Protein AF-0000000071961339 (afdb_homodimer)

Solvent-accessible surface area (backbone atoms only — not comparable to full-atom values): 24548 Å² total; per-residue (Å²): 136,85,80,77,78,75,72,75,70,71,71,75,71,82,73,79,71,77,74,81,47,88,42,77,50,36,28,32,41,43,53,77,46,70,84,48,65,59,24,84,87,50,30,23,32,34,40,38,41,27,29,62,50,38,56,34,54,45,61,45,71,26,66,60,73,48,35,54,54,48,50,49,50,45,41,62,64,40,29,48,78,56,25,43,32,49,30,36,41,31,55,77,52,65,51,66,64,32,69,55,34,46,49,43,31,54,44,39,51,30,45,75,41,74,40,73,71,87,62,86,61,72,93,64,80,75,63,62,82,56,53,51,51,47,53,43,52,52,60,58,37,57,92,36,48,55,38,68,75,45,36,49,44,39,36,32,37,58,23,62,40,64,36,84,88,76,70,44,20,16,42,27,66,54,54,75,44,80,72,39,75,44,57,63,78,61,75,61,79,77,60,70,81,85,74,36,76,46,57,65,52,46,55,59,50,42,53,52,36,36,50,48,47,56,60,44,69,75,106,134,83,80,77,77,76,73,76,72,72,71,76,72,81,74,77,72,76,73,80,46,86,41,76,51,36,29,31,40,44,50,77,45,69,83,48,64,60,24,84,87,51,30,23,33,35,41,38,41,27,29,63,49,38,56,34,56,46,61,44,71,25,65,62,74,48,34,54,55,48,49,47,49,45,41,62,64,41,29,49,76,55,24,43,31,51,29,37,40,32,55,77,53,62,50,67,65,30,68,53,31,46,48,43,30,54,44,40,51,29,45,74,41,74,40,74,72,86,62,86,61,72,92,65,80,76,62,61,82,56,52,51,49,47,53,43,53,53,61,58,36,58,94,37,49,54,37,70,76,45,36,50,43,38,38,32,36,59,23,62,40,64,36,84,90,76,71,45,21,16,41,27,67,54,56,74,44,81,74,41,74,44,56,60,76,61,76,60,78,80,60,69,82,84,74,38,76,47,56,65,51,47,53,60,49,42,51,52,36,36,50,50,47,57,61,44,71,75,107

Foldseek 3Di:
DPPPPPPPPPPDDPQPPPPQDDAWQAEKEKDKDAQFDAAPVQFRMKIWIATRHLRQIDIATFNDLALVRVLVCCCVTPCVVRNHYQEYEYEPDVSCVDPSNVVSCVVSNYHYDYGYDVPPDPPDPPPPSCVLVNQLLCVLRPPHRPSRVLRVLLSVLQQQDQDPPPRDGSVCSVPVDHDDDPPPCPVPVPDPPPPDDPVNVPVVSNVVSNVSSVVSVVD/DPPPPPVPPPPDDPQPPPPQDDAWQAEKEKDKDDQFDAAPVQFRMKIWIATRHLRQIDIATFNDLALVRVLVCCCVTPCVVRNHHQEYEYEPDVSCVDPSNVVSCVVSNYHYDYGYDPPPDPPDPPPPSCVLVNQLLCVLRPPHRPSRVLRVLLSVLQQQDQDPVPRDGSVCSVPVDHDDDPPPVPVPVPDPPPPDDPVVVPVVSNVVSNVSSVVSVVD

Sequence (438 aa):
MLISKNAFKIPPAPHQLVEQSTEPGETCHMDIFGPLKTTLKGNSYVLSMIDAFTKYIHIVPLPDIRSSTISKAFFDNYIVHRGCPHKLVVDNATYFKSSEFVEFCRVMGIQKRHISSYSAHVNGRVEKPNQSLANILASISQNTNDWDDQLPHTMLALNSAIHEATYTSPFFLEHDRDIRLSYTYEKNSDTPQNKYEYVEKLLPSLEHTFNKVLNNLKDMLISKNAFKIPPAPHQLVEQSTEPGETCHMDIFGPLKTTLKGNSYVLSMIDAFTKYIHIVPLPDIRSSTISKAFFDNYIVHRGCPHKLVVDNATYFKSSEFVEFCRVMGIQKRHISSYSAHVNGRVEKPNQSLANILASISQNTNDWDDQLPHTMLALNSAIHEATYTSPFFLEHDRDIRLSYTYEKNSDTPQNKYEYVEKLLPSLEHTFNKVLNNLKD

InterPro domains:
  IPR001584 Integrase, catalytic core [PF00665] (22-119)
  IPR001584 Integrase, catalytic core [PS50994] (20-178)
  IPR012337 Ribonuclease H-like superfamily [SSF53098] (21-172)
  IPR036397 Ribonuclease H superfamily [G3DSA:3.30.420.10] (15-212)

Nearest PDB structures (foldseek):
  8w2r-assembly1_I  TM=7.723E-01  e=5.221E-08  Human immunodeficiency virus 1
  1bl3-assembly1_C-2  TM=7.718E-01  e=9.633E-08  Human immunodeficiency virus 1
  6rwl-assembly1_A  TM=7.617E-01  e=9.633E-08  Simian immunodeficiency virus
  3l3u-assembly1_A  TM=7.451E-01  e=3.085E-07  Human immunodeficiency virus 1
  6vlm-assembly1_B  TM=7.586E-01  e=4.455E-07  Human immunodeficiency virus 1

Secondary structure (DSSP, 8-state):
------------------PPP-STTSEEEEEEE-PPPPPTTS--EEEEEEETTT--EEEEEES---HHHHHHHHIIIIIHHH---SEEEE-S-HHHHSHHHHHHHHHTT-EEEE--S--S-SSS----HHHHHHHHHHHHHTT-S-GGGGHHHHHHHHHHPPPTTTS--HHHHHHSS-----------TTS-TTS-HHHHHHHHHHHHHHHHHHHHH--/----------------------STTSEEEEEEE-PPPPPTTS--EEEEEEETTT--EEEEEES---HHHHHHHHIIIIIHHH---SEEEE-S-HHHHSHHHHHHHHHTT-EEEE--S--S-SSS----HHHHHHHHHHHHHTT-S-GGGGHHHHHHHHHHPPPTTTS--HHHHHHSS-----------TTS-TTS-HHHHHHHHHHHHHHHHHHHHH--

Organism: Trichonephila clavipes (NCBI:txid2585209)

Radius of gyration: 24.56 Å; Cα contacts (8 Å, |Δi|>4): 661; chains: 2; bounding box: 58×126×55 Å

Structure (mmCIF, N/CA/C/O backbone):
data_AF-0000000071961339-model_v1
#
loop_
_entity.id
_entity.type
_entity.pdbx_description
1 polymer 'Gypsy retrotransposon integrase-like protein 1'
#
loop_
_atom_site.group_PDB
_atom_site.id
_atom_site.type_symbol
_atom_site.label_atom_id
_atom_site.label_alt_id
_atom_site.label_comp_id
_atom_site.label_asym_id
_atom_site.label_entity_id
_atom_site.label_seq_id
_atom_site.pdbx_PDB_ins_code
_atom_site.Cartn_x
_atom_site.Cartn_y
_atom_site.Cartn_z
_atom_site.occupancy
_atom_site.B_iso_or_equiv
_atom_site.auth_seq_id
_atom_site.auth_comp_id
_atom_site.auth_asym_id
_atom_site.auth_atom_id
_atom_site.pdbx_PDB_model_num
ATOM 1 N N . MET A 1 1 ? -9.086 -63.375 -27.547 1 27.94 1 MET A N 1
ATOM 2 C CA . MET A 1 1 ? -8.039 -63.25 -26.547 1 27.94 1 MET A CA 1
ATOM 3 C C . MET A 1 1 ? -7.777 -61.781 -26.219 1 27.94 1 MET A C 1
ATOM 5 O O . MET A 1 1 ? -7.223 -61.031 -27.031 1 27.94 1 MET A O 1
ATOM 9 N N . LEU A 1 2 ? -8.695 -61 -25.562 1 31.53 2 LEU A N 1
ATOM 10 C CA . LEU A 1 2 ? -8.875 -59.562 -25.406 1 31.53 2 LEU A CA 1
ATOM 11 C C . LEU A 1 2 ? -7.766 -58.969 -24.531 1 31.53 2 LEU A C 1
ATOM 13 O O . LEU A 1 2 ? -7.559 -59.406 -23.406 1 31.53 2 LEU A O 1
ATOM 17 N N . ILE A 1 3 ? -6.543 -58.562 -25.016 1 30.22 3 ILE A N 1
ATOM 18 C CA . ILE A 1 3 ? -5.332 -58.031 -24.391 1 30.22 3 ILE A CA 1
ATOM 19 C C . ILE A 1 3 ? -5.684 -56.844 -23.469 1 30.22 3 ILE A C 1
ATOM 21 O O . ILE A 1 3 ? -6.293 -55.875 -23.922 1 30.22 3 ILE A O 1
ATOM 25 N N . SER A 1 4 ? -5.832 -57 -22.109 1 29.75 4 SER A N 1
ATOM 26 C CA . SER A 1 4 ? -6.078 -56.094 -21 1 29.75 4 SER A CA 1
ATOM 27 C C . SER A 1 4 ? -5.043 -54.969 -20.969 1 29.75 4 SER A C 1
ATOM 29 O O . SER A 1 4 ? -3.844 -55.219 -20.844 1 29.75 4 SER A O 1
ATOM 31 N N . LYS A 1 5 ? -5.129 -54 -21.812 1 31.36 5 LYS A N 1
ATOM 32 C CA . LYS A 1 5 ? -4.203 -52.875 -21.859 1 31.36 5 LYS A CA 1
ATOM 33 C C . LYS A 1 5 ? -3.979 -52.281 -20.469 1 31.36 5 LYS A C 1
ATOM 35 O O . LYS A 1 5 ? -4.926 -51.875 -19.812 1 31.36 5 LYS A O 1
ATOM 40 N N . ASN A 1 6 ? -3.084 -52.875 -19.625 1 31.11 6 ASN A N 1
ATOM 41 C CA . ASN A 1 6 ? -2.559 -52.375 -18.359 1 31.11 6 ASN A CA 1
ATOM 42 C C . ASN A 1 6 ? -2.141 -50.906 -18.438 1 31.11 6 ASN A C 1
ATOM 44 O O . ASN A 1 6 ? -1.141 -50.594 -19.078 1 31.11 6 ASN A O 1
ATOM 48 N N . ALA A 1 7 ? -3.068 -50.094 -18.594 1 33.16 7 ALA A N 1
ATOM 49 C CA . ALA A 1 7 ? -2.793 -48.656 -18.594 1 33.16 7 ALA A CA 1
ATOM 50 C C . ALA A 1 7 ? -1.894 -48.281 -17.438 1 33.16 7 ALA A C 1
ATOM 52 O O . ALA A 1 7 ? -2.211 -48.562 -16.266 1 33.16 7 ALA A O 1
ATOM 53 N N . PHE A 1 8 ? -0.61 -48.344 -17.562 1 31.48 8 PHE A N 1
ATOM 54 C CA . PHE A 1 8 ? 0.387 -47.875 -16.609 1 31.48 8 PHE A CA 1
ATOM 55 C C . PHE A 1 8 ? -0 -46.5 -16.078 1 31.48 8 PHE A C 1
ATOM 57 O O . PHE A 1 8 ? -0.255 -45.562 -16.844 1 31.48 8 PHE A O 1
ATOM 64 N N . LYS A 1 9 ? -0.705 -46.438 -14.992 1 34 9 LYS A N 1
ATOM 65 C CA . LYS A 1 9 ? -0.985 -45.25 -14.227 1 34 9 LYS A CA 1
ATOM 66 C C . LYS A 1 9 ? 0.295 -44.469 -13.938 1 34 9 LYS A C 1
ATOM 68 O O . LYS A 1 9 ? 1.229 -45 -13.328 1 34 9 LYS A O 1
ATOM 73 N N . ILE A 1 10 ? 0.806 -43.812 -14.875 1 34.56 10 ILE A N 1
ATOM 74 C CA . ILE A 1 10 ? 1.904 -42.938 -14.5 1 34.56 10 ILE A CA 1
ATOM 75 C C . ILE A 1 10 ? 1.624 -42.312 -13.125 1 34.56 10 ILE A C 1
ATOM 77 O O . ILE A 1 10 ? 0.528 -41.812 -12.883 1 34.56 10 ILE A O 1
ATOM 81 N N . PRO A 1 11 ? 2.352 -42.781 -12.094 1 38.34 11 PRO A N 1
ATOM 82 C CA . PRO A 1 11 ? 2.16 -42.219 -10.758 1 38.34 11 PRO A CA 1
ATOM 83 C C . PRO A 1 11 ? 2.021 -40.688 -10.758 1 38.34 11 PRO A C 1
ATOM 85 O O . PRO A 1 11 ? 2.564 -40.031 -11.641 1 38.34 11 PRO A O 1
ATOM 88 N N . PRO A 1 12 ? 0.991 -40.188 -10.18 1 37.59 12 PRO A N 1
ATOM 89 C CA . PRO A 1 12 ? 0.837 -38.75 -10.125 1 37.59 12 PRO A CA 1
ATOM 90 C C . PRO A 1 12 ? 2.137 -38.031 -9.766 1 37.59 12 PRO A C 1
ATOM 92 O O . PRO A 1 12 ? 2.986 -38.594 -9.07 1 37.59 12 PRO A O 1
ATOM 95 N N . ALA A 1 13 ? 2.764 -37.312 -10.547 1 39.81 13 ALA A N 1
ATOM 96 C CA . ALA A 1 13 ? 3.953 -36.531 -10.195 1 39.81 13 ALA A CA 1
ATOM 97 C C . ALA A 1 13 ? 3.914 -36.094 -8.734 1 39.81 13 ALA A C 1
ATOM 99 O O . ALA A 1 13 ? 2.838 -35.875 -8.18 1 39.81 13 ALA A O 1
ATOM 100 N N . PRO A 1 14 ? 4.906 -36.344 -7.875 1 39.25 14 PRO A N 1
ATOM 101 C CA . PRO A 1 14 ? 4.938 -35.969 -6.469 1 39.25 14 PRO A CA 1
ATOM 102 C C . PRO A 1 14 ? 4.34 -34.562 -6.238 1 39.25 14 PRO A C 1
ATOM 104 O O . PRO A 1 14 ? 4.621 -33.625 -7 1 39.25 14 PRO A O 1
ATOM 107 N N . HIS A 1 15 ? 3.072 -34.438 -5.832 1 43.31 15 HIS A N 1
ATOM 108 C CA . HIS A 1 15 ? 2.414 -33.219 -5.371 1 43.31 15 HIS A CA 1
ATOM 109 C C . HIS A 1 15 ? 3.387 -32.312 -4.613 1 43.31 15 HIS A C 1
ATOM 111 O O . HIS A 1 15 ? 3.889 -32.688 -3.553 1 43.31 15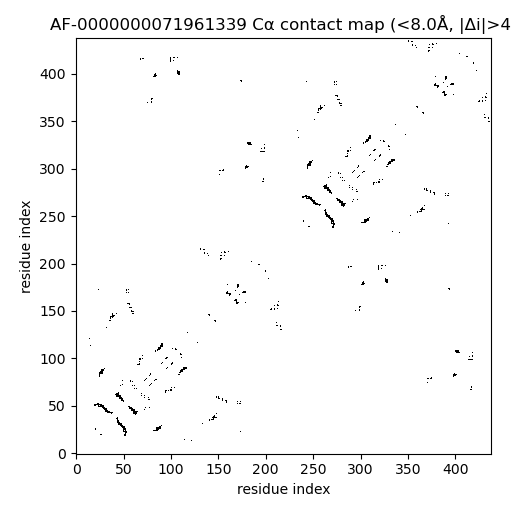 HIS A O 1
ATOM 117 N N . GLN A 1 16 ? 4.293 -31.719 -5.125 1 45.56 16 GLN A N 1
ATOM 118 C CA . GLN A 1 16 ? 5.164 -30.906 -4.289 1 45.56 16 GLN A CA 1
ATOM 119 C C . GLN A 1 16 ? 4.359 -30.094 -3.281 1 45.56 16 GLN A C 1
ATOM 121 O O . GLN A 1 16 ? 3.549 -29.234 -3.664 1 45.56 16 GLN A O 1
ATOM 126 N N . LEU A 1 17 ? 3.842 -30.641 -2.125 1 48.19 17 LEU A N 1
ATOM 127 C CA . LEU A 1 17 ? 3.225 -30.062 -0.935 1 48.19 17 LEU A CA 1
ATOM 128 C C . LEU A 1 17 ? 3.869 -28.719 -0.583 1 48.19 17 LEU A C 1
ATOM 130 O O . LEU A 1 17 ? 5.094 -28.625 -0.454 1 48.19 17 LEU A O 1
ATOM 134 N N . VAL A 1 18 ? 3.248 -27.625 -1.128 1 57.84 18 VAL A N 1
ATOM 135 C CA . VAL A 1 18 ? 3.781 -26.375 -0.6 1 57.84 18 VAL A CA 1
ATOM 136 C C . VAL A 1 18 ? 3.85 -26.438 0.924 1 57.84 18 VAL A C 1
ATOM 138 O O . VAL A 1 18 ? 2.854 -26.75 1.583 1 57.84 18 VAL A O 1
ATOM 141 N N . GLU A 1 19 ? 4.977 -26.531 1.492 1 68.38 19 GLU A N 1
ATOM 142 C CA . GLU A 1 19 ? 5.215 -26.5 2.932 1 68.38 19 GLU A CA 1
ATOM 143 C C . GLU A 1 19 ? 4.434 -25.359 3.59 1 68.38 19 GLU A C 1
ATOM 145 O O . GLU A 1 19 ? 4.258 -24.297 2.994 1 68.38 19 GLU A O 1
ATOM 150 N N . GLN A 1 20 ? 3.703 -25.688 4.633 1 81.5 20 GLN A N 1
ATOM 151 C CA . GLN A 1 20 ? 2.975 -24.688 5.414 1 81.5 20 GLN A CA 1
ATOM 152 C C . GLN A 1 20 ? 3.904 -23.578 5.898 1 81.5 20 GLN A C 1
ATOM 154 O O . GLN A 1 20 ? 5.016 -23.844 6.355 1 81.5 20 GLN A O 1
ATOM 159 N N . SER A 1 21 ? 3.551 -22.359 5.586 1 89.88 21 SER A N 1
ATOM 160 C CA . SER A 1 21 ? 4.305 -21.203 6.066 1 89.88 21 SER A CA 1
ATOM 161 C C . SER A 1 21 ? 4.262 -21.109 7.586 1 89.88 21 SER A C 1
ATOM 163 O O . SER A 1 21 ? 3.219 -21.344 8.203 1 89.88 21 SER A O 1
ATOM 165 N N . THR A 1 22 ? 5.336 -20.781 8.211 1 92.19 22 THR A N 1
ATOM 166 C CA . THR A 1 22 ? 5.418 -20.812 9.664 1 92.19 22 THR A CA 1
ATOM 167 C C . THR A 1 22 ? 5.508 -19.406 10.242 1 92.19 22 THR A C 1
ATOM 169 O O . THR A 1 22 ? 5.395 -19.219 11.453 1 92.19 22 THR A O 1
ATOM 172 N N . GLU A 1 23 ? 5.691 -18.438 9.477 1 94.19 23 GLU A N 1
ATOM 173 C CA . GLU A 1 23 ? 5.781 -17.062 9.953 1 94.19 23 GLU A CA 1
ATOM 174 C C . GLU A 1 23 ? 5.359 -16.062 8.875 1 94.19 23 GLU A C 1
ATOM 176 O O . GLU A 1 23 ? 5.414 -16.375 7.684 1 94.19 23 GLU A O 1
ATOM 181 N N . PRO A 1 24 ? 4.992 -14.914 9.297 1 94.69 24 PRO A N 1
ATOM 182 C CA . PRO A 1 24 ? 4.652 -13.875 8.32 1 94.69 24 PRO A CA 1
ATOM 183 C C . PRO A 1 24 ? 5.82 -13.516 7.41 1 94.69 24 PRO A C 1
ATOM 185 O O . PRO A 1 24 ? 6.965 -13.438 7.871 1 94.69 24 PRO A O 1
ATOM 188 N N . GLY A 1 25 ? 5.547 -13.32 6.113 1 94 25 GLY A N 1
ATOM 189 C CA . GLY A 1 25 ? 6.57 -12.883 5.18 1 94 25 GLY A CA 1
ATOM 190 C C . GLY A 1 25 ? 7.367 -14.031 4.59 1 94 25 GLY A C 1
ATOM 191 O O . GLY A 1 25 ? 8.211 -13.828 3.711 1 94 25 GLY A O 1
ATOM 192 N N . GLU A 1 26 ? 7.102 -15.219 4.98 1 95.44 26 GLU A N 1
ATOM 193 C CA . GLU A 1 26 ? 7.867 -16.375 4.512 1 95.44 26 GLU A CA 1
ATOM 194 C C . GLU A 1 26 ? 7.434 -16.797 3.111 1 95.44 26 GLU A C 1
ATOM 196 O O . GLU A 1 26 ? 8.266 -16.922 2.211 1 95.44 26 GLU A O 1
ATOM 201 N N . THR A 1 27 ? 6.152 -16.984 2.988 1 95.19 27 THR A N 1
ATOM 202 C CA . THR A 1 27 ? 5.625 -17.484 1.718 1 95.19 27 THR A CA 1
ATOM 203 C C . THR A 1 27 ? 4.52 -16.562 1.203 1 95.19 27 THR A C 1
ATOM 205 O O . THR A 1 27 ? 3.611 -16.203 1.952 1 95.19 27 THR A O 1
ATOM 208 N N . CYS A 1 28 ? 4.656 -16.109 -0.036 1 95.94 28 CYS A N 1
ATOM 209 C CA . CYS A 1 28 ? 3.631 -15.328 -0.718 1 95.94 28 CYS A CA 1
ATOM 210 C C . CYS A 1 28 ? 3.006 -16.125 -1.857 1 95.94 28 CYS A C 1
ATOM 212 O O . CYS A 1 28 ? 3.719 -16.734 -2.66 1 95.94 28 CYS A O 1
ATOM 214 N N . HIS A 1 29 ? 1.666 -16.234 -1.887 1 93.38 29 HIS A N 1
ATOM 215 C CA . HIS A 1 29 ? 0.94 -16.781 -3.029 1 93.38 29 HIS A CA 1
ATOM 216 C C . HIS A 1 29 ? 0.509 -15.664 -3.982 1 93.38 29 HIS A C 1
ATOM 218 O O . HIS A 1 29 ? -0.098 -14.68 -3.561 1 93.38 29 HIS A O 1
ATOM 224 N N . MET A 1 30 ? 0.886 -15.781 -5.195 1 95 30 MET A N 1
ATOM 225 C CA . MET A 1 30 ? 0.562 -14.758 -6.188 1 95 30 MET A CA 1
ATOM 226 C C . MET A 1 30 ? -0.283 -15.344 -7.312 1 95 30 MET A C 1
ATOM 228 O O . MET A 1 30 ? -0.022 -16.453 -7.777 1 95 30 MET A O 1
ATOM 232 N N . ASP A 1 31 ? -1.338 -14.633 -7.734 1 91.38 31 ASP A N 1
ATOM 233 C CA . ASP A 1 31 ? -2.229 -15.039 -8.82 1 91.38 31 ASP A CA 1
ATOM 234 C C . ASP A 1 31 ? -2.717 -13.828 -9.609 1 91.38 31 ASP A C 1
ATOM 236 O O . ASP A 1 31 ? -2.693 -12.703 -9.109 1 91.38 31 ASP A O 1
ATOM 240 N N . ILE A 1 32 ? -3.098 -14.078 -10.828 1 94.19 32 ILE A N 1
ATOM 241 C CA . ILE A 1 32 ? -3.629 -13.016 -11.68 1 94.19 32 ILE A CA 1
ATOM 242 C C . ILE A 1 32 ? -5.047 -13.375 -12.117 1 94.19 32 ILE A C 1
ATOM 244 O O . ILE A 1 32 ? -5.309 -14.5 -12.539 1 94.19 32 ILE A O 1
ATOM 248 N N . PHE A 1 33 ? -5.93 -12.383 -11.992 1 92.44 33 PHE A N 1
ATOM 249 C CA . PHE A 1 33 ? -7.312 -12.516 -12.43 1 92.44 33 PHE A CA 1
ATOM 250 C C . PHE A 1 33 ? -7.586 -11.625 -13.641 1 92.44 33 PHE A C 1
ATOM 252 O O . PHE A 1 33 ? -7.156 -10.469 -13.672 1 92.44 33 PHE A O 1
ATOM 259 N N . GLY A 1 34 ? -8.391 -12.203 -14.539 1 91.44 34 GLY A N 1
ATOM 260 C CA . GLY A 1 34 ? -8.758 -11.445 -15.727 1 91.44 34 GLY A CA 1
ATOM 261 C C . GLY A 1 34 ? -8.594 -12.234 -17.016 1 91.44 34 GLY A C 1
ATOM 262 O O . GLY A 1 34 ? -8.336 -13.445 -16.969 1 91.44 34 GLY A O 1
ATOM 263 N N . PRO A 1 35 ? -8.812 -11.656 -18.172 1 93.06 35 PRO A N 1
ATOM 264 C CA . PRO A 1 35 ? -9.117 -10.234 -18.328 1 93.06 35 PRO A CA 1
ATOM 265 C C . PRO A 1 35 ? -10.539 -9.891 -17.891 1 93.06 35 PRO A C 1
ATOM 267 O O . PRO A 1 35 ? -11.469 -10.672 -18.094 1 93.06 35 PRO A O 1
ATOM 270 N N . LEU A 1 36 ? -10.633 -8.734 -17.203 1 93.38 36 LEU A N 1
ATOM 271 C CA . LEU A 1 36 ? -11.898 -8.102 -16.875 1 93.38 36 LEU A CA 1
ATOM 272 C C . LEU A 1 36 ? -12.195 -6.949 -17.844 1 93.38 36 LEU A C 1
ATOM 274 O O . LEU A 1 36 ? -11.383 -6.633 -18.703 1 93.38 36 LEU A O 1
ATOM 278 N N . LYS A 1 37 ? -13.453 -6.453 -17.719 1 93.25 37 LYS A N 1
ATOM 279 C CA . LYS A 1 37 ? -13.75 -5.27 -18.516 1 93.25 37 LYS A CA 1
ATOM 280 C C . LYS A 1 37 ? -12.75 -4.152 -18.234 1 93.25 37 LYS A C 1
ATOM 282 O O . LYS A 1 37 ? -12.492 -3.818 -17.078 1 93.25 37 LYS A O 1
ATOM 287 N N . THR A 1 38 ? -12.195 -3.611 -19.312 1 95.88 38 THR A N 1
ATOM 288 C CA . THR A 1 38 ? -11.18 -2.578 -19.141 1 95.88 38 THR A CA 1
ATOM 289 C C . THR A 1 38 ? -11.773 -1.34 -18.484 1 95.88 38 THR A C 1
ATOM 291 O O . THR A 1 38 ? -12.836 -0.864 -18.875 1 95.88 38 THR A O 1
ATOM 294 N N . THR A 1 39 ? -11.094 -0.871 -17.5 1 96.81 39 THR A N 1
ATOM 295 C CA . THR A 1 39 ? -11.578 0.282 -16.75 1 96.81 39 THR A CA 1
ATOM 296 C C . THR A 1 39 ? -11.219 1.582 -17.453 1 96.81 39 THR A C 1
ATOM 298 O O . THR A 1 39 ? -10.477 1.571 -18.438 1 96.81 39 THR A O 1
ATOM 301 N N . LEU A 1 40 ? -11.727 2.68 -16.922 1 94.12 40 LEU A N 1
ATOM 302 C CA . LEU A 1 40 ? -11.422 4.008 -17.453 1 94.12 40 LEU A CA 1
ATOM 303 C C . LEU A 1 40 ? -9.945 4.34 -17.266 1 94.12 40 LEU A C 1
ATOM 305 O O . LEU A 1 40 ? -9.383 5.129 -18.031 1 94.12 40 LEU A O 1
ATOM 309 N N . LYS A 1 41 ? -9.281 3.705 -16.344 1 94.5 41 LYS A N 1
ATOM 310 C CA . LYS A 1 41 ? -7.867 3.949 -16.062 1 94.5 41 LYS A CA 1
ATOM 311 C C . LYS A 1 41 ? -6.977 2.992 -16.859 1 94.5 41 LYS A C 1
ATOM 313 O O . LYS A 1 41 ? -5.758 2.994 -16.688 1 94.5 41 LYS A O 1
ATOM 318 N N . GLY A 1 42 ? -7.586 2.1 -17.609 1 96.38 42 GLY A N 1
ATOM 319 C CA . GLY A 1 42 ? -6.844 1.243 -18.516 1 96.38 42 GLY A CA 1
ATOM 320 C C . GLY A 1 42 ? -6.465 -0.093 -17.906 1 96.38 42 GLY A C 1
ATOM 321 O O . GLY A 1 42 ? -5.617 -0.81 -18.453 1 96.38 42 GLY A O 1
ATOM 322 N N . ASN A 1 43 ? -7.074 -0.475 -16.797 1 97.56 43 ASN A N 1
ATOM 323 C CA . ASN A 1 43 ? -6.758 -1.74 -16.141 1 97.56 43 ASN A CA 1
ATOM 324 C C . ASN A 1 43 ? -7.688 -2.859 -16.594 1 97.56 43 ASN A C 1
ATOM 326 O O . ASN A 1 43 ? -8.883 -2.637 -16.797 1 97.56 43 ASN A O 1
ATOM 330 N N . SER A 1 44 ? -7.105 -4.059 -16.781 1 96.88 44 SER A N 1
ATOM 331 C CA . SER A 1 44 ? -7.914 -5.176 -17.266 1 96.88 44 SER A CA 1
ATOM 332 C C . SER A 1 44 ? -7.672 -6.43 -16.438 1 96.88 44 SER A C 1
ATOM 334 O O . SER A 1 44 ? -8.328 -7.453 -16.641 1 96.88 44 SER A O 1
ATOM 336 N N . TYR A 1 45 ? -6.727 -6.422 -15.477 1 96.56 45 TYR A N 1
ATOM 337 C CA . TYR A 1 45 ? -6.363 -7.578 -14.672 1 96.56 45 TYR A CA 1
ATOM 338 C C . TYR A 1 45 ? -6.23 -7.199 -13.203 1 96.56 45 TYR A C 1
ATOM 340 O O . TYR A 1 45 ? -6.16 -6.016 -12.867 1 96.56 45 TYR A O 1
ATOM 348 N N . VAL A 1 46 ? -6.289 -8.148 -12.328 1 96.75 46 VAL A N 1
ATOM 349 C CA . VAL A 1 46 ? -6.027 -7.973 -10.906 1 96.75 46 VAL A CA 1
ATOM 350 C C . VAL A 1 46 ? -4.922 -8.93 -10.461 1 96.75 46 VAL A C 1
ATOM 352 O O . VAL A 1 46 ? -4.973 -10.125 -10.75 1 96.75 46 VAL A O 1
ATOM 355 N N . LEU A 1 47 ? -3.891 -8.43 -9.898 1 97 47 LEU A N 1
ATOM 356 C CA . LEU A 1 47 ? -2.848 -9.211 -9.258 1 97 47 LEU A CA 1
ATOM 357 C C . LEU A 1 47 ? -3.152 -9.406 -7.773 1 97 47 LEU A C 1
ATOM 359 O O . LEU A 1 47 ? -3.361 -8.438 -7.047 1 97 47 LEU A O 1
ATOM 363 N N . SER A 1 48 ? -3.27 -10.609 -7.375 1 96.62 48 SER A N 1
ATOM 364 C CA . SER A 1 48 ? -3.457 -10.922 -5.961 1 96.62 48 SER A CA 1
ATOM 365 C C . SER A 1 48 ? -2.174 -11.469 -5.34 1 96.62 48 SER A C 1
ATOM 367 O O . SER A 1 48 ? -1.475 -12.273 -5.961 1 96.62 48 SER A O 1
ATOM 369 N N . MET A 1 49 ? -1.784 -11.008 -4.219 1 96.62 49 MET A N 1
ATOM 370 C CA . MET A 1 49 ? -0.619 -11.406 -3.434 1 96.62 49 MET A CA 1
ATOM 371 C C . MET A 1 49 ? -1.008 -11.688 -1.986 1 96.62 49 MET A C 1
ATOM 373 O O . MET A 1 49 ? -1.38 -10.773 -1.249 1 96.62 49 MET A O 1
ATOM 377 N N . ILE A 1 50 ? -0.897 -12.93 -1.57 1 94.94 50 ILE A N 1
ATOM 378 C CA . ILE A 1 50 ? -1.415 -13.336 -0.269 1 94.94 50 ILE A CA 1
ATOM 379 C C . ILE A 1 50 ? -0.292 -13.945 0.565 1 94.94 50 ILE A C 1
ATOM 381 O O . ILE A 1 50 ? 0.417 -14.844 0.102 1 94.94 50 ILE A O 1
ATOM 385 N N . ASP A 1 51 ? -0.123 -13.406 1.722 1 94.81 51 ASP A N 1
ATOM 386 C CA . ASP A 1 51 ? 0.772 -14.062 2.668 1 94.81 51 ASP A CA 1
ATOM 387 C C . ASP A 1 51 ? 0.189 -15.391 3.145 1 94.81 51 ASP A C 1
ATOM 389 O O . ASP A 1 51 ? -0.938 -15.438 3.645 1 94.81 51 ASP A O 1
ATOM 393 N N . ALA A 1 52 ? 0.93 -16.422 3.072 1 91.81 52 ALA A N 1
ATOM 394 C CA . ALA A 1 52 ? 0.426 -17.766 3.342 1 91.81 52 ALA A CA 1
ATOM 395 C C . ALA A 1 52 ? 0.155 -17.969 4.832 1 91.81 52 ALA A C 1
ATOM 397 O O . ALA A 1 52 ? -0.7 -18.766 5.211 1 91.81 52 ALA A O 1
ATOM 398 N N . PHE A 1 53 ? 0.833 -17.234 5.668 1 92.31 53 PHE A N 1
ATOM 399 C CA . PHE A 1 53 ? 0.708 -17.422 7.109 1 92.31 53 PHE A CA 1
ATOM 400 C C . PHE A 1 53 ? -0.427 -16.562 7.668 1 92.31 53 PHE A C 1
ATOM 402 O O . PHE A 1 53 ? -1.348 -17.094 8.297 1 92.31 53 PHE A O 1
ATOM 409 N N . THR A 1 54 ? -0.403 -15.297 7.391 1 93.25 54 THR A N 1
ATOM 410 C CA . THR A 1 54 ? -1.377 -14.375 7.973 1 93.25 54 THR A CA 1
ATOM 411 C C . THR A 1 54 ? -2.641 -14.32 7.117 1 93.25 54 THR A C 1
ATOM 413 O O . THR A 1 54 ? -3.688 -13.859 7.578 1 93.25 54 THR A O 1
ATOM 416 N N . LYS A 1 55 ? -2.547 -14.68 5.875 1 91.88 55 LYS A N 1
ATOM 417 C CA . LYS A 1 55 ? -3.615 -14.594 4.883 1 91.88 55 LYS A CA 1
ATOM 418 C C . LYS A 1 55 ? -3.885 -13.148 4.492 1 91.88 55 LYS A C 1
ATOM 420 O O . LYS A 1 55 ? -4.855 -12.859 3.787 1 91.88 55 LYS A O 1
ATOM 425 N N . TYR A 1 56 ? -3.023 -12.281 4.965 1 95.19 56 TYR A N 1
ATOM 426 C CA . TYR A 1 56 ? -3.123 -10.883 4.562 1 95.19 56 TYR A CA 1
ATOM 427 C C . TYR A 1 56 ? -2.971 -10.734 3.053 1 95.19 56 TYR A C 1
ATOM 429 O O . TYR A 1 56 ? -2.041 -11.289 2.461 1 95.19 56 TYR A O 1
ATOM 437 N N . ILE A 1 57 ? -3.836 -9.977 2.443 1 95.69 57 ILE A N 1
ATOM 438 C CA . ILE A 1 57 ? -3.896 -9.984 0.985 1 95.69 57 ILE A CA 1
ATOM 439 C C . ILE A 1 57 ? -3.656 -8.578 0.45 1 95.69 57 ILE A C 1
ATOM 441 O O . ILE A 1 57 ? -4.125 -7.598 1.034 1 95.69 57 ILE A O 1
ATOM 445 N N . HIS A 1 58 ? -2.906 -8.438 -0.612 1 97.44 58 HIS A N 1
ATOM 446 C CA . HIS A 1 58 ? -2.82 -7.277 -1.487 1 97.44 58 HIS A CA 1
ATOM 447 C C . HIS A 1 58 ? -3.42 -7.574 -2.857 1 97.44 58 HIS A C 1
ATOM 449 O O . HIS A 1 58 ? -3.09 -8.586 -3.48 1 97.44 58 HIS A O 1
ATOM 455 N N . ILE A 1 59 ? -4.32 -6.781 -3.309 1 96.88 59 ILE A N 1
ATOM 456 C CA . ILE A 1 59 ? -4.867 -6.891 -4.656 1 96.88 59 ILE A CA 1
ATOM 457 C C . ILE A 1 59 ? -4.715 -5.559 -5.387 1 96.88 59 ILE A C 1
ATOM 459 O O . ILE A 1 59 ? -5.066 -4.504 -4.848 1 96.88 59 ILE A O 1
ATOM 463 N N . VAL A 1 60 ? -4.148 -5.613 -6.543 1 97.88 60 VAL A N 1
ATOM 464 C CA . VAL A 1 60 ? -3.877 -4.387 -7.289 1 97.88 60 VAL A CA 1
ATOM 465 C C . VAL A 1 60 ? -4.27 -4.578 -8.758 1 97.88 60 VAL A C 1
ATOM 467 O O . VAL A 1 60 ? -4.152 -5.68 -9.297 1 97.88 60 VAL A O 1
ATOM 470 N N . PRO A 1 61 ? -4.762 -3.535 -9.367 1 97.88 61 PRO A N 1
ATOM 471 C CA . PRO A 1 61 ? -5.113 -3.625 -10.781 1 97.88 61 PRO A CA 1
ATOM 472 C C . PRO A 1 61 ? -3.893 -3.584 -11.695 1 97.88 61 PRO A C 1
ATOM 474 O O . PRO A 1 61 ? -2.867 -2.996 -11.344 1 97.88 61 PRO A O 1
ATOM 477 N N . LEU A 1 62 ? -3.953 -4.219 -12.82 1 98.12 62 LEU A N 1
ATOM 478 C CA . LEU A 1 62 ? -2.912 -4.223 -13.844 1 98.12 62 LEU A CA 1
ATOM 479 C C . LEU A 1 62 ? -3.492 -3.871 -15.203 1 98.12 62 LEU A C 1
ATOM 481 O O . LEU A 1 62 ? -4.582 -4.324 -15.555 1 98.12 62 LEU A O 1
ATOM 485 N N . PRO A 1 63 ? -2.723 -3.104 -16 1 97.94 63 PRO A N 1
ATOM 486 C CA . PRO A 1 63 ? -3.17 -2.834 -17.375 1 97.94 63 PRO A CA 1
ATOM 487 C C . PRO A 1 63 ? -2.934 -4.012 -18.312 1 97.94 63 PRO A C 1
ATOM 489 O O . PRO A 1 63 ? -3.625 -4.148 -19.328 1 97.94 63 PRO A O 1
ATOM 492 N N . ASP A 1 64 ? -1.902 -4.844 -18.016 1 97.25 64 ASP A N 1
ATOM 493 C CA . ASP A 1 64 ? -1.519 -5.996 -18.828 1 97.25 64 ASP A CA 1
ATOM 494 C C . ASP A 1 64 ? -0.782 -7.035 -17.984 1 97.25 64 ASP A C 1
ATOM 496 O O . ASP A 1 64 ? -0.633 -6.867 -16.781 1 97.25 64 ASP A O 1
ATOM 500 N N . ILE A 1 65 ? -0.4 -8.047 -18.609 1 95.69 65 ILE A N 1
ATOM 501 C CA . ILE A 1 65 ? 0.225 -9.125 -17.844 1 95.69 65 ILE A CA 1
ATOM 502 C C . ILE A 1 65 ? 1.665 -9.32 -18.312 1 95.69 65 ILE A C 1
ATOM 504 O O . ILE A 1 65 ? 2.168 -10.445 -18.344 1 95.69 65 ILE A O 1
ATOM 508 N N . ARG A 1 66 ? 2.264 -8.273 -18.797 1 94.81 66 ARG A N 1
ATOM 509 C CA . ARG A 1 66 ? 3.691 -8.344 -19.078 1 94.81 66 ARG A CA 1
ATOM 510 C C . ARG A 1 66 ? 4.5 -8.594 -17.812 1 94.81 66 ARG A C 1
ATOM 512 O O . ARG A 1 66 ? 4.16 -8.078 -16.75 1 94.81 66 ARG A O 1
ATOM 519 N N . SER A 1 67 ? 5.57 -9.25 -17.922 1 93.75 67 SER A N 1
ATOM 520 C CA . SER A 1 67 ? 6.41 -9.602 -16.781 1 93.75 67 SER A CA 1
ATOM 521 C C . SER A 1 67 ? 6.93 -8.352 -16.078 1 93.75 67 SER A C 1
ATOM 523 O O . SER A 1 67 ? 7.027 -8.336 -14.844 1 93.75 67 SER A O 1
ATOM 525 N N . SER A 1 68 ? 7.305 -7.367 -16.875 1 94.31 68 SER A N 1
ATOM 526 C CA . SER A 1 68 ? 7.785 -6.125 -16.281 1 94.31 68 SER A CA 1
ATOM 527 C C . SER A 1 68 ? 6.695 -5.453 -15.445 1 94.31 68 SER A C 1
ATOM 529 O O . SER A 1 68 ? 6.969 -4.945 -14.359 1 94.31 68 SER A O 1
ATOM 531 N N . THR A 1 69 ? 5.438 -5.48 -15.953 1 96.44 69 THR A N 1
ATOM 532 C CA . THR A 1 69 ? 4.297 -4.91 -15.242 1 96.44 69 THR A CA 1
ATOM 533 C C . THR A 1 69 ? 4.043 -5.66 -13.938 1 96.44 69 THR A C 1
ATOM 535 O O . THR A 1 69 ? 3.848 -5.043 -12.883 1 96.44 69 THR A O 1
ATOM 538 N N . ILE A 1 70 ? 4.121 -6.914 -14.016 1 97.25 70 ILE A N 1
ATOM 539 C CA . ILE A 1 70 ? 3.863 -7.77 -12.859 1 97.25 70 ILE A CA 1
ATOM 540 C C . ILE A 1 70 ? 4.961 -7.57 -11.812 1 97.25 70 ILE A C 1
ATOM 542 O O . ILE A 1 70 ? 4.672 -7.402 -10.625 1 97.25 70 ILE A O 1
ATOM 546 N N . SER A 1 71 ? 6.203 -7.574 -12.25 1 96.5 71 SER A N 1
ATOM 547 C CA . SER A 1 71 ? 7.328 -7.379 -11.344 1 96.5 71 SER A CA 1
ATOM 548 C C . SER A 1 71 ? 7.234 -6.035 -10.625 1 96.5 71 SER A C 1
ATOM 550 O O . SER A 1 71 ? 7.434 -5.957 -9.414 1 96.5 71 SER A O 1
ATOM 552 N N . LYS A 1 72 ? 6.914 -5.066 -11.406 1 96.56 72 LYS A N 1
ATOM 553 C CA . LYS A 1 72 ? 6.793 -3.732 -10.82 1 96.56 72 LYS A CA 1
ATOM 554 C C . LYS A 1 72 ? 5.656 -3.678 -9.805 1 96.56 72 LYS A C 1
ATOM 556 O O . LYS A 1 72 ? 5.812 -3.111 -8.719 1 96.56 72 LYS A O 1
ATOM 561 N N . ALA A 1 73 ? 4.551 -4.23 -10.156 1 97.75 73 ALA A N 1
ATOM 562 C CA . ALA A 1 73 ? 3.41 -4.258 -9.242 1 97.75 73 ALA A CA 1
ATOM 563 C C . ALA A 1 73 ? 3.75 -5.016 -7.961 1 97.75 73 ALA A C 1
ATOM 565 O O . ALA A 1 73 ? 3.365 -4.602 -6.867 1 97.75 73 ALA A O 1
ATOM 566 N N . PHE A 1 74 ? 4.438 -6.145 -8.164 1 98 74 PHE A N 1
ATOM 567 C CA . PHE A 1 74 ? 4.867 -6.941 -7.02 1 98 74 PHE A CA 1
ATOM 568 C C . PHE A 1 74 ? 5.785 -6.133 -6.113 1 98 74 PHE A C 1
ATOM 570 O O . PHE A 1 74 ? 5.582 -6.09 -4.898 1 98 74 PHE A O 1
ATOM 577 N N . PHE A 1 75 ? 6.695 -5.461 -6.656 1 96.56 75 PHE A N 1
ATOM 578 C CA . PHE A 1 75 ? 7.633 -4.656 -5.883 1 96.56 75 PHE A CA 1
ATOM 579 C C . PHE A 1 75 ? 6.922 -3.496 -5.195 1 96.56 75 PHE A C 1
ATOM 581 O O . PHE A 1 75 ? 6.98 -3.357 -3.975 1 96.56 75 PHE A O 1
ATOM 588 N N . ASP A 1 76 ? 6.164 -2.744 -5.934 1 96.88 76 ASP A N 1
ATOM 589 C CA . ASP A 1 76 ? 5.598 -1.478 -5.48 1 96.88 76 ASP A CA 1
ATOM 590 C C . ASP A 1 76 ? 4.496 -1.707 -4.449 1 96.88 76 ASP A C 1
ATOM 592 O O . ASP A 1 76 ? 4.234 -0.844 -3.609 1 96.88 76 ASP A O 1
ATOM 596 N N . ASN A 1 77 ? 3.881 -2.869 -4.504 1 96.94 77 ASN A N 1
ATOM 597 C CA . ASN A 1 77 ? 2.666 -3.012 -3.707 1 96.94 77 ASN A CA 1
ATOM 598 C C . ASN A 1 77 ? 2.822 -4.086 -2.635 1 96.94 77 ASN A C 1
ATOM 600 O O . ASN A 1 77 ? 2.025 -4.156 -1.696 1 96.94 77 ASN A O 1
ATOM 604 N N . TYR A 1 78 ? 3.754 -4.938 -2.781 1 97.44 78 TYR A N 1
ATOM 605 C CA . TYR A 1 78 ? 3.953 -5.988 -1.789 1 97.44 78 TYR A CA 1
ATOM 606 C C . TYR A 1 78 ? 5.297 -5.832 -1.089 1 97.44 78 TYR A C 1
ATOM 608 O O . TYR A 1 78 ? 5.352 -5.625 0.126 1 97.44 78 TYR A O 1
ATOM 616 N N . ILE A 1 79 ? 6.359 -5.836 -1.842 1 96 79 ILE A N 1
ATOM 617 C CA . ILE A 1 79 ? 7.703 -5.875 -1.277 1 96 79 ILE A CA 1
ATOM 618 C C . ILE A 1 79 ? 7.973 -4.594 -0.493 1 96 79 ILE A C 1
ATOM 620 O O . ILE A 1 79 ? 8.562 -4.633 0.591 1 96 79 ILE A O 1
ATOM 624 N N . VAL A 1 80 ? 7.516 -3.486 -0.978 1 95.62 80 VAL A N 1
ATOM 625 C CA . VAL A 1 80 ? 7.734 -2.203 -0.318 1 95.62 80 VAL A CA 1
ATOM 626 C C . VAL A 1 80 ? 7.078 -2.215 1.062 1 95.62 80 VAL A C 1
ATOM 628 O O . VAL A 1 80 ? 7.574 -1.584 1.997 1 95.62 80 VAL A O 1
ATOM 631 N N . HIS A 1 81 ? 6.031 -2.965 1.191 1 94.5 81 HIS A N 1
ATOM 632 C CA . HIS A 1 81 ? 5.246 -2.939 2.422 1 94.5 81 HIS A CA 1
ATOM 633 C C . HIS A 1 81 ? 5.629 -4.09 3.344 1 94.5 81 HIS A C 1
ATOM 635 O O . HIS A 1 81 ? 5.523 -3.975 4.566 1 94.5 81 HIS A O 1
ATOM 641 N N . ARG A 1 82 ? 6.152 -5.184 2.729 1 94.38 82 ARG A N 1
ATOM 642 C CA . ARG A 1 82 ? 6.277 -6.391 3.537 1 94.38 82 ARG A CA 1
ATOM 643 C C . ARG A 1 82 ? 7.672 -6.992 3.414 1 94.38 82 ARG A C 1
ATOM 645 O O . ARG A 1 82 ? 8 -7.961 4.105 1 94.38 82 ARG A O 1
ATOM 652 N N . GLY A 1 83 ? 8.453 -6.461 2.51 1 93.75 83 GLY A N 1
ATOM 653 C CA . GLY A 1 83 ? 9.742 -7.082 2.227 1 93.75 83 GLY A CA 1
ATOM 654 C C . GLY A 1 83 ? 9.641 -8.234 1.251 1 93.75 83 GLY A C 1
ATOM 655 O O . GLY A 1 83 ? 8.547 -8.633 0.857 1 93.75 83 GLY A O 1
ATOM 656 N N . CYS A 1 84 ? 10.812 -8.719 0.917 1 95.12 84 CYS A N 1
ATOM 657 C CA . CYS A 1 84 ? 10.844 -9.875 0.03 1 95.12 84 CYS A CA 1
ATOM 658 C C . CYS A 1 84 ? 10.438 -11.141 0.769 1 95.12 84 CYS A C 1
ATOM 660 O O . CYS A 1 84 ? 10.969 -11.445 1.835 1 95.12 84 CYS A O 1
ATOM 662 N N . PRO A 1 85 ? 9.477 -11.852 0.207 1 96.06 85 PRO A N 1
ATOM 663 C CA . PRO A 1 85 ? 9.234 -13.172 0.783 1 96.06 85 PRO A CA 1
ATOM 664 C C . PRO A 1 85 ? 10.367 -14.156 0.51 1 96.06 85 PRO A C 1
ATOM 666 O O . PRO A 1 85 ? 11.148 -13.961 -0.428 1 96.06 85 PRO A O 1
ATOM 669 N N . HIS A 1 86 ? 10.406 -15.164 1.349 1 94.94 86 HIS A N 1
ATOM 670 C CA . HIS A 1 86 ? 11.367 -16.234 1.072 1 94.94 86 HIS A CA 1
ATOM 671 C C . HIS A 1 86 ? 10.953 -17.031 -0.156 1 94.94 86 HIS A C 1
ATOM 673 O O . HIS A 1 86 ? 11.789 -17.312 -1.022 1 94.94 86 HIS A O 1
ATOM 679 N N . LYS A 1 87 ? 9.664 -17.328 -0.161 1 95.06 87 LYS A N 1
ATOM 680 C CA . LYS A 1 87 ? 9.125 -18.172 -1.227 1 95.06 87 LYS A CA 1
ATOM 681 C C . LYS A 1 87 ? 7.945 -17.484 -1.917 1 95.06 87 LYS A C 1
ATOM 683 O O . LYS A 1 87 ? 7.117 -16.859 -1.26 1 95.06 87 LYS A O 1
ATOM 688 N N . LEU A 1 88 ? 7.938 -17.578 -3.18 1 95.56 88 LEU A N 1
ATOM 689 C CA . LEU A 1 88 ? 6.805 -17.125 -3.986 1 95.56 88 LEU A CA 1
ATOM 690 C C . LEU A 1 88 ? 6.168 -18.297 -4.719 1 95.56 88 LEU A C 1
ATOM 692 O O . LEU A 1 88 ? 6.832 -19 -5.488 1 95.56 88 LEU A O 1
ATOM 696 N N . VAL A 1 89 ? 4.906 -18.547 -4.434 1 92.75 89 VAL A N 1
ATOM 697 C CA . VAL A 1 89 ? 4.176 -19.656 -5.051 1 92.75 89 VAL A CA 1
ATOM 698 C C . VAL A 1 89 ? 3.264 -19.109 -6.152 1 92.75 89 VAL A C 1
ATOM 700 O O . VAL A 1 89 ? 2.416 -18.25 -5.898 1 92.75 89 VAL A O 1
ATOM 703 N N . VAL A 1 90 ? 3.451 -19.562 -7.336 1 91.19 90 VAL A N 1
ATOM 704 C CA . VAL A 1 90 ? 2.674 -19.125 -8.484 1 91.19 90 VAL A CA 1
ATOM 705 C C . VAL A 1 90 ? 2.246 -20.328 -9.32 1 91.19 90 VAL A C 1
ATOM 707 O O . VAL A 1 90 ? 2.791 -21.422 -9.164 1 91.19 90 VAL A O 1
ATOM 710 N N . ASP A 1 91 ? 1.203 -20.172 -10.117 1 83.69 91 ASP A N 1
ATOM 711 C CA . ASP A 1 91 ? 0.812 -21.25 -11.016 1 83.69 91 ASP A CA 1
ATOM 712 C C . ASP A 1 91 ? 1.757 -21.344 -12.211 1 83.69 91 ASP A C 1
ATOM 714 O O . ASP A 1 91 ? 2.824 -20.719 -12.211 1 83.69 91 ASP A O 1
ATOM 718 N N . ASN A 1 92 ? 1.359 -22.156 -13.211 1 81.06 92 ASN A N 1
ATOM 719 C CA . ASN A 1 92 ? 2.258 -22.422 -14.32 1 81.06 92 ASN A CA 1
ATOM 720 C C . ASN A 1 92 ? 1.993 -21.5 -15.5 1 81.06 92 ASN A C 1
ATOM 722 O O . ASN A 1 92 ? 2.301 -21.828 -16.641 1 81.06 92 ASN A O 1
ATOM 726 N N . ALA A 1 93 ? 1.474 -20.344 -15.195 1 85.81 93 ALA A N 1
ATOM 727 C CA . ALA A 1 93 ? 1.241 -19.375 -16.266 1 85.81 93 ALA A CA 1
ATOM 728 C C . ALA A 1 93 ? 2.559 -18.906 -16.875 1 85.81 93 ALA A C 1
ATOM 730 O O . ALA A 1 93 ? 3.555 -18.75 -16.172 1 85.81 93 ALA A O 1
ATOM 731 N N . THR A 1 94 ? 2.607 -18.547 -18.094 1 88.12 94 THR A N 1
ATOM 732 C CA . THR A 1 94 ? 3.811 -18.25 -18.859 1 88.12 94 THR A CA 1
ATOM 733 C C . THR A 1 94 ? 4.477 -16.969 -18.344 1 88.12 94 THR A C 1
ATOM 735 O O . THR A 1 94 ? 5.703 -16.859 -18.359 1 88.12 94 THR A O 1
ATOM 738 N N . TYR A 1 95 ? 3.707 -16 -17.984 1 89.62 95 TYR A N 1
ATOM 739 C CA . TYR A 1 95 ? 4.289 -14.742 -17.516 1 89.62 95 TYR A CA 1
ATOM 740 C C . TYR A 1 95 ? 5.07 -14.953 -16.219 1 89.62 95 TYR A C 1
ATOM 742 O O . TYR A 1 95 ? 5.973 -14.172 -15.898 1 89.62 95 TYR A O 1
ATOM 750 N N . PHE A 1 96 ? 4.844 -15.969 -15.477 1 91.5 96 PHE A N 1
ATOM 751 C CA . PHE A 1 96 ? 5.605 -16.281 -14.273 1 91.5 96 PHE A CA 1
ATOM 752 C C . PHE A 1 96 ? 6.863 -17.078 -14.625 1 91.5 96 PHE A C 1
ATOM 754 O O . PHE A 1 96 ? 7.77 -17.188 -13.797 1 91.5 96 PHE A O 1
ATOM 761 N N . LYS A 1 97 ? 6.887 -17.594 -15.805 1 90.38 97 LYS A N 1
ATOM 762 C CA . LYS A 1 97 ? 8.031 -18.391 -16.25 1 90.38 97 LYS A CA 1
ATOM 763 C C . LYS A 1 97 ? 8.969 -17.547 -17.125 1 90.38 97 LYS A C 1
ATOM 765 O O . LYS A 1 97 ? 10.055 -18.016 -17.484 1 90.38 97 LYS A O 1
ATOM 770 N N . SER A 1 98 ? 8.531 -16.422 -17.422 1 91.81 98 SER A N 1
ATOM 771 C CA . SER A 1 98 ? 9.344 -15.547 -18.266 1 91.81 98 SER A CA 1
ATOM 772 C C . SER A 1 98 ? 10.727 -15.312 -17.656 1 91.81 98 SER A C 1
ATOM 774 O O . SER A 1 98 ? 10.875 -15.281 -16.438 1 91.81 98 SER A O 1
ATOM 776 N N . SER A 1 99 ? 11.703 -15.133 -18.516 1 90.5 99 SER A N 1
ATOM 777 C CA . SER A 1 99 ? 13.07 -14.867 -18.078 1 90.5 99 SER A CA 1
ATOM 778 C C . SER A 1 99 ? 13.141 -13.586 -17.25 1 90.5 99 SER A C 1
ATOM 780 O O . SER A 1 99 ? 13.906 -13.508 -16.281 1 90.5 99 SER A O 1
ATOM 782 N N . GLU A 1 100 ? 12.375 -12.664 -17.625 1 90.31 100 GLU A N 1
ATOM 783 C CA . GLU A 1 100 ? 12.352 -11.391 -16.906 1 90.31 100 GLU A CA 1
ATOM 784 C C . GLU A 1 100 ? 11.867 -11.562 -15.469 1 90.31 100 GLU A C 1
ATOM 786 O O . GLU A 1 100 ? 12.492 -11.062 -14.531 1 90.31 100 GLU A O 1
ATOM 791 N N . PHE A 1 101 ? 10.836 -12.281 -15.281 1 94.25 101 PHE A N 1
ATOM 792 C CA . PHE A 1 101 ? 10.281 -12.469 -13.938 1 94.25 101 PHE A CA 1
ATOM 793 C C . PHE A 1 101 ? 11.188 -13.359 -13.102 1 94.25 101 PHE A C 1
ATOM 795 O O . PHE A 1 101 ? 11.383 -13.109 -11.906 1 94.25 101 PHE A O 1
ATOM 802 N N . VAL A 1 102 ? 11.719 -14.344 -13.672 1 92.19 102 VAL A N 1
ATOM 803 C CA . VAL A 1 102 ? 12.656 -15.227 -12.992 1 92.19 102 VAL A CA 1
ATOM 804 C C . VAL A 1 102 ? 13.875 -14.43 -12.523 1 92.19 102 VAL A C 1
ATOM 806 O O . VAL A 1 102 ? 14.328 -14.586 -11.383 1 92.19 102 VAL A O 1
ATOM 809 N N . GLU A 1 103 ? 14.352 -13.594 -13.383 1 90.25 103 GLU A N 1
ATOM 810 C CA . GLU A 1 103 ? 15.492 -12.758 -13.016 1 90.25 103 GLU A CA 1
ATOM 811 C C . GLU A 1 103 ? 15.125 -11.805 -11.875 1 90.25 103 GLU A C 1
ATOM 813 O O . GLU A 1 103 ? 15.93 -11.57 -10.969 1 90.25 103 GLU A O 1
ATOM 818 N N . PHE A 1 104 ? 13.969 -11.234 -11.992 1 92.94 104 PHE A N 1
ATOM 819 C CA . PHE A 1 104 ? 13.484 -10.359 -10.922 1 92.94 104 PHE A CA 1
ATOM 820 C C . PHE A 1 104 ? 13.508 -11.086 -9.586 1 92.94 104 PHE A C 1
ATOM 822 O O . PHE A 1 104 ? 14.047 -10.57 -8.602 1 92.94 104 PHE A O 1
ATOM 829 N N . CYS A 1 105 ? 12.961 -12.297 -9.531 1 93.81 105 CYS A N 1
ATOM 830 C CA . CYS A 1 105 ? 12.945 -13.078 -8.297 1 93.81 105 CYS A CA 1
ATOM 831 C C . CYS A 1 105 ? 14.359 -13.375 -7.82 1 93.81 105 CYS A C 1
ATOM 833 O O . CYS A 1 105 ? 14.656 -13.281 -6.629 1 93.81 105 CYS A O 1
ATOM 835 N N . ARG A 1 106 ? 15.148 -13.742 -8.727 1 90.75 106 ARG A N 1
ATOM 836 C CA . ARG A 1 106 ? 16.531 -14.055 -8.383 1 90.75 106 ARG A CA 1
ATOM 837 C C . ARG A 1 106 ? 17.219 -12.852 -7.742 1 90.75 106 ARG A C 1
ATOM 839 O O . ARG A 1 106 ? 17.828 -12.977 -6.672 1 90.75 106 ARG A O 1
ATOM 846 N N . VAL A 1 107 ? 17.094 -11.734 -8.352 1 87.75 107 VAL A N 1
ATOM 847 C CA . VAL A 1 107 ? 17.75 -10.523 -7.887 1 87.75 107 VAL A CA 1
ATOM 848 C C . VAL A 1 107 ? 17.203 -10.125 -6.52 1 87.75 107 VAL A C 1
ATOM 850 O O . VAL A 1 107 ? 17.938 -9.625 -5.664 1 87.75 107 VAL A O 1
ATOM 853 N N . MET A 1 108 ? 15.961 -10.383 -6.301 1 92.5 108 MET A N 1
ATOM 854 C CA . MET A 1 108 ? 15.305 -10.008 -5.047 1 92.5 108 MET A CA 1
ATOM 855 C C . MET A 1 108 ? 15.5 -11.094 -3.99 1 92.5 108 MET A C 1
ATOM 857 O O . MET A 1 108 ? 15.023 -10.961 -2.861 1 92.5 108 MET A O 1
ATOM 861 N N . GLY A 1 109 ? 16.141 -12.18 -4.383 1 91.75 109 GLY A N 1
ATOM 862 C CA . GLY A 1 109 ? 16.391 -13.266 -3.445 1 91.75 109 GLY A CA 1
ATOM 863 C C . GLY A 1 109 ? 15.141 -14.055 -3.113 1 91.75 109 GLY A C 1
ATOM 864 O O . GLY A 1 109 ? 14.977 -14.523 -1.984 1 91.75 109 GLY A O 1
ATOM 865 N N . ILE A 1 110 ? 14.266 -14.148 -4.008 1 95.25 110 ILE A N 1
ATOM 866 C CA . ILE A 1 110 ? 12.992 -14.836 -3.809 1 95.25 110 ILE A CA 1
ATOM 867 C C . ILE A 1 110 ? 13.039 -16.203 -4.484 1 95.25 110 ILE A C 1
ATOM 869 O O . ILE A 1 110 ? 13.391 -16.312 -5.66 1 95.25 110 ILE A O 1
ATOM 873 N N . GLN A 1 111 ? 12.727 -17.234 -3.777 1 94.25 111 GLN A N 1
ATOM 874 C CA . GLN A 1 111 ? 12.609 -18.562 -4.352 1 94.25 111 GLN A CA 1
ATOM 875 C C . GLN A 1 111 ? 11.219 -18.781 -4.953 1 94.25 111 GLN A C 1
ATOM 877 O O . GLN A 1 111 ? 10.227 -18.859 -4.23 1 94.25 111 GLN A O 1
ATOM 882 N N . LYS A 1 112 ? 11.242 -18.875 -6.215 1 93.75 112 LYS A N 1
ATOM 883 C CA . LYS A 1 112 ? 9.977 -19.078 -6.922 1 93.75 112 LYS A CA 1
ATOM 884 C C . LYS A 1 112 ? 9.641 -20.562 -7.043 1 93.75 112 LYS A C 1
ATOM 886 O O . LYS A 1 112 ? 10.5 -21.375 -7.379 1 93.75 112 LYS A O 1
ATOM 891 N N . ARG A 1 113 ? 8.398 -20.891 -6.711 1 90 113 ARG A N 1
ATOM 892 C CA . ARG A 1 113 ? 7.891 -22.25 -6.824 1 90 113 ARG A CA 1
ATOM 893 C C . ARG A 1 113 ? 6.625 -22.297 -7.668 1 90 113 ARG A C 1
ATOM 895 O O . ARG A 1 113 ? 5.707 -21.5 -7.461 1 90 113 ARG A O 1
ATOM 902 N N . HIS A 1 114 ? 6.641 -23.203 -8.609 1 86.38 114 HIS A N 1
ATOM 903 C CA . HIS A 1 114 ? 5.461 -23.391 -9.438 1 86.38 114 HIS A CA 1
ATOM 904 C C . HIS A 1 114 ? 4.59 -24.531 -8.906 1 86.38 114 HIS A C 1
ATOM 906 O O . HIS A 1 114 ? 5.109 -25.562 -8.461 1 86.38 114 HIS A O 1
ATOM 912 N N . ILE A 1 115 ? 3.408 -24.281 -8.922 1 77.06 115 ILE A N 1
ATOM 913 C CA . ILE A 1 115 ? 2.496 -25.359 -8.547 1 77.06 115 ILE A CA 1
ATOM 914 C C . ILE A 1 115 ? 1.523 -25.641 -9.695 1 77.06 115 ILE A C 1
ATOM 916 O O . ILE A 1 115 ? 1.158 -24.719 -10.438 1 77.06 115 ILE A O 1
ATOM 920 N N . SER A 1 116 ? 1.427 -26.938 -10.211 1 64 116 SER A N 1
ATOM 921 C CA . SER A 1 116 ? 0.495 -27.312 -11.266 1 64 116 SER A CA 1
ATOM 922 C C . SER A 1 116 ? -0.937 -26.938 -10.898 1 64 116 SER A C 1
ATOM 924 O O . SER A 1 116 ? -1.257 -26.766 -9.727 1 64 116 SER A O 1
ATOM 926 N N . SER A 1 117 ? -1.723 -26.781 -12.031 1 52.81 117 SER A N 1
ATOM 927 C CA . SER A 1 117 ? -3.133 -26.438 -11.883 1 52.81 117 SER A CA 1
ATOM 928 C C . SER A 1 117 ? -3.732 -27.109 -10.648 1 52.81 117 SER A C 1
ATOM 930 O O . SER A 1 117 ? -3.223 -28.125 -10.172 1 52.81 117 SER A O 1
ATOM 932 N N . TYR A 1 118 ? -4.598 -26.219 -9.969 1 44.91 118 TYR A N 1
ATOM 933 C CA . TYR A 1 118 ? -5.312 -26.75 -8.812 1 44.91 118 TYR A CA 1
ATOM 934 C C . TYR A 1 118 ? -5.715 -28.203 -9.031 1 44.91 118 TYR A C 1
ATOM 936 O O . TYR A 1 118 ? -6.676 -28.484 -9.75 1 44.91 118 TYR A O 1
ATOM 944 N N . SER A 1 119 ? -5.016 -29.062 -9.531 1 39.69 119 SER A N 1
ATOM 945 C CA . SER A 1 119 ? -5.492 -30.453 -9.516 1 39.69 119 SER A CA 1
ATOM 946 C C . SER A 1 119 ? -6.367 -30.719 -8.289 1 39.69 119 SER A C 1
ATOM 948 O O . SER A 1 119 ? -6.141 -30.141 -7.223 1 39.69 119 SER A O 1
ATOM 950 N N . ALA A 1 120 ? -7.727 -31.078 -8.484 1 38.16 120 ALA A N 1
ATOM 951 C CA . ALA A 1 120 ? -8.703 -31.578 -7.523 1 38.16 120 ALA A CA 1
ATOM 952 C C . ALA A 1 120 ? -8.016 -32.312 -6.367 1 38.16 120 ALA A C 1
ATOM 954 O O . ALA A 1 120 ? -8.562 -32.375 -5.266 1 38.16 120 ALA A O 1
ATOM 955 N N . HIS A 1 121 ? -7.098 -33.188 -6.621 1 36.72 121 HIS A N 1
ATOM 956 C CA . HIS A 1 121 ? -6.797 -34.375 -5.801 1 36.72 121 HIS A CA 1
ATOM 957 C C . HIS A 1 121 ? -6.078 -33.969 -4.516 1 36.72 121 HIS A C 1
ATOM 959 O O . HIS A 1 121 ? -5.789 -34.812 -3.672 1 36.72 121 HIS A O 1
ATOM 965 N N . VAL A 1 122 ? -5 -33.25 -4.523 1 36.91 122 VAL A N 1
ATOM 966 C CA . VAL A 1 122 ? -4.387 -33.562 -3.232 1 36.91 122 VAL A CA 1
ATOM 967 C C . VAL A 1 122 ? -5.465 -33.625 -2.152 1 36.91 122 VAL A C 1
ATOM 969 O O . VAL A 1 122 ? -6.359 -32.75 -2.109 1 36.91 122 VAL A O 1
ATOM 972 N N . ASN A 1 123 ? -5.734 -34.406 -1.308 1 35.25 123 ASN A N 1
ATOM 973 C CA . ASN A 1 123 ? -6.488 -35.188 -0.337 1 35.25 123 ASN A CA 1
ATOM 974 C C . ASN A 1 123 ? -6.965 -34.344 0.832 1 35.25 123 ASN A C 1
ATOM 976 O O . ASN A 1 123 ? -7.348 -34.875 1.878 1 35.25 123 ASN A O 1
ATOM 980 N N . GLY A 1 124 ? -7.02 -33.031 0.752 1 34.06 124 GLY A N 1
ATOM 981 C CA . GLY A 1 124 ? -7.746 -32.219 1.703 1 34.06 124 GLY A CA 1
ATOM 982 C C . GLY A 1 124 ? -8.258 -30.922 1.099 1 34.06 124 GLY A C 1
ATOM 983 O O . GLY A 1 124 ? -7.91 -30.578 -0.031 1 34.06 124 GLY A O 1
ATOM 984 N N . ARG A 1 125 ? -9.375 -30.203 1.72 1 35.94 125 ARG A N 1
ATOM 985 C CA . ARG A 1 125 ? -10.242 -29.031 1.609 1 35.94 125 ARG A CA 1
ATOM 986 C C . ARG A 1 125 ? -9.445 -27.797 1.225 1 35.94 125 ARG A C 1
ATOM 988 O O . ARG A 1 125 ? -9.914 -26.672 1.41 1 35.94 125 ARG A O 1
ATOM 995 N N . VAL A 1 126 ? -8.172 -27.859 0.972 1 36.84 126 VAL A N 1
ATOM 996 C CA . VAL A 1 126 ? -7.773 -26.453 0.885 1 36.84 126 VAL A CA 1
ATOM 997 C C . VAL A 1 126 ? -8.5 -25.781 -0.276 1 36.84 126 VAL A C 1
ATOM 999 O O . VAL A 1 126 ? -8.32 -26.156 -1.436 1 36.84 126 VAL A O 1
ATOM 1002 N N . GLU A 1 127 ? -9.789 -25.578 -0.21 1 43.56 127 GLU A N 1
ATOM 1003 C CA . GLU A 1 127 ? -10.461 -24.578 -1.032 1 43.56 127 GLU A CA 1
ATOM 1004 C C . GLU A 1 127 ? -9.469 -23.562 -1.588 1 43.56 127 GLU A C 1
ATOM 1006 O O . GLU A 1 127 ? -8.594 -23.078 -0.864 1 43.56 127 GLU A O 1
ATOM 1011 N N . LYS A 1 128 ? -9.086 -23.609 -2.781 1 46.47 128 LYS A N 1
ATOM 1012 C CA . LYS A 1 128 ? -8.219 -22.625 -3.408 1 46.47 128 LYS A CA 1
ATOM 1013 C C . LYS A 1 128 ? -8.43 -21.25 -2.793 1 46.47 128 LYS A C 1
ATOM 1015 O O . LYS A 1 128 ? -9.555 -20.75 -2.732 1 46.47 128 LYS A O 1
ATOM 1020 N N . PRO A 1 129 ? -7.664 -20.828 -1.781 1 52.78 129 PRO A N 1
ATOM 1021 C CA . PRO A 1 129 ? -7.789 -19.453 -1.275 1 52.78 129 PRO A CA 1
ATOM 1022 C C . PRO A 1 129 ? -8.305 -18.484 -2.332 1 52.78 129 PRO A C 1
ATOM 1024 O O . PRO A 1 129 ? -9.016 -17.531 -2.004 1 52.78 129 PRO A O 1
ATOM 1027 N N . ASN A 1 130 ? -8.273 -18.938 -3.689 1 63.97 130 ASN A N 1
ATOM 1028 C CA . ASN A 1 130 ? -8.438 -17.922 -4.723 1 63.97 130 ASN A CA 1
ATOM 1029 C C . ASN A 1 130 ? -9.812 -18.016 -5.379 1 63.97 130 ASN A C 1
ATOM 1031 O O . ASN A 1 130 ? -10.195 -17.125 -6.156 1 63.97 130 ASN A O 1
ATOM 1035 N N . GLN A 1 131 ? -10.656 -19.031 -4.969 1 75.69 131 GLN A N 1
ATOM 1036 C CA . GLN A 1 131 ? -11.969 -19.047 -5.605 1 75.69 131 GLN A CA 1
ATOM 1037 C C . GLN A 1 131 ? -12.883 -17.969 -5.031 1 75.69 131 GLN A C 1
ATOM 1039 O O . GLN A 1 131 ? -13.633 -17.328 -5.77 1 75.69 131 GLN A O 1
ATOM 1044 N N . SER A 1 132 ? -12.891 -17.922 -3.717 1 80.88 132 SER A N 1
ATOM 1045 C CA . SER A 1 132 ? -13.68 -16.859 -3.084 1 80.88 132 SER A CA 1
ATOM 1046 C C . SER A 1 132 ? -13.289 -15.484 -3.615 1 80.88 132 SER A C 1
ATOM 1048 O O . SER A 1 132 ? -14.148 -14.664 -3.906 1 80.88 132 SER A O 1
ATOM 1050 N N . LEU A 1 133 ? -12.008 -15.367 -3.77 1 87.38 133 LEU A N 1
ATOM 1051 C CA . LEU A 1 133 ? -11.539 -14.086 -4.305 1 87.38 133 LEU A CA 1
ATOM 1052 C C . LEU A 1 133 ? -12.016 -13.898 -5.742 1 87.38 133 LEU A C 1
ATOM 1054 O O . LEU A 1 133 ? -12.438 -12.805 -6.121 1 87.38 133 LEU A O 1
ATOM 1058 N N . ALA A 1 134 ? -11.977 -14.977 -6.465 1 86.75 134 ALA A N 1
ATOM 1059 C CA . ALA A 1 134 ? -12.445 -14.922 -7.848 1 86.75 134 ALA A CA 1
ATOM 1060 C C . ALA A 1 134 ? -13.914 -14.516 -7.914 1 86.75 134 ALA A C 1
ATOM 1062 O O . ALA A 1 134 ? -14.297 -13.672 -8.734 1 86.75 134 ALA A O 1
ATOM 1063 N N . ASN A 1 135 ? -14.703 -15.078 -7.086 1 87.19 135 ASN A N 1
ATOM 1064 C CA . ASN A 1 135 ? -16.125 -14.758 -7.047 1 87.19 135 ASN A CA 1
ATOM 1065 C C . ASN A 1 135 ? -16.359 -13.305 -6.652 1 87.19 135 ASN A C 1
ATOM 1067 O O . ASN A 1 135 ? -17.219 -12.633 -7.234 1 87.19 135 ASN A O 1
ATOM 1071 N N . ILE A 1 136 ? -15.641 -12.891 -5.711 1 89.25 136 ILE A N 1
ATOM 1072 C CA . ILE A 1 136 ? -15.758 -11.516 -5.242 1 89.25 136 ILE A CA 1
ATOM 1073 C C . ILE A 1 136 ? -15.383 -10.555 -6.367 1 89.25 136 ILE A C 1
ATOM 1075 O O . ILE A 1 136 ? -16.109 -9.602 -6.648 1 89.25 136 ILE A O 1
ATOM 1079 N N . LEU A 1 137 ? -14.281 -10.812 -7.02 1 89.94 137 LEU A N 1
ATOM 1080 C CA . LEU A 1 137 ? -13.805 -9.945 -8.086 1 89.94 137 LEU A CA 1
ATOM 1081 C C . LEU A 1 137 ? -14.766 -9.953 -9.266 1 89.94 137 LEU A C 1
ATOM 1083 O O . LEU A 1 137 ? -14.992 -8.914 -9.898 1 89.94 137 LEU A O 1
ATOM 1087 N N . ALA A 1 138 ? -15.305 -11.109 -9.547 1 88.31 138 ALA A N 1
ATOM 1088 C CA . ALA A 1 138 ? -16.312 -11.195 -10.594 1 88.31 138 ALA A CA 1
ATOM 1089 C C . ALA A 1 138 ? -17.531 -10.344 -10.25 1 88.31 138 ALA A C 1
ATOM 1091 O O . ALA A 1 138 ? -18.078 -9.664 -11.117 1 88.31 138 ALA A O 1
ATOM 1092 N N . SER A 1 139 ? -17.875 -10.359 -9.07 1 87.75 139 SER A N 1
ATOM 1093 C CA . SER A 1 139 ? -19.062 -9.641 -8.625 1 87.75 139 SER A CA 1
ATOM 1094 C C . SER A 1 139 ? -18.844 -8.133 -8.68 1 87.75 139 SER A C 1
ATOM 1096 O O . SER A 1 139 ? -19.75 -7.375 -9.047 1 87.75 139 SER A O 1
ATOM 1098 N N . ILE A 1 140 ? -17.688 -7.668 -8.305 1 86.06 140 ILE A N 1
ATOM 1099 C CA . ILE A 1 140 ? -17.453 -6.227 -8.242 1 86.06 140 ILE A CA 1
ATOM 1100 C C . ILE A 1 140 ? -17.156 -5.695 -9.641 1 86.06 140 ILE A C 1
ATOM 1102 O O . ILE A 1 140 ? -17.297 -4.492 -9.891 1 86.06 140 ILE A O 1
ATOM 1106 N N . SER A 1 141 ? -16.766 -6.516 -10.508 1 86.25 141 SER A N 1
ATOM 1107 C CA . SER A 1 141 ? -16.391 -6.07 -11.844 1 86.25 141 SER A CA 1
ATOM 1108 C C . SER A 1 141 ? -17.531 -6.215 -12.828 1 86.25 141 SER A C 1
ATOM 1110 O O . SER A 1 141 ? -17.422 -5.828 -13.992 1 86.25 141 SER A O 1
ATOM 1112 N N . GLN A 1 142 ? -18.594 -6.742 -12.336 1 83.25 142 GLN A N 1
ATOM 1113 C CA . GLN A 1 142 ? -19.734 -6.957 -13.227 1 83.25 142 GLN A CA 1
ATOM 1114 C C . GLN A 1 142 ? -20.297 -5.629 -13.711 1 83.25 142 GLN A C 1
ATOM 1116 O O . GLN A 1 142 ? -20.719 -4.797 -12.906 1 83.25 142 GLN A O 1
ATOM 1121 N N . ASN A 1 143 ? -20.219 -5.348 -14.93 1 70.81 143 ASN A N 1
ATOM 1122 C CA . ASN A 1 143 ? -20.859 -4.305 -15.719 1 70.81 143 ASN A CA 1
ATOM 1123 C C . ASN A 1 143 ? -20.391 -2.914 -15.312 1 70.81 143 ASN A C 1
ATOM 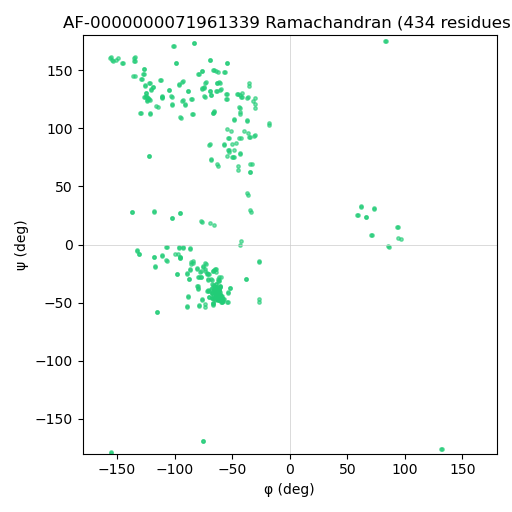1125 O O . ASN A 1 143 ? -21.172 -1.959 -15.32 1 70.81 143 ASN A O 1
ATOM 1129 N N . THR A 1 144 ? -19.203 -2.84 -14.719 1 83.06 144 THR A N 1
ATOM 1130 C CA . THR A 1 144 ? -18.703 -1.517 -14.375 1 83.06 144 THR A CA 1
ATOM 1131 C C . THR A 1 144 ? -17.297 -1.315 -14.945 1 83.06 144 THR A C 1
ATOM 1133 O O . THR A 1 144 ? -16.578 -2.285 -15.188 1 83.06 144 THR A O 1
ATOM 1136 N N . ASN A 1 145 ? -17.062 -0.074 -15.297 1 88.94 145 ASN A N 1
ATOM 1137 C CA . ASN A 1 145 ? -15.742 0.277 -15.805 1 88.94 145 ASN A CA 1
ATOM 1138 C C . ASN A 1 145 ? -14.906 0.99 -14.75 1 88.94 145 ASN A C 1
ATOM 1140 O O . ASN A 1 145 ? -13.984 1.738 -15.078 1 88.94 145 ASN A O 1
ATOM 1144 N N . ASP A 1 146 ? -15.258 0.768 -13.531 1 92 146 ASP A N 1
ATOM 1145 C CA . ASP A 1 146 ? -14.5 1.404 -12.461 1 92 146 ASP A CA 1
ATOM 1146 C C . ASP A 1 146 ? -14.227 0.426 -11.32 1 92 146 ASP A C 1
ATOM 1148 O O . ASP A 1 146 ? -14.078 0.835 -10.164 1 92 146 ASP A O 1
ATOM 1152 N N . TRP A 1 147 ? -14.156 -0.904 -11.68 1 94.25 147 TRP A N 1
ATOM 1153 C CA . TRP A 1 147 ? -13.984 -1.931 -10.656 1 94.25 147 TRP A CA 1
ATOM 1154 C C . TRP A 1 147 ? -12.672 -1.727 -9.906 1 94.25 147 TRP A C 1
ATOM 1156 O O . TRP A 1 147 ? -12.539 -2.146 -8.758 1 94.25 147 TRP A O 1
ATOM 1166 N N . ASP A 1 148 ? -11.656 -1.122 -10.539 1 96 148 ASP A N 1
ATOM 1167 C CA . ASP A 1 148 ? -10.359 -0.925 -9.898 1 96 148 ASP A CA 1
ATOM 1168 C C . ASP A 1 148 ? -10.461 0.063 -8.734 1 96 148 ASP A C 1
ATOM 1170 O O . ASP A 1 148 ? -9.695 -0.016 -7.773 1 96 148 ASP A O 1
ATOM 1174 N N . ASP A 1 149 ? -11.484 0.922 -8.742 1 93.25 149 ASP A N 1
ATOM 1175 C CA . ASP A 1 149 ? -11.711 1.852 -7.641 1 93.25 149 ASP A CA 1
ATOM 1176 C C . ASP A 1 149 ? -12.25 1.123 -6.41 1 93.25 149 ASP A C 1
ATOM 1178 O O . ASP A 1 149 ? -12.227 1.662 -5.301 1 93.25 149 ASP A O 1
ATOM 1182 N N . GLN A 1 150 ? -12.711 -0.041 -6.562 1 93.44 150 GLN A N 1
ATOM 1183 C CA . GLN A 1 150 ? -13.305 -0.8 -5.465 1 93.44 150 GLN A CA 1
ATOM 1184 C C . GLN A 1 150 ? -12.281 -1.728 -4.82 1 93.44 150 GLN A C 1
ATOM 1186 O O . GLN A 1 150 ? -12.531 -2.293 -3.756 1 93.44 150 GLN A O 1
ATOM 1191 N N . LEU A 1 151 ? -11.164 -1.895 -5.41 1 96.31 151 LEU A N 1
ATOM 1192 C CA . LEU A 1 151 ? -10.195 -2.883 -4.953 1 96.31 151 LEU A CA 1
ATOM 1193 C C . LEU A 1 151 ? -9.688 -2.539 -3.555 1 96.31 151 LEU A C 1
ATOM 1195 O O . LEU A 1 151 ? -9.602 -3.414 -2.689 1 96.31 151 LEU A O 1
ATOM 1199 N N . PRO A 1 152 ? -9.391 -1.226 -3.318 1 96.38 152 PRO A N 1
ATOM 1200 C CA . PRO A 1 152 ? -8.961 -0.91 -1.953 1 96.38 152 PRO A CA 1
ATOM 1201 C C . PRO A 1 152 ? -10.023 -1.252 -0.911 1 96.38 152 PRO A C 1
ATOM 1203 O O . PRO A 1 152 ? -9.695 -1.731 0.177 1 96.38 152 PRO A O 1
ATOM 1206 N N . HIS A 1 153 ? -11.273 -1.06 -1.271 1 94.44 153 HIS A N 1
ATOM 1207 C CA . HIS A 1 153 ? -12.359 -1.406 -0.368 1 94.44 153 HIS A CA 1
ATOM 1208 C C . HIS A 1 153 ? -12.453 -2.916 -0.167 1 94.44 153 HIS A C 1
ATOM 1210 O O . HIS A 1 153 ? -12.664 -3.385 0.954 1 94.44 153 HIS A O 1
ATOM 1216 N N . THR A 1 154 ? -12.297 -3.588 -1.235 1 94 154 THR A N 1
ATOM 1217 C CA . THR A 1 154 ? -12.336 -5.047 -1.203 1 94 154 THR A CA 1
ATOM 1218 C C . THR A 1 154 ? -11.195 -5.598 -0.343 1 94 154 THR A C 1
ATOM 1220 O O . THR A 1 154 ? -11.414 -6.48 0.49 1 94 154 THR A O 1
ATOM 1223 N N . MET A 1 155 ? -10.031 -5.082 -0.562 1 95.56 155 MET A N 1
ATOM 1224 C CA . MET A 1 155 ? -8.867 -5.492 0.214 1 95.56 155 MET A CA 1
ATOM 1225 C C . MET A 1 155 ? -9.086 -5.246 1.703 1 95.56 155 MET A C 1
ATOM 1227 O O . MET A 1 155 ? -8.781 -6.105 2.531 1 95.56 155 MET A O 1
ATOM 1231 N N . LEU A 1 156 ? -9.594 -4.059 2.02 1 94.56 156 LEU A N 1
ATOM 1232 C CA . LEU A 1 156 ? -9.898 -3.713 3.402 1 94.56 156 LEU A CA 1
ATOM 1233 C C . LEU A 1 156 ? -10.875 -4.711 4.012 1 94.56 156 LEU A C 1
ATOM 1235 O O . LEU A 1 156 ? -10.672 -5.191 5.129 1 94.56 156 LEU A O 1
ATOM 1239 N N . ALA A 1 157 ? -11.891 -5 3.287 1 93 157 ALA A N 1
ATOM 1240 C CA . ALA A 1 157 ? -12.898 -5.941 3.758 1 93 157 ALA A CA 1
ATOM 1241 C C . ALA A 1 157 ? -12.305 -7.324 3.986 1 93 157 ALA A C 1
ATOM 1243 O O . ALA A 1 157 ? -12.555 -7.957 5.016 1 93 157 ALA A O 1
ATOM 1244 N N . LEU A 1 158 ? -11.555 -7.805 3.1 1 92.94 158 LEU A N 1
ATOM 1245 C CA . LEU A 1 158 ? -10.938 -9.125 3.186 1 92.94 158 LEU A CA 1
ATOM 1246 C C . LEU A 1 158 ? -9.984 -9.203 4.371 1 92.94 158 LEU A C 1
ATOM 1248 O O . LEU A 1 158 ? -10.008 -10.172 5.129 1 92.94 158 LEU A O 1
ATOM 1252 N N . ASN A 1 159 ? -9.148 -8.195 4.547 1 94.31 159 ASN A N 1
ATOM 1253 C CA . ASN A 1 159 ? -8.125 -8.211 5.582 1 94.31 159 ASN A CA 1
ATOM 1254 C C . ASN A 1 159 ? -8.719 -7.957 6.965 1 94.31 159 ASN A C 1
ATOM 1256 O O . ASN A 1 159 ? -8.086 -8.234 7.98 1 94.31 159 ASN A O 1
ATOM 1260 N N . SER A 1 160 ? -9.922 -7.398 6.969 1 93.06 160 SER A N 1
ATOM 1261 C CA . SER A 1 160 ? -10.57 -7.125 8.25 1 93.06 160 SER A CA 1
ATOM 1262 C C . SER A 1 160 ? -11.523 -8.25 8.641 1 93.06 160 SER A C 1
ATOM 1264 O O . SER A 1 160 ? -12.016 -8.289 9.773 1 93.06 160 SER A O 1
ATOM 1266 N N . ALA A 1 161 ? -11.781 -9.109 7.734 1 89.5 161 ALA A N 1
ATOM 1267 C CA . ALA A 1 161 ? -12.758 -10.172 7.984 1 89.5 161 ALA A CA 1
ATOM 1268 C C . ALA A 1 161 ? -12.227 -11.172 9.008 1 89.5 161 ALA A C 1
ATOM 1270 O O . ALA A 1 161 ? -11.094 -11.641 8.898 1 89.5 161 ALA A O 1
ATOM 1271 N N . ILE A 1 162 ? -13.055 -11.461 9.945 1 87.38 162 ILE A N 1
ATOM 1272 C CA . ILE A 1 162 ? -12.695 -12.406 10.992 1 87.38 162 ILE A CA 1
ATOM 1273 C C . ILE A 1 162 ? -13 -13.828 10.523 1 87.38 162 ILE A C 1
ATOM 1275 O O . ILE A 1 162 ? -14.109 -14.117 10.062 1 87.38 162 ILE A O 1
ATOM 1279 N N . HIS A 1 163 ? -11.953 -14.594 10.609 1 81.44 163 HIS A N 1
ATOM 1280 C CA . HIS A 1 163 ? -12.156 -16 10.297 1 81.44 163 HIS A CA 1
ATOM 1281 C C . HIS A 1 163 ? -12.891 -16.719 11.422 1 81.44 163 HIS A C 1
ATOM 1283 O O . HIS A 1 163 ? -12.539 -16.562 12.594 1 81.44 163 HIS A O 1
ATOM 1289 N N . GLU A 1 164 ? -13.836 -17.516 11.07 1 76.5 164 GLU A N 1
ATOM 1290 C CA . GLU A 1 164 ? -14.711 -18.172 12.031 1 76.5 164 GLU A CA 1
ATOM 1291 C C . GLU A 1 164 ? -13.945 -19.203 12.867 1 76.5 164 GLU A C 1
ATOM 1293 O O . GLU A 1 164 ? -14.203 -19.344 14.07 1 76.5 164 GLU A O 1
ATOM 1298 N N . ALA A 1 165 ? -12.984 -19.844 12.273 1 73.44 165 ALA A N 1
ATOM 1299 C CA . ALA A 1 165 ? -12.273 -20.922 12.93 1 73.44 165 ALA A CA 1
ATOM 1300 C C . ALA A 1 165 ? -11.219 -20.391 13.89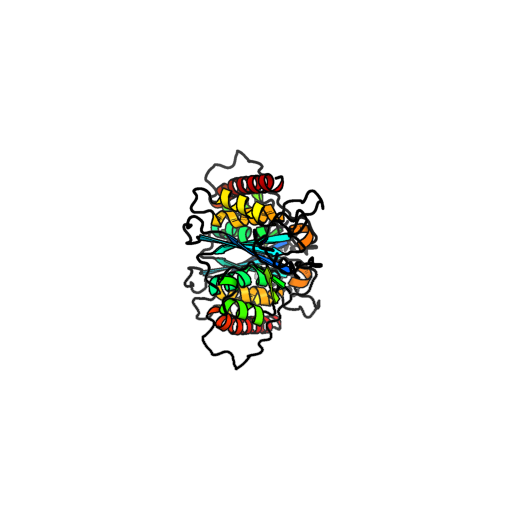8 1 73.44 165 ALA A C 1
ATOM 1302 O O . ALA A 1 165 ? -11.055 -20.922 15 1 73.44 165 ALA A O 1
ATOM 1303 N N . THR A 1 166 ? -10.523 -19.328 13.594 1 79.44 166 THR A N 1
ATOM 1304 C CA . THR A 1 166 ? -9.391 -18.844 14.375 1 79.44 166 THR A CA 1
ATOM 1305 C C . THR A 1 166 ? -9.766 -17.578 15.141 1 79.44 166 THR A C 1
ATOM 1307 O O . THR A 1 166 ? -9.039 -17.141 16.047 1 79.44 166 THR A O 1
ATOM 1310 N N . TYR A 1 167 ? -10.906 -16.938 14.805 1 86.62 167 TYR A N 1
ATOM 1311 C CA . TYR A 1 167 ? -11.414 -15.711 15.414 1 86.62 167 TYR A CA 1
ATOM 1312 C C . TYR A 1 167 ? -10.406 -14.57 15.273 1 86.62 167 TYR A C 1
ATOM 1314 O O . TYR A 1 167 ? -10.234 -13.773 16.188 1 86.62 167 TYR A O 1
ATOM 1322 N N . THR A 1 168 ? -9.625 -14.719 14.273 1 91.31 168 THR A N 1
ATOM 1323 C CA . THR A 1 168 ? -8.664 -13.664 13.961 1 91.31 168 THR A CA 1
ATOM 1324 C C . THR A 1 168 ? -8.805 -13.219 12.508 1 91.31 168 THR A C 1
ATOM 1326 O O . THR A 1 168 ? -9.32 -13.969 11.672 1 91.31 168 THR A O 1
ATOM 1329 N N . SER A 1 169 ? -8.5 -12.031 12.266 1 93.62 169 SER A N 1
ATOM 1330 C CA . SER A 1 169 ? -8.461 -11.516 10.906 1 93.62 169 SER A CA 1
ATOM 1331 C C . SER A 1 169 ? -7.031 -11.5 10.359 1 93.62 169 SER A C 1
ATOM 1333 O O . SER A 1 169 ? -6.07 -11.492 11.133 1 93.62 169 SER A O 1
ATOM 1335 N N . PRO A 1 170 ? -6.902 -11.531 9.078 1 94.56 170 PRO A N 1
ATOM 1336 C CA . PRO A 1 170 ? -5.562 -11.352 8.516 1 94.56 170 PRO A CA 1
ATOM 1337 C C . PRO A 1 170 ? -4.863 -10.102 9.039 1 94.56 170 PRO A C 1
ATOM 1339 O O . PRO A 1 170 ? -3.666 -10.133 9.336 1 94.56 170 PRO A O 1
ATOM 1342 N N . PHE A 1 171 ? -5.586 -9.031 9.242 1 95.5 171 PHE A N 1
ATOM 1343 C CA . PHE A 1 171 ? -5.012 -7.797 9.766 1 95.5 171 PHE A CA 1
ATOM 1344 C C . PHE A 1 171 ? -4.434 -8.016 11.156 1 95.5 171 PHE A C 1
ATOM 1346 O O . PHE A 1 171 ? -3.322 -7.574 11.453 1 95.5 171 PHE A O 1
ATOM 1353 N N . PHE A 1 172 ? -5.164 -8.641 11.961 1 94.44 172 PHE A N 1
ATOM 1354 C CA . PHE A 1 172 ? -4.707 -8.891 13.32 1 94.44 172 PHE A CA 1
ATOM 1355 C C . PHE A 1 172 ? -3.434 -9.734 13.312 1 94.44 172 PHE A C 1
ATOM 1357 O O . PHE A 1 172 ? -2.484 -9.43 14.039 1 94.44 172 PHE A O 1
ATOM 1364 N N . LEU A 1 173 ? -3.461 -10.758 12.562 1 93.12 173 LEU A N 1
ATOM 1365 C CA . LEU A 1 173 ? -2.295 -11.633 12.5 1 93.12 173 LEU A CA 1
ATOM 1366 C C . LEU A 1 173 ? -1.08 -10.875 11.969 1 93.12 173 LEU A C 1
ATOM 1368 O O . LEU A 1 173 ? 0.055 -11.172 12.352 1 93.12 173 LEU A O 1
ATOM 1372 N N . GLU A 1 174 ? -1.348 -9.883 11.078 1 93.44 174 GLU A N 1
ATOM 1373 C CA . GLU A 1 174 ? -0.273 -9.117 10.461 1 93.44 174 GLU A CA 1
ATOM 1374 C C . GLU A 1 174 ? 0.243 -8.031 11.398 1 93.44 174 GLU A C 1
ATOM 1376 O O . GLU A 1 174 ? 1.442 -7.746 11.422 1 93.44 174 GLU A O 1
ATOM 1381 N N . HIS A 1 175 ? -0.603 -7.41 12.203 1 92.19 175 HIS A N 1
ATOM 1382 C CA . HIS A 1 175 ? -0.23 -6.195 12.922 1 92.19 175 HIS A CA 1
ATOM 1383 C C . HIS A 1 175 ? -0.289 -6.406 14.43 1 92.19 175 HIS A C 1
ATOM 1385 O O . HIS A 1 175 ? 0.133 -5.539 15.203 1 92.19 175 HIS A O 1
ATOM 1391 N N . ASP A 1 176 ? -0.84 -7.484 14.844 1 91.94 176 ASP A N 1
ATOM 1392 C CA . ASP A 1 176 ? -1.006 -7.828 16.25 1 91.94 176 ASP A CA 1
ATOM 1393 C C . ASP A 1 176 ? -1.893 -6.809 16.969 1 91.94 176 ASP A C 1
ATOM 1395 O O . ASP A 1 176 ? -1.599 -6.406 18.094 1 91.94 176 ASP A O 1
ATOM 1399 N N . ARG A 1 177 ? -2.816 -6.277 16.266 1 90.81 177 ARG A N 1
ATOM 1400 C CA . ARG A 1 177 ? -3.855 -5.395 16.781 1 90.81 177 ARG A CA 1
ATOM 1401 C C . ARG A 1 177 ? -5.09 -5.422 15.891 1 90.81 177 ARG A C 1
ATOM 1403 O O . ARG A 1 177 ? -5.008 -5.793 14.719 1 90.81 177 ARG A O 1
ATOM 1410 N N . ASP A 1 178 ? -6.207 -4.973 16.438 1 90.56 178 ASP A N 1
ATOM 1411 C CA . ASP A 1 178 ? -7.434 -4.91 15.656 1 90.56 178 ASP A CA 1
ATOM 1412 C C . ASP A 1 178 ? -7.445 -3.678 14.75 1 90.56 178 ASP A C 1
ATOM 1414 O O . ASP A 1 178 ? -6.867 -2.645 15.094 1 90.56 178 ASP A O 1
ATOM 1418 N N . ILE A 1 179 ? -8.062 -3.873 13.625 1 91.06 179 ILE A N 1
ATOM 1419 C CA . ILE A 1 179 ? -8.227 -2.748 12.711 1 91.06 179 ILE A CA 1
ATOM 1420 C C . ILE A 1 179 ? -9.336 -1.832 13.211 1 91.06 179 ILE A C 1
ATOM 1422 O O . ILE A 1 179 ? -10.375 -2.305 13.68 1 91.06 179 ILE A O 1
ATOM 1426 N N . ARG A 1 180 ? -9.086 -0.551 13.203 1 90.06 180 ARG A N 1
ATOM 1427 C CA . ARG A 1 180 ? -10.117 0.416 13.57 1 90.06 180 ARG A CA 1
ATOM 1428 C C . ARG A 1 180 ? -10.844 0.939 12.336 1 90.06 180 ARG A C 1
ATOM 1430 O O . ARG A 1 180 ? -10.227 1.582 11.477 1 90.06 180 ARG A O 1
ATOM 1437 N N . LEU A 1 181 ? -12.047 0.538 12.203 1 83.31 181 LEU A N 1
ATOM 1438 C CA . LEU A 1 181 ? -12.898 1.027 11.133 1 83.31 181 LEU A CA 1
ATOM 1439 C C . LEU A 1 181 ? -14.164 1.667 11.695 1 83.31 181 LEU A C 1
ATOM 1441 O O . LEU A 1 181 ? -15 0.982 12.289 1 83.31 181 LEU A O 1
ATOM 1445 N N . SER A 1 182 ? -14.148 2.844 12.227 1 67.06 182 SER A N 1
ATOM 1446 C CA . SER A 1 182 ? -15.273 3.494 12.883 1 67.06 182 SER A CA 1
ATOM 1447 C C . SER A 1 182 ? -16.281 4.02 11.859 1 67.06 182 SER A C 1
ATOM 1449 O O . SER A 1 182 ? -16.516 5.227 11.781 1 67.06 182 SER A O 1
ATOM 1451 N N . TYR A 1 183 ? -16.297 3.592 10.703 1 60.25 183 TYR A N 1
ATOM 1452 C CA . TYR A 1 183 ? -17.281 4.312 9.906 1 60.25 183 TYR A CA 1
ATOM 1453 C C . TYR A 1 183 ? -18.703 3.992 10.367 1 60.25 183 TYR A C 1
ATOM 1455 O O . TYR A 1 183 ? -19.062 2.822 10.523 1 60.25 183 TYR A O 1
ATOM 1463 N N . THR A 1 184 ? -19.109 4.523 11.547 1 49.72 184 THR A N 1
ATOM 1464 C CA . THR A 1 184 ? -20.516 4.445 11.891 1 49.72 184 THR A CA 1
ATOM 1465 C C . THR A 1 184 ? -21.375 5.031 10.773 1 49.72 184 THR A C 1
ATOM 1467 O O . THR A 1 184 ? -21.234 6.207 10.422 1 49.72 184 THR A O 1
ATOM 1470 N N . TYR A 1 185 ? -21.578 4.254 9.828 1 46.38 185 TYR A N 1
ATOM 1471 C CA . TYR A 1 185 ? -22.609 4.707 8.906 1 46.38 185 TYR A CA 1
ATOM 1472 C C . TYR A 1 185 ? -23.703 5.453 9.648 1 46.38 185 TYR A C 1
ATOM 1474 O O . TYR A 1 185 ? -24.688 4.848 10.094 1 46.38 185 TYR A O 1
ATOM 1482 N N . GLU A 1 186 ? -23.438 6.07 10.68 1 46.25 186 GLU A N 1
ATOM 1483 C CA . GLU A 1 186 ? -24.641 6.816 11.031 1 46.25 186 GLU A CA 1
ATOM 1484 C C . GLU A 1 186 ? -25.078 7.742 9.898 1 46.25 186 GLU A C 1
ATOM 1486 O O . GLU A 1 186 ? -24.328 8.633 9.5 1 46.25 186 GLU A O 1
ATOM 1491 N N . LYS A 1 187 ? -25.812 7.176 9.047 1 45.16 187 LYS A N 1
ATOM 1492 C CA . LYS A 1 187 ? -26.531 8.039 8.109 1 45.16 187 LYS A CA 1
ATOM 1493 C C . LYS A 1 187 ? -26.953 9.344 8.781 1 45.16 187 LYS A C 1
ATOM 1495 O O . LYS A 1 187 ? -27.828 9.344 9.664 1 45.16 187 LYS A O 1
ATOM 1500 N N . ASN A 1 188 ? -26.094 10.078 9.188 1 43.78 188 ASN A N 1
A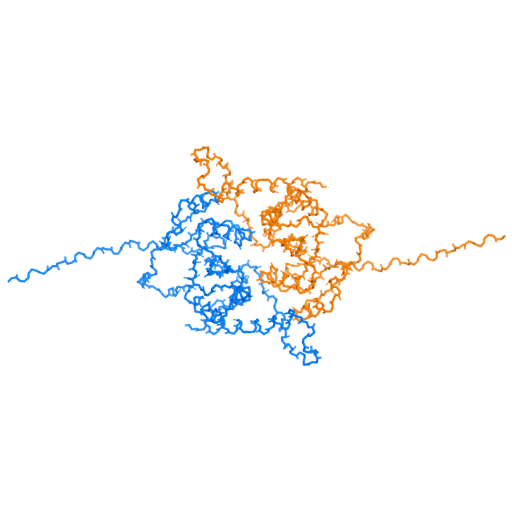TOM 1501 C CA . ASN A 1 188 ? -26.688 11.344 9.586 1 43.78 188 ASN A CA 1
ATOM 1502 C C . ASN A 1 188 ? -27.531 11.945 8.461 1 43.78 188 ASN A C 1
ATOM 1504 O O . ASN A 1 188 ? -27.031 12.219 7.379 1 43.78 188 ASN A O 1
ATOM 1508 N N . SER A 1 189 ? -28.719 11.68 8.43 1 45.31 189 SER A N 1
ATOM 1509 C CA . SER A 1 189 ? -29.766 12.18 7.555 1 45.31 189 SER A CA 1
ATOM 1510 C C . SER A 1 189 ? -29.578 13.656 7.246 1 45.31 189 SER A C 1
ATOM 1512 O O . SER A 1 189 ? -30.109 14.172 6.262 1 45.31 189 SER A O 1
ATOM 1514 N N . ASP A 1 190 ? -28.984 14.406 8.18 1 47.25 190 ASP A N 1
ATOM 1515 C CA . ASP A 1 190 ? -29.109 15.844 7.992 1 47.25 190 ASP A CA 1
ATOM 1516 C C . ASP A 1 190 ? -28.047 16.375 7.047 1 47.25 190 ASP A C 1
ATOM 1518 O O . ASP A 1 190 ? -27.906 17.594 6.883 1 47.25 190 ASP A O 1
ATOM 1522 N N . THR A 1 191 ? -26.969 15.609 6.762 1 51.38 191 THR A N 1
ATOM 1523 C CA . THR A 1 191 ? -25.984 16.234 5.883 1 51.38 191 THR A CA 1
ATOM 1524 C C . THR A 1 191 ? -26.578 16.438 4.484 1 51.38 191 THR A C 1
ATOM 1526 O O . THR A 1 191 ? -27.094 15.492 3.885 1 51.38 191 THR A O 1
ATOM 1529 N N . PRO A 1 192 ? -26.797 17.625 4.012 1 50.16 192 PRO A N 1
ATOM 1530 C CA . PRO A 1 192 ? -27.312 17.797 2.654 1 50.16 192 PRO A CA 1
ATOM 1531 C C . PRO A 1 192 ? -26.625 16.891 1.633 1 50.16 192 PRO A C 1
ATOM 1533 O O . PRO A 1 192 ? -25.406 16.672 1.715 1 50.16 192 PRO A O 1
ATOM 1536 N N . GLN A 1 193 ? -27.203 16.062 1 1 51.56 193 GLN A N 1
ATOM 1537 C CA . GLN A 1 193 ? -26.859 15.266 -0.173 1 51.56 193 GLN A CA 1
ATOM 1538 C C . GLN A 1 193 ? -26.016 16.078 -1.161 1 51.56 193 GLN A C 1
ATOM 1540 O O . GLN A 1 193 ? -26.266 17.266 -1.345 1 51.56 193 GLN A O 1
ATOM 1545 N N . ASN A 1 194 ? -24.906 15.664 -1.61 1 56.94 194 ASN A N 1
ATOM 1546 C CA . ASN A 1 194 ? -24.141 16.156 -2.744 1 56.94 194 ASN A CA 1
ATOM 1547 C C . ASN A 1 194 ? -23.094 17.188 -2.307 1 56.94 194 ASN A C 1
ATOM 1549 O O . ASN A 1 194 ? -22.578 17.938 -3.129 1 56.94 194 ASN A O 1
ATOM 1553 N N . LYS A 1 195 ? -22.969 17.375 -0.901 1 63.09 195 LYS A N 1
ATOM 1554 C CA . LYS A 1 195 ? -22.016 18.406 -0.516 1 63.09 195 LYS A CA 1
ATOM 1555 C C . LYS A 1 195 ? -20.578 17.906 -0.591 1 63.09 195 LYS A C 1
ATOM 1557 O O . LYS A 1 195 ? -19.688 18.641 -0.997 1 63.09 195 LYS A O 1
ATOM 1562 N N . TYR A 1 196 ? -20.516 16.562 -0.388 1 76.12 196 TYR A N 1
ATOM 1563 C CA . TYR A 1 196 ? -19.141 16.078 -0.345 1 76.12 196 TYR A CA 1
ATOM 1564 C C . TYR A 1 196 ? -18.906 15.016 -1.42 1 76.12 196 TYR A C 1
ATOM 1566 O O . TYR A 1 196 ? -19.5 13.945 -1.386 1 76.12 196 TYR A O 1
ATOM 1574 N N . GLU A 1 197 ? -18.125 15.32 -2.355 1 80.38 197 GLU A N 1
ATOM 1575 C CA . GLU A 1 197 ? -17.891 14.492 -3.539 1 80.38 197 GLU A CA 1
ATOM 1576 C C . GLU A 1 197 ? -17.375 13.109 -3.158 1 80.38 197 GLU A C 1
ATOM 1578 O O . GLU A 1 197 ? -17.984 12.094 -3.527 1 80.38 197 GLU A O 1
ATOM 1583 N N . TYR A 1 198 ? -16.422 13 -2.352 1 88.25 198 TYR A N 1
ATOM 1584 C CA . TYR A 1 198 ? -15.742 11.727 -2.131 1 88.25 198 TYR A CA 1
ATOM 1585 C C . TYR A 1 198 ? -16.438 10.93 -1.035 1 88.25 198 TYR A C 1
ATOM 1587 O O . TYR A 1 198 ? -16.719 9.742 -1.212 1 88.25 198 TYR A O 1
ATOM 1595 N N . VAL A 1 199 ? -16.797 11.508 0.052 1 85.19 199 VAL A N 1
ATOM 1596 C CA . VAL A 1 199 ? -17.344 10.82 1.217 1 85.19 199 VAL A CA 1
ATOM 1597 C C . VAL A 1 199 ? -18.672 10.164 0.859 1 85.19 199 VAL A C 1
ATOM 1599 O O . VAL A 1 199 ? -18.969 9.047 1.286 1 85.19 199 VAL A O 1
ATOM 1602 N N . GLU A 1 200 ? -19.391 10.828 0.076 1 84.06 200 GLU A N 1
ATOM 1603 C CA . GLU A 1 200 ? -20.719 10.344 -0.305 1 84.06 200 GLU A CA 1
ATOM 1604 C C . GLU A 1 200 ? -20.625 9.094 -1.171 1 84.06 200 GLU A C 1
ATOM 1606 O O . GLU A 1 200 ? -21.516 8.242 -1.135 1 84.06 200 GLU A O 1
ATOM 1611 N N . LYS A 1 201 ? -19.594 9.023 -1.878 1 86.94 201 LYS A N 1
ATOM 1612 C CA . LYS A 1 201 ? -19.406 7.863 -2.738 1 86.94 201 LYS A CA 1
ATOM 1613 C C . LYS A 1 201 ? -18.703 6.734 -1.986 1 86.94 201 LYS A C 1
ATOM 1615 O O . LYS A 1 201 ? -18.938 5.555 -2.266 1 86.94 201 LYS A O 1
ATOM 1620 N N . LEU A 1 202 ? -17.891 7.145 -1.051 1 89.38 202 LEU A N 1
ATOM 1621 C CA . LEU A 1 202 ? -17.047 6.191 -0.331 1 89.38 202 LEU A CA 1
ATOM 1622 C C . LEU A 1 202 ? -17.906 5.254 0.52 1 89.38 202 LEU A C 1
ATOM 1624 O O . LEU A 1 202 ? -17.734 4.031 0.454 1 89.38 202 LEU A O 1
ATOM 1628 N N . LEU A 1 203 ? -18.844 5.727 1.247 1 86.81 203 LEU A N 1
ATOM 1629 C CA . LEU A 1 203 ? -19.578 4.949 2.242 1 86.81 203 LEU A CA 1
ATOM 1630 C C . LEU A 1 203 ? -20.422 3.869 1.576 1 86.81 203 LEU A C 1
ATOM 1632 O O . LEU A 1 203 ? -20.344 2.697 1.95 1 86.81 203 LEU A O 1
ATOM 1636 N N . PRO A 1 204 ? -21.219 4.254 0.55 1 85.56 204 PRO A N 1
ATOM 1637 C CA . PRO A 1 204 ? -21.984 3.199 -0.129 1 85.56 204 PRO A CA 1
ATOM 1638 C C . PRO A 1 204 ? -21.078 2.152 -0.777 1 85.56 204 PRO A C 1
ATOM 1640 O O . PRO A 1 204 ? -21.406 0.966 -0.792 1 85.56 204 PRO A O 1
ATOM 1643 N N . SER A 1 205 ? -20 2.59 -1.306 1 87.19 205 SER A N 1
ATOM 1644 C CA . SER A 1 205 ? -19.062 1.66 -1.926 1 87.19 205 SER A CA 1
ATOM 1645 C C . SER A 1 205 ? -18.484 0.693 -0.899 1 87.19 205 SER A C 1
ATOM 1647 O O . SER A 1 205 ? -18.359 -0.505 -1.165 1 87.19 205 SER A O 1
ATOM 1649 N N . LEU A 1 206 ? -18.156 1.203 0.221 1 89.19 206 LEU A N 1
ATOM 1650 C CA . LEU A 1 206 ? -17.641 0.374 1.303 1 89.19 206 LEU A CA 1
ATOM 1651 C C . LEU A 1 206 ? -18.672 -0.657 1.742 1 89.19 206 LEU A C 1
ATOM 1653 O O . LEU A 1 206 ? -18.359 -1.842 1.877 1 89.19 206 LEU A O 1
ATOM 1657 N N . GLU A 1 207 ? -19.828 -0.175 1.906 1 87.25 207 GLU A N 1
ATOM 1658 C CA . GLU A 1 207 ? -20.891 -1.076 2.322 1 87.25 207 GLU A CA 1
ATOM 1659 C C . GLU A 1 207 ? -21.109 -2.186 1.299 1 87.25 207 GLU A C 1
ATOM 1661 O O . GLU A 1 207 ? -21.25 -3.355 1.663 1 87.25 207 GLU A O 1
ATOM 1666 N N . HIS A 1 208 ? -21.156 -1.773 0.123 1 87.25 208 HIS A N 1
ATOM 1667 C CA . HIS A 1 208 ? -21.359 -2.721 -0.965 1 87.25 208 HIS A CA 1
ATOM 1668 C C . HIS A 1 208 ? -20.266 -3.775 -0.998 1 87.25 208 HIS A C 1
ATOM 1670 O O . HIS A 1 208 ? -20.547 -4.977 -1.047 1 87.25 208 HIS A O 1
ATOM 1676 N N . THR A 1 209 ? -19.078 -3.33 -0.944 1 88.5 209 THR A N 1
ATOM 1677 C CA . THR A 1 209 ? -17.938 -4.234 -1.033 1 88.5 209 THR A CA 1
ATOM 1678 C C . THR A 1 209 ? -17.859 -5.137 0.195 1 88.5 209 THR A C 1
ATOM 1680 O O . THR A 1 209 ? -17.609 -6.336 0.076 1 88.5 209 THR A O 1
ATOM 1683 N N . PHE A 1 210 ? -18.094 -4.582 1.336 1 88.38 210 PHE A N 1
ATOM 1684 C CA . PHE A 1 210 ? -18.047 -5.375 2.559 1 88.38 210 PHE A CA 1
ATOM 1685 C C . PHE A 1 210 ? -19.109 -6.469 2.529 1 88.38 210 PHE A C 1
ATOM 1687 O O . PHE A 1 210 ? -18.844 -7.609 2.906 1 88.38 210 PHE A O 1
ATOM 1694 N N . ASN A 1 211 ? -20.266 -6.109 2.08 1 87.25 211 ASN A N 1
ATOM 1695 C CA . ASN A 1 211 ? -21.344 -7.094 1.97 1 87.25 211 ASN A CA 1
ATOM 1696 C C . ASN A 1 211 ? -20.984 -8.211 0.998 1 87.25 211 ASN A C 1
ATOM 1698 O O . ASN A 1 211 ? -21.219 -9.383 1.277 1 87.25 211 ASN A O 1
ATOM 1702 N N . LYS A 1 212 ? -20.438 -7.879 -0.082 1 86.06 212 LYS A N 1
ATOM 1703 C CA . LYS A 1 212 ? -20.047 -8.867 -1.077 1 86.06 212 LYS A CA 1
ATOM 1704 C C . LYS A 1 212 ? -18.984 -9.812 -0.521 1 86.06 212 LYS A C 1
ATOM 1706 O O . LYS A 1 212 ? -19.047 -11.023 -0.733 1 86.06 212 LYS A O 1
ATOM 1711 N N . VAL A 1 213 ? -18.016 -9.234 0.153 1 86.62 213 VAL A N 1
ATOM 1712 C CA . VAL A 1 213 ? -16.922 -10.023 0.716 1 86.62 213 VAL A CA 1
ATOM 1713 C C . VAL A 1 213 ? -17.469 -10.953 1.799 1 86.62 213 VAL A C 1
ATOM 1715 O O . VAL A 1 213 ? -17.188 -12.156 1.788 1 86.62 213 VAL A O 1
ATOM 1718 N N . LEU A 1 214 ? -18.25 -10.43 2.662 1 83.69 214 LEU A N 1
ATOM 1719 C CA . LEU A 1 214 ? -18.781 -11.203 3.781 1 83.69 214 LEU A CA 1
ATOM 1720 C C . LEU A 1 214 ? -19.688 -12.328 3.287 1 83.69 214 LEU A C 1
ATOM 1722 O O . LEU A 1 214 ? -19.656 -13.438 3.83 1 83.69 214 LEU A O 1
ATOM 1726 N N . ASN A 1 215 ? -20.422 -12.117 2.279 1 83.44 215 ASN A N 1
ATOM 1727 C CA . ASN A 1 215 ? -21.328 -13.117 1.729 1 83.44 215 ASN A CA 1
ATOM 1728 C C . ASN A 1 215 ? -20.562 -14.242 1.032 1 83.44 215 ASN A C 1
ATOM 1730 O O . ASN A 1 215 ? -21.031 -15.391 1.014 1 83.44 215 ASN A O 1
ATOM 1734 N N . ASN A 1 216 ? -19.453 -13.961 0.489 1 79.75 216 ASN A N 1
ATOM 1735 C CA . ASN A 1 216 ? -18.688 -14.953 -0.263 1 79.75 216 ASN A CA 1
ATOM 1736 C C . ASN A 1 216 ? -17.734 -15.734 0.641 1 79.75 216 ASN A C 1
ATOM 1738 O O . ASN A 1 216 ? -17.266 -16.812 0.269 1 79.75 216 ASN A O 1
ATOM 1742 N N . LEU A 1 217 ? -17.359 -15.172 1.726 1 76.88 217 LEU A N 1
ATOM 1743 C CA . LEU A 1 217 ? -16.5 -15.891 2.648 1 76.88 217 LEU A CA 1
ATOM 1744 C C . LEU A 1 217 ? -17.297 -16.906 3.459 1 76.88 217 LEU A C 1
ATOM 1746 O O . LEU A 1 217 ? -16.719 -17.844 4.016 1 76.88 217 LEU A O 1
ATOM 1750 N N . LYS A 1 218 ? -18.594 -16.812 3.672 1 66.06 218 LYS A N 1
ATOM 1751 C CA . LYS A 1 218 ? -19.453 -17.766 4.371 1 66.06 218 LYS A CA 1
ATOM 1752 C C . LYS A 1 218 ? -19.688 -19 3.529 1 66.06 218 LYS A C 1
ATOM 1754 O O . LYS A 1 218 ? -19.922 -20.094 4.07 1 66.06 218 LYS A O 1
ATOM 1759 N N . ASP A 1 219 ? -19.531 -18.906 2.223 1 54.69 219 ASP A N 1
ATOM 1760 C CA . ASP A 1 219 ? -19.812 -20.062 1.371 1 54.69 219 ASP A CA 1
ATOM 1761 C C . ASP A 1 219 ? -18.562 -20.938 1.212 1 54.69 219 ASP A C 1
ATOM 1763 O O . ASP A 1 219 ? -18.672 -22.172 1.163 1 54.69 219 ASP A O 1
ATOM 1767 N N . MET B 1 1 ? 7.895 63.312 28.016 1 27.81 1 MET B N 1
ATOM 1768 C CA . MET B 1 1 ? 7.293 62.25 28.828 1 27.81 1 MET B CA 1
ATOM 1769 C C . MET B 1 1 ? 7.035 61 28 1 27.81 1 MET B C 1
ATOM 1771 O O . MET B 1 1 ? 6.176 61 27.109 1 27.81 1 MET B O 1
ATOM 1775 N N . LEU B 1 2 ? 8.062 60.219 27.609 1 31.22 2 LEU B N 1
ATOM 1776 C CA . LEU B 1 2 ? 8.188 59.188 26.594 1 31.22 2 LEU B CA 1
ATOM 1777 C C . LEU B 1 2 ? 7.395 57.938 27 1 31.22 2 LEU B C 1
ATOM 1779 O O . LEU B 1 2 ? 7.621 57.375 28.078 1 31.22 2 LEU B O 1
ATOM 1783 N N . ILE B 1 3 ? 6.074 57.781 26.734 1 30.28 3 ILE B N 1
ATOM 1784 C CA . ILE B 1 3 ? 5.133 56.75 27.094 1 30.28 3 ILE B CA 1
ATOM 1785 C C . ILE B 1 3 ? 5.68 55.375 26.656 1 30.28 3 ILE B C 1
ATOM 1787 O O . ILE B 1 3 ? 6.016 55.188 25.484 1 30.28 3 ILE B O 1
ATOM 1791 N N . SER B 1 4 ? 6.301 54.5 27.516 1 27.59 4 SER B N 1
ATOM 1792 C CA . SER B 1 4 ? 6.824 53.156 27.422 1 27.59 4 SER B CA 1
ATOM 1793 C C . SER B 1 4 ? 5.773 52.188 26.859 1 27.59 4 SER B C 1
ATOM 1795 O O . SER B 1 4 ? 4.688 52.062 27.422 1 27.59 4 SER B O 1
ATOM 1797 N N . LYS B 1 5 ? 5.559 52.094 25.578 1 30.45 5 LYS B N 1
ATOM 1798 C CA . LYS B 1 5 ? 4.625 51.188 24.938 1 30.45 5 LYS B CA 1
ATOM 1799 C C . LYS B 1 5 ? 4.781 49.781 25.469 1 30.45 5 LYS B C 1
ATOM 1801 O O . LYS B 1 5 ? 5.836 49.156 25.312 1 30.45 5 LYS B O 1
ATOM 1806 N N . ASN B 1 6 ? 4.305 49.469 26.688 1 29.69 6 ASN B N 1
ATOM 1807 C CA . ASN B 1 6 ? 4.184 48.156 27.297 1 29.69 6 ASN B CA 1
ATOM 1808 C C . ASN B 1 6 ? 3.592 47.125 26.312 1 29.69 6 ASN B C 1
ATOM 1810 O O . ASN B 1 6 ? 2.395 47.156 26.031 1 29.69 6 ASN B O 1
ATOM 1814 N N . ALA B 1 7 ? 4.285 46.875 25.312 1 33.62 7 ALA B N 1
ATOM 1815 C CA . ALA B 1 7 ? 3.842 45.906 24.328 1 33.62 7 ALA B CA 1
ATOM 1816 C C . ALA B 1 7 ? 3.418 44.594 25.016 1 33.62 7 ALA B C 1
ATOM 1818 O O . ALA B 1 7 ? 4.195 44 25.766 1 33.62 7 ALA B O 1
ATOM 1819 N N . PHE B 1 8 ? 2.211 44.469 25.453 1 31.91 8 PHE B N 1
ATOM 1820 C CA . PHE B 1 8 ? 1.567 43.281 25.984 1 31.91 8 PHE B CA 1
ATOM 1821 C C . PHE B 1 8 ? 1.93 42.062 25.141 1 31.91 8 PHE B C 1
ATOM 1823 O O . PHE B 1 8 ? 1.76 42.062 23.922 1 31.91 8 PHE B O 1
ATOM 1830 N N . LYS B 1 9 ? 2.963 41.344 25.469 1 34.53 9 LYS B N 1
ATOM 1831 C CA . LYS B 1 9 ? 3.334 40.062 24.938 1 34.53 9 LYS B CA 1
ATOM 1832 C C . LYS B 1 9 ? 2.15 39.094 24.953 1 34.53 9 LYS B C 1
ATOM 1834 O O . LYS B 1 9 ? 1.584 38.812 26.016 1 34.53 9 LYS B O 1
ATOM 1839 N N . ILE B 1 10 ? 1.242 39.219 24.109 1 34.72 10 ILE B N 1
ATOM 1840 C CA . ILE B 1 10 ? 0.232 38.188 24.031 1 34.72 10 ILE B CA 1
ATOM 1841 C C . ILE B 1 10 ? 0.878 36.812 24.281 1 34.72 10 ILE B C 1
ATOM 1843 O O . ILE B 1 10 ? 1.899 36.5 23.672 1 34.72 10 ILE B O 1
ATOM 1847 N N . PRO B 1 11 ? 0.638 36.219 25.453 1 38.84 11 PRO B N 1
ATOM 1848 C CA . PRO B 1 11 ? 1.186 34.875 25.766 1 38.84 11 PRO B CA 1
ATOM 1849 C C . PRO B 1 11 ? 1.095 33.906 24.594 1 38.84 11 PRO B C 1
ATOM 1851 O O . PRO B 1 11 ? 0.197 34.031 23.75 1 38.84 11 PRO B O 1
ATOM 1854 N N . PRO B 1 12 ? 2.199 33.312 24.234 1 37.78 12 PRO B N 1
ATOM 1855 C CA . PRO B 1 12 ? 2.154 32.344 23.141 1 37.78 12 PRO B CA 1
ATOM 1856 C C . PRO B 1 12 ? 0.966 31.406 23.234 1 37.78 12 PRO B C 1
ATOM 1858 O O . PRO B 1 12 ? 0.493 31.109 24.328 1 37.78 12 PRO B O 1
ATOM 1861 N N . ALA B 1 13 ? 0.032 31.375 22.438 1 40.41 13 ALA B N 1
ATOM 1862 C CA . ALA B 1 13 ? -1.075 30.422 22.438 1 40.41 13 ALA B CA 1
ATOM 1863 C C . ALA B 1 13 ? -0.623 29.062 22.969 1 40.41 13 ALA B C 1
ATOM 1865 O O . ALA B 1 13 ? 0.525 28.672 22.766 1 40.41 13 ALA B O 1
ATOM 1866 N N . PRO B 1 14 ? -1.218 28.453 24.016 1 39.69 14 PRO B N 1
ATOM 1867 C CA . PRO B 1 14 ? -0.84 27.141 24.547 1 39.69 14 PRO B CA 1
ATOM 1868 C C . PRO B 1 14 ? -0.423 26.156 23.469 1 39.69 14 PRO B C 1
ATOM 1870 O O . PRO B 1 14 ? -1.091 26.047 22.422 1 39.69 14 PRO B O 1
ATOM 1873 N N . HIS B 1 15 ? 0.882 25.984 23.156 1 43.5 15 HIS B N 1
ATOM 1874 C CA . HIS B 1 15 ? 1.452 24.938 22.312 1 43.5 15 HIS B CA 1
ATOM 1875 C C . HIS B 1 15 ? 0.675 23.641 22.438 1 43.5 15 HIS B C 1
ATOM 1877 O O . HIS B 1 15 ? 0.652 23.031 23.5 1 43.5 15 HIS B O 1
ATOM 1883 N N . GLN B 1 16 ? -0.442 23.469 22.031 1 45.84 16 GLN B N 1
ATOM 1884 C CA . GLN B 1 16 ? -1.094 22.172 22.219 1 45.84 16 GLN B CA 1
ATOM 1885 C C . GLN B 1 16 ? -0.133 21.031 21.922 1 45.84 16 GLN B C 1
ATOM 1887 O O . GLN B 1 16 ? 0.352 20.891 20.797 1 45.84 16 GLN B O 1
ATOM 1892 N N . LEU B 1 17 ? 0.828 20.609 22.812 1 48.41 17 LEU B N 1
ATOM 1893 C CA . LEU B 1 17 ? 1.708 19.453 22.875 1 48.41 17 LEU B CA 1
ATOM 1894 C C . LEU B 1 17 ? 1.018 18.219 22.297 1 48.41 17 LEU B C 1
ATOM 1896 O O . LEU B 1 17 ? -0.09 17.875 22.719 1 48.41 17 LEU B O 1
ATOM 1900 N N . VAL B 1 18 ? 1.254 18 20.953 1 57.91 18 VAL B N 1
ATOM 1901 C CA . VAL B 1 18 ? 0.738 16.719 20.5 1 57.91 18 VAL B CA 1
ATOM 1902 C C . VAL B 1 18 ? 1.185 15.617 21.453 1 57.91 18 VAL B C 1
ATOM 1904 O O . VAL B 1 18 ? 2.377 15.477 21.734 1 57.91 18 VAL B O 1
ATOM 1907 N N . GLU B 1 19 ? 0.341 15.078 22.25 1 68.5 19 GLU B N 1
ATOM 1908 C CA . GLU B 1 19 ? 0.585 13.938 23.125 1 68.5 19 GLU B CA 1
ATOM 1909 C C . GLU B 1 19 ? 1.346 12.828 22.391 1 68.5 19 GLU B C 1
ATOM 1911 O O . GLU B 1 19 ? 1.142 12.617 21.188 1 68.5 19 GLU B O 1
ATOM 1916 N N . GLN B 1 20 ? 2.414 12.367 23 1 81.69 20 GLN B N 1
ATOM 1917 C CA . GLN B 1 20 ? 3.191 11.25 22.453 1 81.69 20 GLN B CA 1
ATOM 1918 C C . GLN B 1 20 ? 2.309 10.031 22.219 1 81.69 20 GLN B C 1
ATOM 1920 O O . GLN B 1 20 ? 1.474 9.688 23.047 1 81.69 20 GLN B O 1
ATOM 1925 N N . SER B 1 21 ? 2.338 9.539 21.016 1 89.81 21 SER B N 1
ATOM 1926 C CA . SER B 1 21 ? 1.612 8.32 20.672 1 89.81 21 SER B CA 1
ATOM 1927 C C . SER B 1 21 ? 2.139 7.125 21.453 1 89.81 21 SER B C 1
ATOM 1929 O O . SER B 1 21 ? 3.35 6.977 21.641 1 89.81 21 SER B O 1
ATOM 1931 N N . THR B 1 22 ? 1.288 6.281 21.922 1 92.19 22 THR B N 1
ATOM 1932 C CA . THR B 1 22 ? 1.699 5.207 22.812 1 92.19 22 THR B CA 1
ATOM 1933 C C . THR B 1 22 ? 1.577 3.85 22.125 1 92.19 22 THR B C 1
ATOM 1935 O O . THR B 1 22 ? 2.045 2.836 22.641 1 92.19 22 THR B O 1
ATOM 1938 N N . GLU B 1 23 ? 1.003 3.777 21 1 94.12 23 GLU B N 1
ATOM 1939 C CA . GLU B 1 23 ? 0.861 2.516 20.281 1 94.12 23 GLU B CA 1
ATOM 1940 C C . GLU B 1 23 ? 0.741 2.748 18.781 1 94.12 23 GLU B C 1
ATOM 1942 O O . GLU B 1 23 ? 0.352 3.834 18.344 1 94.12 23 GLU B O 1
ATOM 1947 N N . PRO B 1 24 ? 1.036 1.74 18.047 1 94.69 24 PRO B N 1
ATOM 1948 C CA . PRO B 1 24 ? 0.871 1.854 16.594 1 94.69 24 PRO B CA 1
ATOM 1949 C C . PRO B 1 24 ? -0.576 2.119 16.188 1 94.69 24 PRO B C 1
ATOM 1951 O O . PRO B 1 24 ? -1.501 1.547 16.766 1 94.69 24 PRO B O 1
ATOM 1954 N N . GLY B 1 25 ? -0.778 2.998 15.195 1 94 25 GLY B N 1
ATOM 1955 C CA . GLY B 1 25 ? -2.107 3.264 14.672 1 94 25 GLY B CA 1
ATOM 1956 C C . GLY B 1 25 ? -2.861 4.32 15.453 1 94 25 GLY B C 1
ATOM 1957 O O . GLY B 1 25 ? -3.967 4.711 15.078 1 94 25 GLY B O 1
ATOM 1958 N N . GLU B 1 26 ? -2.291 4.84 16.484 1 95.44 26 GLU B N 1
ATOM 1959 C CA . GLU B 1 26 ? -2.979 5.809 17.328 1 95.44 26 GLU B CA 1
ATOM 1960 C C . GLU B 1 26 ? -2.969 7.199 16.688 1 95.44 26 GLU B C 1
ATOM 1962 O O . GLU B 1 26 ? -4.02 7.828 16.547 1 95.44 26 GLU B O 1
ATOM 1967 N N . THR B 1 27 ? -1.785 7.625 16.344 1 95.19 27 THR B N 1
ATOM 1968 C CA . THR B 1 27 ? -1.638 8.969 15.805 1 95.19 27 THR B CA 1
ATOM 1969 C C . THR B 1 27 ? -0.918 8.945 14.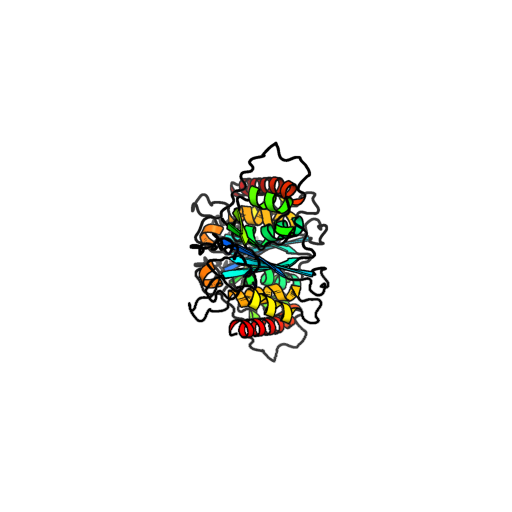461 1 95.19 27 THR B C 1
ATOM 1971 O O . THR B 1 27 ? 0.118 8.289 14.32 1 95.19 27 THR B O 1
ATOM 1974 N N . CYS B 1 28 ? -1.529 9.555 13.453 1 96 28 CYS B N 1
ATOM 1975 C CA . CYS B 1 28 ? -0.921 9.719 12.141 1 96 28 CYS B CA 1
ATOM 1976 C C . CYS B 1 28 ? -0.59 11.188 11.875 1 96 28 CYS B C 1
ATOM 1978 O O . CYS B 1 28 ? -1.421 12.062 12.102 1 96 28 CYS B O 1
ATOM 1980 N N . HIS B 1 29 ? 0.67 11.492 11.492 1 93.38 29 HIS B N 1
ATOM 1981 C CA . HIS B 1 29 ? 1.058 12.812 11.008 1 93.38 29 HIS B CA 1
ATOM 1982 C C . HIS B 1 29 ? 0.974 12.875 9.484 1 93.38 29 HIS B C 1
ATOM 1984 O O . HIS B 1 29 ? 1.525 12.023 8.789 1 93.38 29 HIS B O 1
ATOM 1990 N N . MET B 1 30 ? 0.237 13.789 9 1 94.94 30 MET B N 1
ATOM 1991 C CA . MET B 1 30 ? 0.053 13.93 7.555 1 94.94 30 MET B CA 1
ATOM 1992 C C . MET B 1 30 ? 0.558 15.281 7.07 1 94.94 30 MET B C 1
ATOM 1994 O O . MET B 1 30 ? 0.333 16.297 7.723 1 94.94 30 MET B O 1
ATOM 1998 N N . ASP B 1 31 ? 1.297 15.305 5.945 1 91.25 31 ASP B N 1
ATOM 1999 C CA . ASP B 1 31 ? 1.833 16.516 5.332 1 91.25 31 ASP B CA 1
ATOM 2000 C C . ASP B 1 31 ? 1.835 16.406 3.809 1 91.25 31 ASP B C 1
ATOM 2002 O O . ASP B 1 31 ? 1.802 15.305 3.26 1 91.25 31 ASP B O 1
ATOM 2006 N N . ILE B 1 32 ? 1.83 17.531 3.17 1 94.12 32 ILE B N 1
ATOM 2007 C CA . ILE B 1 32 ? 1.881 17.578 1.712 1 94.12 32 ILE B CA 1
ATOM 2008 C C . ILE B 1 32 ? 3.117 18.344 1.259 1 94.12 32 ILE B C 1
ATOM 2010 O O . ILE B 1 32 ? 3.402 19.422 1.776 1 94.12 32 ILE B O 1
ATOM 2014 N N . PHE B 1 33 ? 3.812 17.766 0.293 1 92.38 33 PHE B N 1
ATOM 2015 C CA . PHE B 1 33 ? 4.98 18.391 -0.315 1 92.38 33 PHE B CA 1
ATOM 2016 C C . PHE B 1 33 ? 4.699 18.766 -1.766 1 92.38 33 PHE B C 1
ATOM 2018 O O . PHE B 1 33 ? 4.109 17.984 -2.51 1 92.38 33 PHE B O 1
ATOM 2025 N N . GLY B 1 34 ? 5.246 19.938 -2.113 1 91.44 34 GLY B N 1
ATOM 2026 C CA . GLY B 1 34 ? 5.09 20.406 -3.482 1 91.44 34 GLY B CA 1
ATOM 2027 C C . GLY B 1 34 ? 4.621 21.844 -3.574 1 91.44 34 GLY B C 1
ATOM 2028 O O . GLY B 1 34 ? 4.574 22.547 -2.566 1 91.44 34 GLY B O 1
ATOM 2029 N N . PRO B 1 35 ? 4.352 22.375 -4.742 1 93.12 35 PRO B N 1
ATOM 2030 C CA . PRO B 1 35 ? 4.367 21.625 -6 1 93.12 35 PRO B CA 1
ATOM 2031 C C . PRO B 1 35 ? 5.781 21.281 -6.469 1 93.12 35 PRO B C 1
ATOM 2033 O O . PRO B 1 35 ? 6.699 22.094 -6.312 1 93.12 35 PRO B O 1
ATOM 2036 N N . LEU B 1 36 ? 5.906 20.047 -6.977 1 93.38 36 LEU B N 1
ATOM 2037 C CA . LEU B 1 36 ? 7.102 19.594 -7.684 1 93.38 36 LEU B CA 1
ATOM 2038 C C . LEU B 1 36 ? 6.883 19.609 -9.195 1 93.38 36 LEU B C 1
ATOM 2040 O O . LEU B 1 36 ? 5.789 19.938 -9.656 1 93.38 36 LEU B O 1
ATOM 2044 N N . LYS B 1 37 ? 8.023 19.391 -9.914 1 93.25 37 LYS B N 1
ATOM 2045 C CA . LYS B 1 37 ? 7.848 19.266 -11.359 1 93.25 37 LYS B CA 1
ATOM 2046 C C . LYS B 1 37 ? 6.832 18.188 -11.70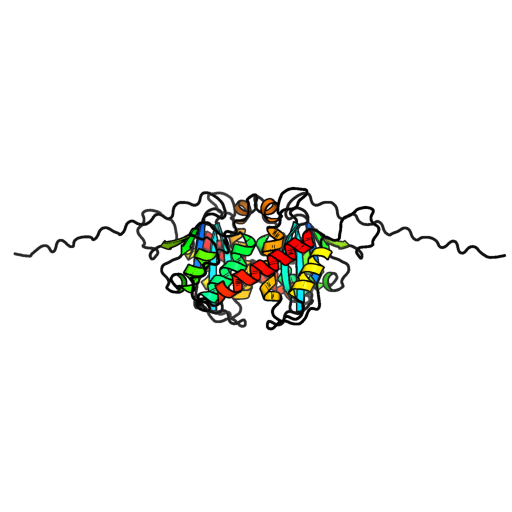3 1 93.25 37 LYS B C 1
ATOM 2048 O O . LYS B 1 37 ? 6.918 17.062 -11.203 1 93.25 37 LYS B O 1
ATOM 2053 N N . THR B 1 38 ? 5.879 18.562 -12.539 1 95.88 38 THR B N 1
ATOM 2054 C CA . THR B 1 38 ? 4.828 17.609 -12.891 1 95.88 38 THR B CA 1
ATOM 2055 C C . THR B 1 38 ? 5.402 16.406 -13.625 1 95.88 38 THR B C 1
ATOM 2057 O O . THR B 1 38 ? 6.191 16.562 -14.562 1 95.88 38 THR B O 1
ATOM 2060 N N . THR B 1 39 ? 5.02 15.266 -13.195 1 96.81 39 THR B N 1
ATOM 2061 C CA . THR B 1 39 ? 5.535 14.039 -13.781 1 96.81 39 THR B CA 1
ATOM 2062 C C . THR B 1 39 ? 4.762 13.68 -15.047 1 96.81 39 THR B C 1
ATOM 2064 O O . THR B 1 39 ? 3.748 14.305 -15.359 1 96.81 39 THR B O 1
ATOM 2067 N N . LEU B 1 40 ? 5.246 12.648 -15.734 1 94.19 40 LEU B N 1
ATOM 2068 C CA . LEU B 1 40 ? 4.582 12.133 -16.922 1 94.19 40 LEU B CA 1
ATOM 2069 C C . LEU B 1 40 ? 3.211 11.562 -16.578 1 94.19 40 LEU B C 1
ATOM 2071 O O . LEU B 1 40 ? 2.312 11.539 -17.422 1 94.19 40 LEU B O 1
ATOM 2075 N N . LYS B 1 41 ? 2.994 11.172 -15.359 1 94.5 41 LYS B N 1
ATOM 2076 C CA . LYS B 1 41 ? 1.731 10.586 -14.914 1 94.5 41 LYS B CA 1
ATOM 2077 C C . LYS B 1 41 ? 0.795 11.656 -14.367 1 94.5 41 LYS B C 1
ATOM 2079 O O . LYS B 1 41 ? -0.289 11.344 -13.867 1 94.5 41 LYS B O 1
ATOM 2084 N N . GLY B 1 42 ? 1.251 12.898 -14.32 1 96.38 42 GLY B N 1
ATOM 2085 C CA . GLY B 1 42 ? 0.396 14.016 -13.961 1 96.38 42 GLY B CA 1
ATOM 2086 C C . GLY B 1 42 ? 0.452 14.359 -12.484 1 96.38 42 GLY B C 1
ATOM 2087 O O . GLY B 1 42 ? -0.405 15.086 -11.977 1 96.38 42 GLY B O 1
ATOM 2088 N N . ASN B 1 43 ? 1.454 13.859 -11.758 1 97.56 43 ASN B N 1
ATOM 2089 C CA . ASN B 1 43 ? 1.572 14.133 -10.328 1 97.56 43 ASN B CA 1
ATOM 2090 C C . ASN B 1 43 ? 2.461 15.344 -10.062 1 97.56 43 ASN B C 1
ATOM 2092 O O . ASN B 1 43 ? 3.477 15.531 -10.734 1 97.56 43 ASN B O 1
ATOM 2096 N N . SER B 1 44 ? 2.045 16.172 -9.07 1 96.94 44 SER B N 1
ATOM 2097 C CA . SER B 1 44 ? 2.816 17.375 -8.773 1 96.94 44 SER B CA 1
ATOM 2098 C C . SER B 1 44 ? 3.059 17.516 -7.277 1 96.94 44 SER B C 1
ATOM 2100 O O . SER B 1 44 ? 3.756 18.438 -6.848 1 96.94 44 SER B O 1
ATOM 2102 N N . TYR B 1 45 ? 2.488 16.656 -6.422 1 96.5 45 TYR B N 1
ATOM 2103 C CA . TYR B 1 45 ? 2.598 16.734 -4.969 1 96.5 45 TYR B CA 1
ATOM 2104 C C . TYR B 1 45 ? 2.895 15.367 -4.363 1 96.5 45 TYR B C 1
ATOM 2106 O O . TYR B 1 45 ? 2.756 14.344 -5.035 1 96.5 45 TYR B O 1
ATOM 2114 N N . VAL B 1 46 ? 3.377 15.344 -3.178 1 96.69 46 VAL B N 1
ATOM 2115 C CA . VAL B 1 46 ? 3.572 14.125 -2.402 1 96.69 46 VAL B CA 1
ATOM 2116 C C . VAL B 1 46 ? 2.84 14.234 -1.068 1 96.69 46 VAL B C 1
ATOM 2118 O O . VAL B 1 46 ? 2.977 15.234 -0.359 1 96.69 46 VAL B O 1
ATOM 2121 N N . LEU B 1 47 ? 1.986 13.328 -0.788 1 96.94 47 LEU B N 1
ATOM 2122 C CA . LEU B 1 47 ? 1.348 13.195 0.517 1 96.94 47 LEU B CA 1
ATOM 2123 C C . LEU B 1 47 ? 2.146 12.258 1.417 1 96.94 47 LEU B C 1
ATOM 2125 O O . LEU B 1 47 ? 2.424 11.117 1.042 1 96.94 47 LEU B O 1
ATOM 2129 N N . SER B 1 48 ? 2.578 12.742 2.508 1 96.56 48 SER B N 1
ATOM 2130 C CA . SER B 1 48 ? 3.266 11.914 3.494 1 96.56 48 SER B CA 1
ATOM 2131 C C . SER B 1 48 ? 2.359 11.602 4.68 1 96.56 48 SER B C 1
ATOM 2133 O O . SER B 1 48 ? 1.633 12.469 5.16 1 96.56 48 SER B O 1
ATOM 2135 N N . MET B 1 49 ? 2.295 10.398 5.105 1 96.56 49 MET B N 1
ATOM 2136 C CA . MET B 1 49 ? 1.53 9.883 6.238 1 96.56 49 MET B CA 1
ATOM 2137 C C . MET B 1 49 ? 2.412 9.047 7.156 1 96.56 49 MET B C 1
ATOM 2139 O O . MET B 1 49 ? 2.861 7.965 6.77 1 96.56 49 MET B O 1
ATOM 2143 N N . ILE B 1 50 ? 2.637 9.516 8.359 1 94.94 50 ILE B N 1
ATOM 2144 C CA . ILE B 1 50 ? 3.609 8.883 9.242 1 94.94 50 ILE B CA 1
ATOM 2145 C C . ILE B 1 50 ? 2.932 8.484 10.547 1 94.94 50 ILE B C 1
ATOM 2147 O O . ILE B 1 50 ? 2.264 9.297 11.188 1 94.94 50 ILE B O 1
ATOM 2151 N N . ASP B 1 51 ? 3.072 7.234 10.867 1 94.75 51 ASP B N 1
ATOM 2152 C CA . ASP B 1 51 ? 2.652 6.812 12.195 1 94.75 51 ASP B CA 1
ATOM 2153 C C . ASP B 1 51 ? 3.562 7.398 13.273 1 94.75 51 ASP B C 1
ATOM 2155 O O . ASP B 1 51 ? 4.781 7.227 13.219 1 94.75 51 ASP B O 1
ATOM 2159 N N . ALA B 1 52 ? 3.01 8.008 14.258 1 91.75 52 ALA B N 1
ATOM 2160 C CA . ALA B 1 52 ? 3.781 8.742 15.25 1 91.75 52 ALA B CA 1
ATOM 2161 C C . ALA B 1 52 ? 4.551 7.797 16.172 1 91.75 52 ALA B C 1
ATOM 2163 O O . ALA B 1 52 ? 5.598 8.164 16.703 1 91.75 52 ALA B O 1
ATOM 2164 N N . PHE B 1 53 ? 4.082 6.598 16.312 1 92.38 53 PHE B N 1
ATOM 2165 C CA . PHE B 1 53 ? 4.699 5.652 17.25 1 92.38 53 PHE B CA 1
ATOM 2166 C C . PHE B 1 53 ? 5.805 4.863 16.547 1 92.38 53 PHE B C 1
ATOM 2168 O O . PHE B 1 53 ? 6.953 4.863 17 1 92.38 53 PHE B O 1
ATOM 2175 N N . THR B 1 54 ? 5.492 4.242 15.445 1 93.12 54 THR B N 1
ATOM 2176 C CA . THR B 1 54 ? 6.445 3.371 14.773 1 93.12 54 THR B CA 1
ATOM 2177 C C . THR B 1 54 ? 7.332 4.172 13.82 1 93.12 54 THR B C 1
ATOM 2179 O O . THR B 1 54 ? 8.383 3.691 13.398 1 93.12 54 THR B O 1
ATOM 2182 N N . LYS B 1 55 ? 6.895 5.328 13.414 1 91.75 55 LYS B N 1
ATOM 2183 C CA . LYS B 1 55 ? 7.547 6.184 12.43 1 91.75 55 LYS B CA 1
ATOM 2184 C C . LYS B 1 55 ? 7.445 5.59 11.031 1 91.75 55 LYS B C 1
ATOM 2186 O O . LYS B 1 55 ? 8.07 6.086 10.094 1 91.75 55 LYS B O 1
ATOM 2191 N N . TYR B 1 56 ? 6.668 4.539 10.938 1 95.19 56 TYR B N 1
ATOM 2192 C CA . TYR B 1 56 ? 6.414 3.957 9.625 1 95.19 56 TYR B CA 1
ATOM 2193 C C . TYR B 1 56 ? 5.754 4.973 8.695 1 95.19 56 TYR B C 1
ATOM 2195 O O . TYR B 1 56 ? 4.777 5.625 9.078 1 95.19 56 TYR B O 1
ATOM 2203 N N . ILE B 1 57 ? 6.242 5.074 7.496 1 95.62 57 ILE B N 1
ATOM 2204 C CA . ILE B 1 57 ? 5.824 6.184 6.648 1 95.62 57 ILE B CA 1
ATOM 2205 C C . ILE B 1 57 ? 5.203 5.641 5.359 1 95.62 57 ILE B C 1
ATOM 2207 O O . ILE B 1 57 ? 5.68 4.648 4.805 1 95.62 57 ILE B O 1
ATOM 2211 N N . HIS B 1 58 ? 4.125 6.23 4.895 1 97.38 58 HIS B N 1
ATOM 2212 C CA . HIS B 1 58 ? 3.572 6.121 3.551 1 97.38 58 HIS B CA 1
ATOM 2213 C C . HIS B 1 58 ? 3.727 7.434 2.787 1 97.38 58 HIS B C 1
ATOM 2215 O O . HIS B 1 58 ? 3.369 8.5 3.295 1 97.38 58 HIS B O 1
ATOM 2221 N N . ILE B 1 59 ? 4.309 7.398 1.638 1 96.88 59 ILE B N 1
ATOM 2222 C CA . ILE B 1 59 ? 4.395 8.562 0.764 1 96.88 59 ILE B CA 1
ATOM 2223 C C . ILE B 1 59 ? 3.803 8.227 -0.604 1 96.88 59 ILE B C 1
ATOM 2225 O O . ILE B 1 59 ? 4.152 7.207 -1.202 1 96.88 59 ILE B O 1
ATOM 2229 N N . VAL B 1 60 ? 2.887 9.031 -1.038 1 97.88 60 VAL B N 1
ATOM 2230 C CA . VAL B 1 60 ? 2.201 8.766 -2.297 1 97.88 60 VAL B CA 1
ATOM 2231 C C . VAL B 1 60 ? 2.113 10.039 -3.125 1 97.88 60 VAL B C 1
ATOM 2233 O O . VAL B 1 60 ? 2.004 11.141 -2.574 1 97.88 60 VAL B O 1
ATOM 2236 N N . PRO B 1 61 ? 2.203 9.906 -4.43 1 97.88 61 PRO B N 1
ATOM 2237 C CA . PRO B 1 61 ? 2.08 11.078 -5.297 1 97.88 61 PRO B CA 1
ATOM 2238 C C . PRO B 1 61 ? 0.636 11.547 -5.453 1 97.88 61 PRO B C 1
ATOM 2240 O O . PRO B 1 61 ? -0.293 10.742 -5.355 1 97.88 61 PRO B O 1
ATOM 2243 N N . LEU B 1 62 ? 0.43 12.812 -5.641 1 98.12 62 LEU B N 1
ATOM 2244 C CA . LEU B 1 62 ? -0.875 13.414 -5.887 1 98.12 62 LEU B CA 1
ATOM 2245 C C . LEU B 1 62 ? -0.839 14.305 -7.125 1 98.12 62 LEU B C 1
ATOM 2247 O O . LEU B 1 62 ? 0.135 15.023 -7.348 1 98.12 62 LEU B O 1
ATOM 2251 N N . PRO B 1 63 ? -1.94 14.281 -7.902 1 97.94 63 PRO B N 1
ATOM 2252 C CA . PRO B 1 63 ? -2.014 15.203 -9.039 1 97.94 63 PRO B CA 1
ATOM 2253 C C . PRO B 1 63 ? -2.361 16.641 -8.617 1 97.94 63 PRO B C 1
ATOM 2255 O O . PRO B 1 63 ? -2.029 17.594 -9.328 1 97.94 63 PRO B O 1
ATOM 2258 N N . ASP B 1 64 ? -3.096 16.797 -7.484 1 97.25 64 ASP B N 1
ATOM 2259 C CA . ASP B 1 64 ? -3.539 18.078 -6.961 1 97.25 64 ASP B CA 1
ATOM 2260 C C . ASP B 1 64 ? -3.787 18 -5.457 1 97.25 64 ASP B C 1
ATOM 2262 O O . ASP B 1 64 ? -3.553 16.969 -4.836 1 97.25 64 ASP B O 1
ATOM 2266 N N . ILE B 1 65 ? -4.195 19.062 -4.926 1 95.69 65 ILE B N 1
ATOM 2267 C CA . ILE B 1 65 ? -4.355 19.094 -3.479 1 95.69 65 ILE B CA 1
ATOM 2268 C C . ILE B 1 65 ? -5.82 19.344 -3.127 1 95.69 65 ILE B C 1
ATOM 2270 O O . ILE B 1 65 ? -6.125 20.016 -2.141 1 95.69 65 ILE B O 1
ATOM 2274 N N . ARG B 1 66 ? -6.691 18.922 -3.977 1 94.81 66 ARG B N 1
ATOM 2275 C CA . ARG B 1 66 ? -8.109 18.969 -3.617 1 94.81 66 ARG B CA 1
ATOM 2276 C C . ARG B 1 66 ? -8.398 18.047 -2.436 1 94.81 66 ARG B C 1
ATOM 2278 O O . ARG B 1 66 ? -7.812 16.969 -2.318 1 94.81 66 ARG B O 1
ATOM 2285 N N . SER B 1 67 ? -9.328 18.391 -1.655 1 93.75 67 SER B N 1
ATOM 2286 C CA . SER B 1 67 ? -9.688 17.625 -0.46 1 93.75 67 SER B CA 1
ATOM 2287 C C . SER B 1 67 ? -10.125 16.219 -0.815 1 93.75 67 SER B C 1
ATOM 2289 O O . SER B 1 67 ? -9.82 15.258 -0.094 1 93.75 67 SER B O 1
ATOM 2291 N N . SER B 1 68 ? -10.906 16.125 -1.902 1 94.31 68 SER B N 1
ATOM 2292 C CA . SER B 1 68 ? -11.352 14.797 -2.336 1 94.31 68 SER B CA 1
ATOM 2293 C C . SER B 1 68 ? -10.164 13.914 -2.717 1 94.31 68 SER B C 1
ATOM 2295 O O . SER B 1 68 ? -10.141 12.727 -2.383 1 94.31 68 SER B O 1
ATOM 2297 N N . THR B 1 69 ? -9.148 14.508 -3.41 1 96.44 69 THR B N 1
ATOM 2298 C CA . THR B 1 69 ? -7.945 13.781 -3.803 1 96.44 69 THR B CA 1
ATOM 2299 C C . THR B 1 69 ? -7.16 13.328 -2.574 1 96.44 69 THR B C 1
ATOM 2301 O O . THR B 1 69 ? -6.73 12.18 -2.498 1 96.44 69 THR B O 1
ATOM 2304 N N . ILE B 1 70 ? -7.066 14.188 -1.646 1 97.19 70 ILE B N 1
ATOM 2305 C CA . ILE B 1 70 ? -6.316 13.914 -0.427 1 97.19 70 ILE B CA 1
ATOM 2306 C C . ILE B 1 70 ? -7.023 12.836 0.386 1 97.19 70 ILE B C 1
ATOM 2308 O O . ILE B 1 70 ? -6.395 11.883 0.852 1 97.19 70 ILE B O 1
ATOM 2312 N N . SER B 1 71 ? -8.32 12.969 0.541 1 96.5 71 SER B N 1
ATOM 2313 C CA . SER B 1 71 ? -9.102 11.984 1.285 1 96.5 71 SER B CA 1
ATOM 2314 C C . SER B 1 71 ? -8.984 10.602 0.659 1 96.5 71 SER B C 1
ATOM 2316 O O . SER B 1 71 ? -8.789 9.609 1.364 1 96.5 71 SER B O 1
ATOM 2318 N N . LYS B 1 72 ? -9.094 10.609 -0.62 1 96.56 72 LYS B N 1
ATOM 2319 C CA . LYS B 1 72 ? -9 9.328 -1.327 1 96.56 72 LYS B CA 1
ATOM 2320 C C . LYS B 1 72 ? -7.617 8.711 -1.155 1 96.56 72 LYS B C 1
ATOM 2322 O O . LYS B 1 72 ? -7.5 7.508 -0.904 1 96.56 72 LYS B O 1
ATOM 2327 N N . ALA B 1 73 ? -6.617 9.5 -1.305 1 97.75 73 ALA B N 1
ATOM 2328 C CA . ALA B 1 73 ? -5.25 9.008 -1.133 1 97.75 73 ALA B CA 1
ATOM 2329 C C . ALA B 1 73 ? -5.027 8.484 0.284 1 97.75 73 ALA B C 1
ATOM 2331 O O . ALA B 1 73 ? -4.375 7.461 0.479 1 97.75 73 ALA B O 1
ATOM 2332 N N . PHE B 1 74 ? -5.551 9.25 1.241 1 97.94 74 PHE B N 1
ATOM 2333 C CA . PHE B 1 74 ? -5.449 8.844 2.637 1 97.94 74 PHE B CA 1
ATOM 2334 C C . PHE B 1 74 ? -6.137 7.5 2.859 1 97.94 74 PHE B C 1
ATOM 2336 O O . PHE B 1 74 ? -5.555 6.594 3.461 1 97.94 74 PHE B O 1
ATOM 2343 N N . PHE B 1 75 ? -7.262 7.34 2.34 1 96.56 75 PHE B N 1
ATOM 2344 C CA . PHE B 1 75 ? -8.008 6.098 2.494 1 96.56 75 PHE B CA 1
ATOM 2345 C C . PHE B 1 75 ? -7.301 4.949 1.786 1 96.56 75 PHE B C 1
ATOM 2347 O O . PHE B 1 75 ? -6.98 3.934 2.408 1 96.56 75 PHE B O 1
ATOM 2354 N N . ASP B 1 76 ? -6.965 5.129 0.54 1 96.81 76 ASP B N 1
ATOM 2355 C CA . ASP B 1 76 ? -6.488 4.062 -0.333 1 96.81 76 ASP B CA 1
ATOM 2356 C C . ASP B 1 76 ? -5.09 3.605 0.072 1 96.81 76 ASP B C 1
ATOM 2358 O O . ASP B 1 76 ? -4.711 2.457 -0.167 1 96.81 76 ASP B O 1
ATOM 2362 N N . ASN B 1 77 ? -4.352 4.484 0.708 1 97 77 ASN B N 1
ATOM 2363 C CA . ASN B 1 77 ? -2.936 4.164 0.874 1 97 77 ASN B CA 1
ATOM 2364 C C . ASN B 1 77 ? -2.561 4.031 2.348 1 97 77 ASN B C 1
ATOM 2366 O O . ASN B 1 77 ? -1.503 3.488 2.676 1 97 77 ASN B O 1
ATOM 2370 N N . TYR B 1 78 ? -3.342 4.551 3.215 1 97.38 78 TYR B N 1
ATOM 2371 C CA . TYR B 1 78 ? -3.035 4.453 4.637 1 97.38 78 TYR B CA 1
ATOM 2372 C C . TYR B 1 78 ? -4.082 3.617 5.367 1 97.38 78 TYR B C 1
ATOM 2374 O O . TYR B 1 78 ? -3.762 2.57 5.938 1 97.38 78 TYR B O 1
ATOM 2382 N N . ILE B 1 79 ? -5.312 4.027 5.285 1 96.06 79 ILE B N 1
ATOM 2383 C CA . ILE B 1 79 ? -6.371 3.42 6.082 1 96.06 79 ILE B CA 1
ATOM 2384 C C . ILE B 1 79 ? -6.566 1.964 5.664 1 96.06 79 ILE B C 1
ATOM 2386 O O . ILE B 1 79 ? -6.754 1.088 6.508 1 96.06 79 ILE B O 1
ATOM 2390 N N . VAL B 1 80 ? -6.477 1.679 4.402 1 95.62 80 VAL B N 1
ATOM 2391 C CA . VAL B 1 80 ? -6.66 0.323 3.893 1 95.62 80 VAL B CA 1
ATOM 2392 C C . VAL B 1 80 ? -5.598 -0.599 4.484 1 95.62 80 VAL B C 1
ATOM 2394 O O . VAL B 1 80 ? -5.852 -1.783 4.715 1 95.62 80 VAL B O 1
ATOM 2397 N N . HIS B 1 81 ? -4.453 -0.052 4.773 1 94.56 81 HIS B N 1
ATOM 2398 C CA . HIS B 1 81 ? -3.324 -0.867 5.203 1 94.56 81 HIS B CA 1
ATOM 2399 C C . HIS B 1 81 ? -3.197 -0.875 6.723 1 94.56 81 HIS B C 1
ATOM 2401 O O . HIS B 1 81 ? -2.715 -1.849 7.305 1 94.56 81 HIS B O 1
ATOM 2407 N N . ARG B 1 82 ? -3.715 0.21 7.355 1 94.38 82 ARG B N 1
ATOM 2408 C CA . ARG B 1 82 ? -3.375 0.361 8.766 1 94.38 82 ARG B CA 1
ATOM 2409 C C . ARG B 1 82 ? -4.625 0.623 9.602 1 94.38 82 ARG B C 1
ATOM 2411 O O . ARG B 1 82 ? -4.551 0.683 10.836 1 94.38 82 ARG B O 1
ATOM 2418 N N . GLY B 1 83 ? -5.738 0.828 8.945 1 93.75 83 GLY B N 1
ATOM 2419 C CA . GLY B 1 83 ? -6.93 1.238 9.664 1 93.75 83 GLY B CA 1
ATOM 2420 C C . GLY B 1 83 ? -6.98 2.729 9.938 1 93.75 83 GLY B C 1
ATOM 2421 O O . GLY B 1 83 ? -6.023 3.451 9.648 1 93.75 83 GLY B O 1
ATOM 2422 N N . CYS B 1 84 ? -8.109 3.113 10.492 1 95.25 84 CYS B N 1
ATOM 2423 C CA . CYS B 1 84 ? -8.25 4.516 10.859 1 95.25 84 CYS B CA 1
ATOM 2424 C C . CYS B 1 84 ? -7.426 4.844 12.102 1 95.25 84 CYS B C 1
ATOM 2426 O O . CYS B 1 84 ? -7.527 4.156 13.117 1 95.25 84 CYS B O 1
ATOM 2428 N N . PRO B 1 85 ? -6.598 5.867 11.992 1 96.12 85 PRO B N 1
ATOM 2429 C CA . PRO B 1 85 ? -5.973 6.324 13.234 1 96.12 85 PRO B CA 1
ATOM 2430 C C . PRO B 1 85 ? -6.969 6.984 14.188 1 96.12 85 PRO B C 1
ATOM 2432 O O . PRO B 1 85 ? -8.023 7.449 13.75 1 96.12 85 PRO B O 1
ATOM 2435 N N . HIS B 1 86 ? -6.574 7 15.438 1 95 86 HIS B N 1
ATOM 2436 C CA . HIS B 1 86 ? -7.387 7.742 16.391 1 95 86 HIS B CA 1
ATOM 2437 C C . HIS B 1 86 ? -7.285 9.242 16.156 1 95 86 HIS B C 1
ATOM 2439 O O . HIS B 1 86 ? -8.297 9.945 16.141 1 95 86 HIS B O 1
ATOM 2445 N N . LYS B 1 87 ? -6.035 9.656 15.953 1 95.06 87 LYS B N 1
ATOM 2446 C CA . LYS B 1 87 ? -5.75 11.078 15.781 1 95.06 87 LYS B CA 1
ATOM 2447 C C . LYS B 1 87 ? -4.992 11.336 14.484 1 95.06 87 LYS B C 1
ATOM 2449 O O . LYS B 1 87 ? -4.102 10.562 14.117 1 95.06 87 LYS B O 1
ATOM 2454 N N . LEU B 1 88 ? -5.395 12.32 13.82 1 95.56 88 LEU B N 1
ATOM 2455 C CA . LEU B 1 88 ? -4.68 12.82 12.648 1 95.56 88 LEU B CA 1
ATOM 2456 C C . LEU B 1 88 ? -4.141 14.227 12.898 1 95.56 88 LEU B C 1
ATOM 2458 O O . LEU B 1 88 ? -4.91 15.141 13.195 1 95.56 88 LEU B O 1
ATOM 2462 N N . VAL B 1 89 ? -2.822 14.375 12.836 1 92.75 89 VAL B N 1
ATOM 2463 C CA . VAL B 1 89 ? -2.174 15.664 13.062 1 92.75 89 VAL B CA 1
ATOM 2464 C C . VAL B 1 89 ? -1.771 16.281 11.727 1 92.75 89 VAL B C 1
ATOM 2466 O O . VAL B 1 89 ? -1.031 15.672 10.953 1 92.75 89 VAL B O 1
ATOM 2469 N N . VAL B 1 90 ? -2.271 17.422 11.438 1 91.19 90 VAL B N 1
ATOM 2470 C CA . VAL B 1 90 ? -1.995 18.125 10.188 1 91.19 90 VAL B CA 1
ATOM 2471 C C . VAL B 1 90 ? -1.682 19.594 10.477 1 91.19 90 VAL B C 1
ATOM 2473 O O . VAL B 1 90 ? -1.962 20.094 11.57 1 91.19 90 VAL B O 1
ATOM 2476 N N . ASP B 1 91 ? -0.987 20.25 9.555 1 83.56 91 ASP B N 1
ATOM 2477 C CA . ASP B 1 91 ? -0.75 21.688 9.719 1 83.56 91 ASP B CA 1
ATOM 2478 C C . ASP B 1 91 ? -2.01 22.484 9.406 1 83.56 91 ASP B C 1
ATOM 2480 O O . ASP B 1 91 ? -3.1 21.922 9.289 1 83.56 91 ASP B O 1
ATOM 2484 N N . ASN B 1 92 ? -1.847 23.812 9.305 1 81.06 92 ASN B N 1
ATOM 2485 C CA . ASN B 1 92 ? -3.01 24.688 9.172 1 81.06 92 ASN B CA 1
ATOM 2486 C C . ASN B 1 92 ? -3.297 25.016 7.707 1 81.06 92 ASN B C 1
ATOM 2488 O O . ASN B 1 92 ? -3.91 26.031 7.402 1 81.06 92 ASN B O 1
ATOM 2492 N N . ALA B 1 93 ? -2.898 24.125 6.852 1 85.62 93 ALA B N 1
ATOM 2493 C CA . ALA B 1 93 ? -3.184 24.344 5.438 1 85.62 93 ALA B CA 1
ATOM 2494 C C . ALA B 1 93 ? -4.684 24.281 5.168 1 85.62 93 ALA B C 1
ATOM 2496 O O . ALA B 1 93 ? -5.406 23.5 5.789 1 85.62 93 ALA B O 1
ATOM 2497 N N . THR B 1 94 ? -5.184 24.969 4.211 1 88 94 THR B N 1
ATOM 2498 C CA . THR B 1 94 ? -6.605 25.156 3.939 1 88 94 THR B CA 1
ATOM 2499 C C . THR B 1 94 ? -7.258 23.859 3.494 1 88 94 THR B C 1
ATOM 2501 O O . THR B 1 94 ? -8.422 23.594 3.812 1 88 94 THR B O 1
ATOM 2504 N N . TYR B 1 95 ? -6.574 23.062 2.729 1 89.62 95 TYR B N 1
ATOM 2505 C CA . TYR B 1 95 ? -7.156 21.812 2.25 1 89.62 95 TYR B CA 1
ATOM 2506 C C . TYR B 1 95 ? -7.43 20.859 3.406 1 89.62 95 TYR B C 1
ATOM 2508 O O . TYR B 1 95 ? -8.289 19.984 3.307 1 89.62 95 TYR B O 1
ATOM 2516 N N . PHE B 1 96 ? -6.824 21 4.516 1 91.44 96 PHE B N 1
ATOM 2517 C CA . PHE B 1 96 ? -7.09 20.172 5.695 1 91.44 96 PHE B CA 1
ATOM 2518 C C . PHE B 1 96 ? -8.25 20.75 6.496 1 91.44 96 PHE B C 1
ATOM 2520 O O . PHE B 1 96 ? -8.812 20.062 7.359 1 91.44 96 PHE B O 1
ATOM 2527 N N . LYS B 1 97 ? -8.562 21.969 6.227 1 90.31 97 LYS B N 1
ATOM 2528 C CA . LYS B 1 97 ? -9.648 22.641 6.941 1 90.31 97 LYS B CA 1
ATOM 2529 C C . LYS B 1 97 ? -10.945 22.594 6.133 1 90.31 97 LYS B C 1
ATOM 2531 O O . LYS B 1 97 ? -12 23 6.629 1 90.31 97 LYS B O 1
ATOM 2536 N N . SER B 1 98 ? -10.82 22.156 4.961 1 91.75 98 SER B N 1
ATOM 2537 C CA . SER B 1 98 ? -11.984 22.109 4.09 1 91.75 98 SER B CA 1
ATOM 2538 C C . SER B 1 98 ? -13.109 21.281 4.715 1 91.75 98 SER B C 1
ATOM 2540 O O . SER B 1 98 ? -12.844 20.312 5.441 1 91.75 98 SER B O 1
ATOM 2542 N N . SER B 1 99 ? -14.344 21.656 4.414 1 90.5 99 SER B N 1
ATOM 2543 C CA . SER B 1 99 ? -15.5 20.922 4.922 1 90.5 99 SER B CA 1
ATOM 2544 C C . SER B 1 99 ? -15.492 19.469 4.457 1 90.5 99 SER B C 1
ATOM 2546 O O . SER B 1 99 ? -15.898 18.578 5.195 1 90.5 99 SER B O 1
ATOM 2548 N N . GLU B 1 100 ? -15.039 19.281 3.293 1 90.25 100 GLU B N 1
ATOM 2549 C CA . GLU B 1 100 ? -14.977 17.938 2.736 1 90.25 100 GLU B CA 1
ATOM 2550 C C . GLU B 1 100 ? -14.031 17.047 3.539 1 90.25 100 GLU B C 1
ATOM 2552 O O . GLU B 1 100 ? -14.383 15.93 3.906 1 90.25 100 GLU B O 1
ATOM 2557 N N . PHE B 1 101 ? -12.898 17.531 3.844 1 94.31 101 PHE B N 1
ATOM 2558 C CA . PHE B 1 101 ? -11.914 16.734 4.574 1 94.31 101 PHE B CA 1
ATOM 2559 C C . PHE B 1 101 ? -12.352 16.531 6.02 1 94.31 101 PHE B C 1
ATOM 2561 O O . PHE B 1 101 ? -12.172 15.453 6.586 1 94.31 101 PHE B O 1
ATOM 2568 N N . VAL B 1 102 ? -12.883 17.531 6.609 1 92.25 102 VAL B N 1
ATOM 2569 C CA . VAL B 1 102 ? -13.391 17.438 7.973 1 92.25 102 VAL B CA 1
ATOM 2570 C C . VAL B 1 102 ? -14.492 16.375 8.047 1 92.25 102 VAL B C 1
ATOM 2572 O O . VAL B 1 102 ? -14.516 15.555 8.961 1 92.25 102 VAL B O 1
ATOM 2575 N N . GLU B 1 103 ? -15.352 16.406 7.078 1 90.25 103 GLU B N 1
ATOM 2576 C CA . GLU B 1 103 ? -16.422 15.406 7.039 1 90.25 103 GLU B CA 1
ATOM 2577 C C . GLU B 1 103 ? -15.852 14 6.859 1 90.25 103 GLU B C 1
ATOM 2579 O O . GLU B 1 103 ? -16.344 13.047 7.473 1 90.25 103 GLU B O 1
ATOM 2584 N N . PHE B 1 104 ? -14.898 13.898 5.98 1 93 104 PHE B N 1
ATOM 2585 C CA . PHE B 1 104 ? -14.234 12.617 5.785 1 93 104 PHE B CA 1
ATOM 2586 C C . PHE B 1 104 ? -13.703 12.078 7.109 1 93 104 PHE B C 1
ATOM 2588 O O . PHE B 1 104 ? -13.953 10.922 7.461 1 93 104 PHE B O 1
ATOM 2595 N N . CYS B 1 105 ? -12.984 12.906 7.867 1 93.88 105 CYS B N 1
ATOM 2596 C CA . CYS B 1 105 ? -12.438 12.484 9.156 1 93.88 105 CYS B CA 1
ATOM 2597 C C . CYS B 1 105 ? -13.547 12.102 10.125 1 93.88 105 CYS B C 1
ATOM 2599 O O . CYS B 1 105 ? -13.445 11.102 10.828 1 93.88 105 CYS B O 1
ATOM 2601 N N . ARG B 1 106 ? -14.531 12.883 10.133 1 90.75 106 ARG B N 1
ATOM 2602 C CA . ARG B 1 106 ? -15.664 12.609 11.016 1 90.75 106 ARG B CA 1
ATOM 2603 C C . ARG B 1 106 ? -16.281 11.25 10.711 1 90.75 106 ARG B C 1
ATOM 2605 O O . ARG B 1 106 ? -16.469 10.438 11.617 1 90.75 106 ARG B O 1
ATOM 2612 N N . VAL B 1 107 ? -16.547 11.008 9.492 1 87.81 107 VAL B N 1
ATOM 2613 C CA . VAL B 1 107 ? -17.188 9.766 9.062 1 87.81 107 VAL B CA 1
ATOM 2614 C C . VAL B 1 107 ? -16.281 8.578 9.367 1 87.81 107 VAL B C 1
ATOM 2616 O O . VAL B 1 107 ? -16.766 7.5 9.727 1 87.81 107 VAL B O 1
ATOM 2619 N N . MET B 1 108 ? -15.016 8.773 9.281 1 92.56 108 MET B N 1
ATOM 2620 C CA . MET B 1 108 ? -14.055 7.699 9.508 1 92.56 108 MET B CA 1
ATOM 2621 C C . MET B 1 108 ? -13.719 7.578 10.992 1 92.56 108 MET B C 1
ATOM 2623 O O . MET B 1 108 ? -12.93 6.723 11.383 1 92.56 108 MET B O 1
ATOM 2627 N N . GLY B 1 109 ? -14.266 8.477 11.797 1 91.75 109 GLY B N 1
ATOM 2628 C CA . GLY B 1 109 ? -14.016 8.438 13.227 1 91.75 109 GLY B CA 1
ATOM 2629 C C . GLY B 1 109 ? -12.617 8.898 13.602 1 91.75 109 GLY B C 1
ATOM 2630 O O . GLY B 1 109 ? -12.016 8.375 14.547 1 91.75 109 GLY B O 1
ATOM 2631 N N . ILE B 1 110 ? -12.086 9.758 12.859 1 95.31 110 ILE B N 1
ATOM 2632 C CA . ILE B 1 110 ? -10.734 10.258 13.078 1 95.31 110 ILE B CA 1
ATOM 2633 C C . ILE B 1 110 ? -10.781 11.633 13.727 1 95.31 110 ILE B C 1
ATOM 2635 O O . ILE B 1 110 ? -11.484 12.531 13.242 1 95.31 110 ILE B O 1
ATOM 2639 N N . GLN B 1 111 ? -10.102 11.82 14.805 1 94.25 111 GLN B N 1
ATOM 2640 C CA . GLN B 1 111 ? -9.969 13.133 15.43 1 94.25 111 GLN B CA 1
ATOM 2641 C C . GLN B 1 111 ? -8.844 13.938 14.789 1 94.25 111 GLN B C 1
ATOM 2643 O O . GLN B 1 111 ? -7.668 13.602 14.945 1 94.25 111 GLN B O 1
ATOM 2648 N N . LYS B 1 112 ? -9.266 14.938 14.141 1 93.81 112 LYS B N 1
ATOM 2649 C CA . LYS B 1 112 ? -8.289 15.789 13.461 1 93.81 112 LYS B CA 1
ATOM 2650 C C . LYS B 1 112 ? -7.777 16.891 14.391 1 93.81 112 LYS B C 1
ATOM 2652 O O . LYS B 1 112 ? -8.562 17.531 15.094 1 93.81 112 LYS B O 1
ATOM 2657 N N . ARG B 1 113 ? -6.461 17.047 14.43 1 90.06 113 ARG B N 1
ATOM 2658 C CA . ARG B 1 113 ? -5.805 18.094 15.219 1 90.06 113 ARG B CA 1
ATOM 2659 C C . ARG B 1 113 ? -4.895 18.953 14.344 1 90.06 113 ARG B C 1
ATOM 2661 O O . ARG B 1 113 ? -4.102 18.422 13.562 1 90.06 113 ARG B O 1
ATOM 2668 N N . HIS B 1 114 ? -5.078 20.234 14.492 1 86.38 114 HIS B N 1
ATOM 2669 C CA . HIS B 1 114 ? -4.223 21.156 13.773 1 86.38 114 HIS B CA 1
ATOM 2670 C C . HIS B 1 114 ? -3.059 21.625 14.641 1 86.38 114 HIS B C 1
ATOM 2672 O O . HIS B 1 114 ? -3.23 21.875 15.836 1 86.38 114 HIS B O 1
ATOM 2678 N N . ILE B 1 115 ? -2.002 21.672 14.055 1 76.88 115 ILE B N 1
ATOM 2679 C CA . ILE B 1 115 ? -0.862 22.219 14.781 1 76.88 115 ILE B CA 1
ATOM 2680 C C . ILE B 1 115 ? -0.296 23.422 14.008 1 76.88 115 ILE B C 1
ATOM 2682 O O . ILE B 1 115 ? -0.344 23.453 12.781 1 76.88 115 ILE B O 1
ATOM 2686 N N . SER B 1 116 ? -0.168 24.656 14.672 1 63.59 116 SER B N 1
ATOM 2687 C CA . SER B 1 116 ? 0.407 25.844 14.055 1 63.59 116 SER B CA 1
ATOM 2688 C C . SER B 1 116 ? 1.805 25.562 13.508 1 63.59 116 SER B C 1
ATOM 2690 O O . SER B 1 116 ? 2.463 24.609 13.938 1 63.59 116 SER B O 1
ATOM 2692 N N . SER B 1 117 ? 2.164 26.438 12.492 1 52.56 117 SER B N 1
ATOM 2693 C CA . SER B 1 117 ? 3.479 26.344 11.867 1 52.56 117 SER B CA 1
ATOM 2694 C C . SER B 1 117 ? 4.547 25.938 12.891 1 52.56 117 SER B C 1
ATOM 2696 O O . SER B 1 117 ? 4.383 26.172 14.086 1 52.56 117 SER B O 1
ATOM 2698 N N . TYR B 1 118 ? 5.398 24.969 12.359 1 45.03 118 TYR B N 1
ATOM 2699 C CA . TYR B 1 11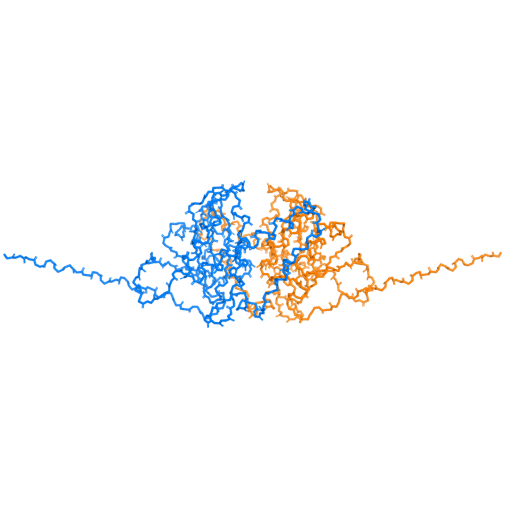8 ? 6.516 24.531 13.195 1 45.03 118 TYR B CA 1
ATOM 2700 C C . TYR B 1 118 ? 7.078 25.703 13.992 1 45.03 118 TYR B C 1
ATOM 2702 O O . TYR B 1 118 ? 7.781 26.562 13.453 1 45.03 118 TYR B O 1
ATOM 2710 N N . SER B 1 119 ? 6.43 26.547 14.586 1 39.81 119 SER B N 1
ATOM 2711 C CA . SER B 1 119 ? 7.105 27.531 15.445 1 39.81 119 SER B CA 1
ATOM 2712 C C . SER B 1 119 ? 8.383 26.938 16.047 1 39.81 119 SER B C 1
ATOM 2714 O O . SER B 1 119 ? 8.461 25.734 16.297 1 39.81 119 SER B O 1
ATOM 2716 N N . ALA B 1 120 ? 9.625 27.578 15.773 1 38.5 120 ALA B N 1
ATOM 2717 C CA . ALA B 1 120 ? 10.938 27.359 16.375 1 38.5 120 ALA B CA 1
ATOM 2718 C C . ALA B 1 120 ? 10.812 26.828 17.797 1 38.5 120 ALA B C 1
ATOM 2720 O O . ALA B 1 120 ? 11.695 26.125 18.281 1 38.5 120 ALA B O 1
ATOM 2721 N N . HIS B 1 121 ? 10.031 27.422 18.656 1 36.38 121 HIS B N 1
ATOM 2722 C CA . HIS B 1 121 ? 10.219 27.469 20.109 1 36.38 121 HIS B CA 1
ATOM 2723 C C . HIS B 1 121 ? 9.898 26.141 20.766 1 36.38 121 HIS B C 1
ATOM 2725 O O . HIS B 1 121 ? 10.047 25.984 21.969 1 36.38 121 HIS B O 1
ATOM 2731 N N . VAL B 1 122 ? 8.789 25.531 20.547 1 36.62 122 VAL B N 1
ATOM 2732 C CA . VAL B 1 122 ? 8.68 24.641 21.703 1 36.62 122 VAL B CA 1
ATOM 2733 C C . VAL B 1 122 ? 10.039 24 21.984 1 36.62 122 VAL B C 1
ATOM 2735 O O . VAL B 1 122 ? 10.727 23.547 21.062 1 36.62 122 VAL B O 1
ATOM 2738 N N . ASN B 1 123 ? 10.695 23.922 23 1 35.22 123 ASN B N 1
ATOM 2739 C CA . ASN B 1 123 ? 11.859 23.797 23.875 1 35.22 123 ASN B CA 1
ATOM 2740 C C . ASN B 1 123 ? 12.531 22.438 23.719 1 35.22 123 ASN B C 1
ATOM 2742 O O . ASN B 1 123 ? 13.305 22.016 24.578 1 35.22 123 ASN B O 1
ATOM 2746 N N . GLY B 1 124 ? 12.328 21.656 22.719 1 33.88 124 GLY B N 1
ATOM 2747 C CA . GLY B 1 124 ? 13.18 20.516 22.406 1 33.88 124 GLY B CA 1
ATOM 2748 C C . GLY B 1 124 ? 13.234 20.219 20.922 1 33.88 124 GLY B C 1
ATOM 2749 O O . GLY B 1 124 ? 12.492 20.797 20.125 1 33.88 124 GLY B O 1
ATOM 2750 N N . ARG B 1 125 ? 14.328 19.422 20.375 1 35.53 125 ARG B N 1
ATOM 2751 C CA . ARG B 1 125 ? 14.906 18.875 19.156 1 35.53 125 ARG B CA 1
ATOM 2752 C C . ARG B 1 125 ? 13.828 18.281 18.25 1 35.53 125 ARG B C 1
ATOM 2754 O O . ARG B 1 125 ? 14.141 17.531 17.328 1 35.53 125 ARG B O 1
ATOM 2761 N N . VAL B 1 126 ? 12.555 18.297 18.609 1 36.78 126 VAL B N 1
ATOM 2762 C CA . VAL B 1 126 ? 11.93 17.406 17.625 1 36.78 126 VAL B CA 1
ATOM 2763 C C . VAL B 1 126 ? 12.102 18 16.219 1 36.78 126 VAL B C 1
ATOM 2765 O O . VAL B 1 126 ? 11.586 19.078 15.93 1 36.78 126 VAL B O 1
ATOM 2768 N N . GLU B 1 127 ? 13.289 18.062 15.703 1 43.12 127 GLU B N 1
ATOM 2769 C CA . GLU B 1 127 ? 13.477 18.156 14.258 1 43.12 127 GLU B CA 1
ATOM 2770 C C . GLU B 1 127 ? 12.219 17.734 13.508 1 43.12 127 GLU B C 1
ATOM 2772 O O . GLU B 1 127 ? 11.594 16.734 13.859 1 43.12 127 GLU B O 1
ATOM 2777 N N . LYS B 1 128 ? 11.461 18.594 12.969 1 46.28 128 LYS B N 1
ATOM 2778 C CA . LYS B 1 128 ? 10.297 18.266 12.156 1 46.28 128 LYS B CA 1
ATOM 2779 C C . LYS B 1 128 ? 10.5 16.938 11.422 1 46.28 128 LYS B C 1
ATOM 2781 O O . LYS B 1 128 ? 11.5 16.766 10.719 1 46.28 128 LYS B O 1
ATOM 2786 N N . PRO B 1 129 ? 10.062 15.789 11.938 1 52.44 129 PRO B N 1
ATOM 2787 C CA . PRO B 1 129 ? 10.156 14.547 11.156 1 52.44 129 PRO B CA 1
ATOM 2788 C C . PRO B 1 129 ? 10.148 14.797 9.648 1 52.44 129 PRO B C 1
ATOM 2790 O O . PRO B 1 129 ? 10.789 14.055 8.898 1 52.44 129 PRO B O 1
ATOM 2793 N N . ASN B 1 130 ? 9.742 16.094 9.203 1 63.88 130 ASN B N 1
ATOM 2794 C CA . ASN B 1 130 ? 9.414 16.234 7.793 1 63.88 130 ASN B CA 1
ATOM 2795 C C . ASN B 1 130 ? 10.492 17.016 7.035 1 63.88 130 ASN B C 1
ATOM 2797 O O . ASN B 1 130 ? 10.453 17.094 5.805 1 63.88 130 ASN B O 1
ATOM 2801 N N . GLN B 1 131 ? 11.562 17.5 7.754 1 75.75 131 GLN B N 1
ATOM 2802 C CA . GLN B 1 131 ? 12.578 18.219 6.977 1 75.75 131 GLN B CA 1
ATOM 2803 C C . GLN B 1 131 ? 13.453 17.234 6.195 1 75.75 131 GLN B C 1
ATOM 2805 O O . GLN B 1 131 ? 13.812 17.484 5.047 1 75.75 131 GLN B O 1
ATOM 2810 N N . SER B 1 132 ? 13.891 16.219 6.91 1 80.88 132 SER B N 1
ATOM 2811 C CA . SER B 1 132 ? 14.664 15.188 6.227 1 80.88 132 SER B CA 1
ATOM 2812 C C . SER B 1 132 ? 13.914 14.641 5.02 1 80.88 132 SER B C 1
ATOM 2814 O O . SER B 1 132 ? 14.492 14.461 3.947 1 80.88 132 SER B O 1
ATOM 2816 N N . LEU B 1 133 ? 12.648 14.461 5.258 1 87.38 133 LEU B N 1
ATOM 2817 C CA . LEU B 1 133 ? 11.844 13.969 4.148 1 87.38 133 LEU B CA 1
ATOM 2818 C C . LEU B 1 133 ? 11.781 14.992 3.021 1 87.38 133 LEU B C 1
ATOM 2820 O O . LEU B 1 133 ? 11.875 14.641 1.846 1 87.38 133 LEU B O 1
ATOM 2824 N N . ALA B 1 134 ? 11.672 16.234 3.439 1 86.69 134 ALA B N 1
ATOM 2825 C CA . ALA B 1 134 ? 11.641 17.297 2.449 1 86.69 134 ALA B CA 1
ATOM 2826 C C . ALA B 1 134 ? 12.922 17.328 1.623 1 86.69 134 ALA B C 1
ATOM 2828 O O . ALA B 1 134 ? 12.875 17.453 0.398 1 86.69 134 ALA B O 1
ATOM 2829 N N . ASN B 1 135 ? 14.016 17.188 2.26 1 87.19 135 ASN B N 1
ATOM 2830 C CA . ASN B 1 135 ? 15.305 17.188 1.575 1 87.19 135 ASN B CA 1
ATOM 2831 C C . ASN B 1 135 ? 15.438 15.984 0.634 1 87.19 135 ASN B C 1
ATOM 2833 O O . ASN B 1 135 ? 15.93 16.125 -0.486 1 87.19 135 ASN B O 1
ATOM 2837 N N . ILE B 1 136 ? 15.008 14.898 1.099 1 89.31 136 ILE B N 1
ATOM 2838 C CA . ILE B 1 136 ? 15.055 13.68 0.3 1 89.31 136 ILE B CA 1
ATOM 2839 C C . ILE B 1 136 ? 14.188 13.844 -0.946 1 89.31 136 ILE B C 1
ATOM 2841 O O . ILE B 1 136 ? 14.633 13.555 -2.061 1 89.31 136 ILE B O 1
ATOM 2845 N N . LEU B 1 137 ? 12.992 14.328 -0.762 1 89.94 137 LEU B N 1
ATOM 2846 C CA . LEU B 1 137 ? 12.055 14.492 -1.87 1 89.94 137 LEU B CA 1
ATOM 2847 C C . LEU B 1 137 ? 12.562 15.531 -2.859 1 89.94 137 LEU B C 1
ATOM 2849 O O . LEU B 1 137 ? 12.406 15.375 -4.074 1 89.94 137 LEU B O 1
ATOM 2853 N N . ALA B 1 138 ? 13.156 16.578 -2.328 1 88.19 138 ALA B N 1
ATOM 2854 C CA . ALA B 1 138 ? 13.766 17.578 -3.197 1 88.19 138 ALA B CA 1
ATOM 2855 C C . ALA B 1 138 ? 14.883 16.969 -4.043 1 88.19 138 ALA B C 1
ATOM 2857 O O . ALA B 1 138 ? 15 17.266 -5.234 1 88.19 138 ALA B O 1
ATOM 2858 N N . SER B 1 139 ? 15.594 16.141 -3.457 1 87.75 139 S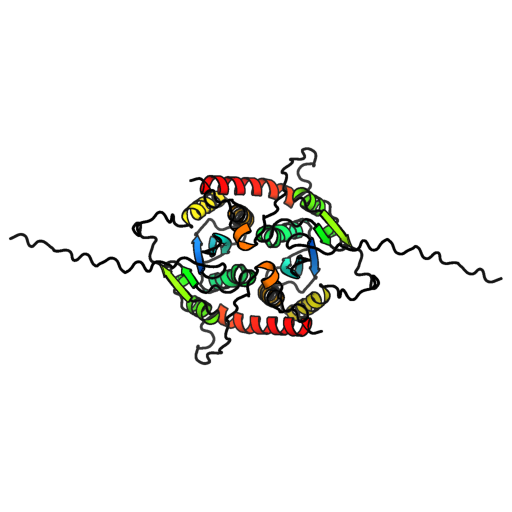ER B N 1
ATOM 2859 C CA . SER B 1 139 ? 16.734 15.539 -4.137 1 87.75 139 SER B CA 1
ATOM 2860 C C . SER B 1 139 ? 16.281 14.562 -5.219 1 87.75 139 SER B C 1
ATOM 2862 O O . SER B 1 139 ? 16.875 14.492 -6.293 1 87.75 139 SER B O 1
ATOM 2864 N N . ILE B 1 140 ? 15.25 13.805 -4.973 1 86.12 140 ILE B N 1
ATOM 2865 C CA . ILE B 1 140 ? 14.828 12.789 -5.941 1 86.12 140 ILE B CA 1
ATOM 2866 C C . ILE B 1 140 ? 14.008 13.445 -7.051 1 86.12 140 ILE B C 1
ATOM 2868 O O . ILE B 1 140 ? 13.867 12.883 -8.141 1 86.12 140 ILE B O 1
ATOM 2872 N N . SER B 1 141 ? 13.484 14.562 -6.805 1 86.12 141 SER B N 1
ATOM 2873 C CA . SER B 1 141 ? 12.617 15.211 -7.777 1 86.12 141 SER B CA 1
ATOM 2874 C C . SER B 1 141 ? 13.383 16.219 -8.617 1 86.12 141 SER B C 1
ATOM 2876 O O . SER B 1 141 ? 12.836 16.812 -9.547 1 86.12 141 SER B O 1
ATOM 2878 N N . GLN B 1 142 ? 14.617 16.359 -8.289 1 83.12 142 GLN B N 1
ATOM 2879 C CA . GLN B 1 142 ? 15.414 17.344 -9.016 1 83.12 142 GLN B CA 1
ATOM 2880 C C . GLN B 1 142 ? 15.578 16.938 -10.477 1 83.12 142 GLN B C 1
ATOM 2882 O O . GLN B 1 142 ? 16.109 15.859 -10.773 1 83.12 142 GLN B O 1
ATOM 2887 N N . ASN B 1 143 ? 15.055 17.656 -11.359 1 70.69 143 ASN B N 1
ATOM 2888 C CA . ASN B 1 143 ? 15.234 17.672 -12.805 1 70.69 143 ASN B CA 1
ATOM 2889 C C . ASN B 1 143 ? 14.719 16.391 -13.453 1 70.69 143 ASN B C 1
ATOM 2891 O O . ASN B 1 143 ? 15.305 15.898 -14.422 1 70.69 143 ASN B O 1
ATOM 2895 N N . THR B 1 144 ? 13.805 15.727 -12.781 1 83.12 144 THR B N 1
ATOM 2896 C CA . THR B 1 144 ? 13.234 14.531 -13.398 1 83.12 144 THR B CA 1
ATOM 2897 C C . THR B 1 144 ? 11.711 14.609 -13.43 1 83.12 144 THR B C 1
ATOM 2899 O O . THR B 1 144 ? 11.109 15.305 -12.609 1 83.12 144 THR B O 1
ATOM 2902 N N . ASN B 1 145 ? 11.188 14.031 -14.484 1 88.81 145 ASN B N 1
ATOM 2903 C CA . ASN B 1 145 ? 9.734 13.977 -14.609 1 88.81 145 ASN B CA 1
ATOM 2904 C C . ASN B 1 145 ? 9.195 12.594 -14.25 1 88.81 145 ASN B C 1
ATOM 2906 O O . ASN B 1 145 ? 8.117 12.219 -14.703 1 88.81 145 ASN B O 1
ATOM 2910 N N . ASP B 1 146 ? 9.945 11.891 -13.5 1 92 146 ASP B N 1
ATOM 2911 C CA . ASP B 1 146 ? 9.492 10.562 -13.102 1 92 146 ASP B CA 1
ATOM 2912 C C . ASP B 1 146 ? 9.766 10.297 -11.625 1 92 146 ASP B C 1
ATOM 2914 O O . ASP B 1 146 ? 9.953 9.148 -11.219 1 92 146 ASP B O 1
ATOM 2918 N N . TRP B 1 147 ? 9.797 11.422 -10.82 1 94.25 147 TRP B N 1
ATOM 2919 C CA . TRP B 1 147 ? 10.117 11.289 -9.406 1 94.25 147 TRP B CA 1
ATOM 2920 C C . TRP B 1 147 ? 9.117 10.391 -8.695 1 94.25 147 TRP B C 1
ATOM 2922 O O . TRP B 1 147 ? 9.438 9.781 -7.672 1 94.25 147 TRP B O 1
ATOM 2932 N N . ASP B 1 148 ? 7.867 10.32 -9.18 1 95.94 148 ASP B N 1
ATOM 2933 C CA . ASP B 1 148 ? 6.84 9.508 -8.531 1 95.94 148 ASP B CA 1
ATOM 2934 C C . ASP B 1 148 ? 7.164 8.023 -8.633 1 95.94 148 ASP B C 1
ATOM 2936 O O . ASP B 1 148 ? 6.773 7.234 -7.77 1 95.94 148 ASP B O 1
ATOM 2940 N N . ASP B 1 149 ? 7.977 7.633 -9.617 1 93.25 149 ASP B N 1
ATOM 2941 C CA . ASP B 1 149 ? 8.406 6.246 -9.758 1 93.25 149 ASP B CA 1
ATOM 2942 C C . ASP B 1 149 ? 9.422 5.879 -8.68 1 93.25 149 ASP B C 1
ATOM 2944 O O . ASP B 1 149 ? 9.68 4.695 -8.438 1 93.25 149 ASP B O 1
ATOM 2948 N N . GLN B 1 150 ? 9.992 6.805 -8.047 1 93.44 150 GLN B N 1
ATOM 2949 C CA . GLN B 1 150 ? 11.023 6.566 -7.043 1 93.44 150 GLN B CA 1
ATOM 2950 C C . GLN B 1 150 ? 10.422 6.523 -5.637 1 93.44 150 GLN B C 1
ATOM 2952 O O . GLN B 1 150 ? 11.094 6.129 -4.684 1 93.44 150 GLN B O 1
ATOM 2957 N N . LEU B 1 151 ? 9.211 6.898 -5.48 1 96.25 151 LEU B N 1
ATOM 2958 C CA . LEU B 1 151 ? 8.617 7.039 -4.156 1 96.25 151 LEU B CA 1
ATOM 2959 C C . LEU B 1 151 ? 8.547 5.691 -3.445 1 96.25 151 LEU B C 1
ATOM 2961 O O . LEU B 1 151 ? 8.891 5.59 -2.264 1 96.25 151 LEU B O 1
ATOM 2965 N N . PRO B 1 152 ? 8.156 4.625 -4.203 1 96.31 152 PRO B N 1
ATOM 2966 C CA . PRO B 1 152 ? 8.156 3.332 -3.516 1 96.31 152 PRO B CA 1
ATOM 2967 C C . PRO B 1 152 ? 9.547 2.936 -3.008 1 96.31 152 PRO B C 1
ATOM 2969 O O . PRO B 1 152 ? 9.672 2.379 -1.915 1 96.31 152 PRO B O 1
ATOM 2972 N N . HIS B 1 153 ? 10.547 3.271 -3.77 1 94.38 153 HIS B N 1
ATOM 2973 C CA . HIS B 1 153 ? 11.914 2.988 -3.348 1 94.38 153 HIS B CA 1
ATOM 2974 C C . HIS B 1 153 ? 12.305 3.822 -2.133 1 94.38 153 HIS B C 1
ATOM 2976 O O . HIS B 1 153 ? 12.938 3.318 -1.205 1 94.38 153 HIS B O 1
ATOM 2982 N N . THR B 1 154 ? 11.914 5.031 -2.184 1 93.94 154 THR B N 1
ATOM 2983 C CA . THR B 1 154 ? 12.18 5.953 -1.084 1 93.94 154 THR B CA 1
ATOM 2984 C C . THR B 1 154 ? 11.492 5.484 0.195 1 93.94 154 THR B C 1
ATOM 2986 O O . THR B 1 154 ? 12.109 5.461 1.264 1 93.94 154 THR B O 1
ATOM 2989 N N . MET B 1 155 ? 10.258 5.133 0.061 1 95.5 155 MET B N 1
ATOM 2990 C CA . MET B 1 155 ? 9.492 4.633 1.197 1 95.5 155 MET B CA 1
ATOM 2991 C C . MET B 1 155 ? 10.148 3.395 1.795 1 95.5 155 MET B C 1
ATOM 2993 O O . MET B 1 155 ? 10.266 3.277 3.016 1 95.5 155 MET B O 1
ATOM 2997 N N . LEU B 1 156 ? 10.539 2.484 0.925 1 94.62 156 LEU B N 1
ATOM 2998 C CA . LEU B 1 156 ? 11.219 1.272 1.363 1 94.62 156 LEU B CA 1
ATOM 2999 C C . LEU B 1 156 ? 12.492 1.612 2.139 1 94.62 156 LEU B C 1
ATOM 3001 O O . LEU B 1 156 ? 12.734 1.053 3.209 1 94.62 156 LEU B O 1
ATOM 3005 N N . ALA B 1 157 ? 13.242 2.49 1.605 1 92.88 157 ALA B N 1
ATOM 3006 C CA . ALA B 1 157 ? 14.492 2.9 2.246 1 92.88 157 ALA B CA 1
ATOM 3007 C C . ALA B 1 157 ? 14.227 3.527 3.611 1 92.88 157 ALA B C 1
ATOM 3009 O O . ALA B 1 157 ? 14.891 3.201 4.594 1 92.88 157 ALA B O 1
ATOM 3010 N N . LEU B 1 158 ? 13.305 4.387 3.709 1 92.81 158 LEU B N 1
ATOM 3011 C CA . LEU B 1 158 ? 12.969 5.078 4.949 1 92.81 158 LEU B CA 1
ATOM 3012 C C . LEU B 1 158 ? 12.484 4.094 6.004 1 92.81 158 LEU B C 1
ATOM 3014 O O . LEU B 1 158 ? 12.906 4.152 7.16 1 92.81 158 LEU B O 1
ATOM 3018 N N . ASN B 1 159 ? 11.602 3.186 5.625 1 94.25 159 ASN B N 1
ATOM 3019 C CA . ASN B 1 159 ? 10.984 2.254 6.566 1 94.25 159 ASN B CA 1
ATOM 3020 C C . ASN B 1 159 ? 11.961 1.153 6.98 1 94.25 159 ASN B C 1
ATOM 3022 O O . ASN B 1 159 ? 11.75 0.472 7.984 1 94.25 159 ASN B O 1
ATOM 3026 N N . SER B 1 160 ? 13 0.974 6.16 1 93.06 160 SER B N 1
ATOM 3027 C CA . SER B 1 160 ? 13.977 -0.062 6.48 1 93.06 160 SER B CA 1
ATOM 3028 C C . SER B 1 160 ? 15.164 0.517 7.234 1 93.06 160 SER B C 1
ATOM 3030 O O . SER B 1 160 ? 16 -0.229 7.75 1 93.06 160 SER B O 1
ATOM 3032 N N . ALA B 1 161 ? 15.25 1.788 7.277 1 89.44 161 ALA B N 1
ATOM 3033 C CA . ALA B 1 161 ? 16.406 2.436 7.891 1 89.44 161 ALA B CA 1
ATOM 3034 C C . ALA B 1 161 ? 16.406 2.229 9.406 1 89.44 161 ALA B C 1
ATOM 3036 O O . ALA B 1 161 ? 15.398 2.443 10.07 1 89.44 161 ALA B O 1
ATOM 3037 N N . ILE B 1 162 ? 17.531 1.834 9.883 1 87.25 162 ILE B N 1
ATOM 3038 C CA . ILE B 1 162 ? 17.688 1.604 11.312 1 87.25 162 ILE B CA 1
ATOM 3039 C C . ILE B 1 162 ? 18.031 2.918 12.016 1 87.25 162 ILE B C 1
ATOM 3041 O O . ILE B 1 162 ? 18.953 3.627 11.594 1 87.25 162 ILE B O 1
ATOM 3045 N N . HIS B 1 163 ? 17.203 3.176 12.977 1 81.06 163 HIS B N 1
ATOM 3046 C CA . HIS B 1 163 ? 17.516 4.352 13.789 1 81.06 163 HIS B CA 1
ATOM 3047 C C . HIS B 1 163 ? 18.672 4.082 14.734 1 81.06 163 HIS B C 1
ATOM 3049 O O . HIS B 1 163 ? 18.703 3.051 15.406 1 81.06 163 HIS B O 1
ATOM 3055 N N . GLU B 1 164 ? 19.578 5.004 14.797 1 76.06 164 GLU B N 1
ATOM 3056 C CA . GLU B 1 164 ? 20.812 4.832 15.547 1 76.06 164 GLU B CA 1
ATOM 3057 C C . GLU B 1 164 ? 20.531 4.75 17.047 1 76.06 164 GLU B C 1
ATOM 3059 O O . GLU B 1 164 ? 21.188 3.992 17.766 1 76.06 164 GLU B O 1
ATOM 3064 N N . ALA B 1 165 ? 19.547 5.469 17.516 1 72.69 165 ALA B N 1
ATOM 3065 C CA . ALA B 1 165 ? 19.281 5.57 18.938 1 72.69 165 ALA B CA 1
ATOM 3066 C C . ALA B 1 165 ? 18.531 4.34 19.453 1 72.69 165 ALA B C 1
ATOM 3068 O O . ALA B 1 165 ? 18.828 3.824 20.531 1 72.69 165 ALA B O 1
ATOM 3069 N N . THR B 1 166 ? 17.609 3.766 18.703 1 79.25 166 THR B N 1
ATOM 3070 C CA . THR B 1 166 ? 16.734 2.691 19.156 1 79.25 166 THR B CA 1
ATOM 3071 C C . THR B 1 166 ? 17.141 1.36 18.531 1 79.25 166 THR B C 1
ATOM 3073 O O . THR B 1 166 ? 16.688 0.3 18.969 1 79.25 166 THR B O 1
ATOM 3076 N N . TYR B 1 167 ? 17.984 1.38 17.484 1 86.5 167 TYR B N 1
ATOM 3077 C CA . TYR B 1 167 ? 18.469 0.213 16.75 1 86.5 167 TYR B CA 1
ATOM 3078 C C . TYR B 1 167 ? 17.312 -0.565 16.156 1 86.5 167 TYR B C 1
ATOM 3080 O O . TYR B 1 167 ? 17.312 -1.799 16.141 1 86.5 167 TYR B O 1
ATOM 3088 N N . THR B 1 168 ? 16.266 0.149 15.945 1 91.38 168 THR B N 1
ATOM 3089 C CA . THR B 1 168 ? 15.109 -0.442 15.289 1 91.38 168 THR B CA 1
ATOM 3090 C C . THR B 1 168 ? 14.688 0.386 14.078 1 91.38 168 THR B C 1
ATOM 3092 O O . THR B 1 168 ? 15.016 1.572 13.992 1 91.38 168 THR B O 1
ATOM 3095 N N . SER B 1 169 ? 14.141 -0.234 13.148 1 93.56 169 SER B N 1
ATOM 3096 C CA . SER B 1 169 ? 13.57 0.45 11.992 1 93.56 169 SER B CA 1
ATOM 3097 C C . SER B 1 169 ? 12.062 0.619 12.133 1 93.56 169 SER B C 1
ATOM 3099 O O . SER B 1 169 ? 11.422 -0.115 12.883 1 93.56 169 SER B O 1
ATOM 3101 N N . PRO B 1 170 ? 11.523 1.584 11.461 1 94.5 170 PRO B N 1
ATOM 3102 C CA . PRO B 1 170 ? 10.062 1.675 11.445 1 94.5 170 PRO B CA 1
ATOM 3103 C C . PRO B 1 170 ? 9.391 0.365 11.039 1 94.5 170 PRO B C 1
ATOM 3105 O O . PRO B 1 170 ? 8.383 -0.024 11.617 1 94.5 170 PRO B O 1
ATOM 3108 N N . PHE B 1 171 ? 9.961 -0.356 10.109 1 95.5 171 PHE B N 1
ATOM 3109 C CA . PHE B 1 171 ? 9.406 -1.633 9.68 1 95.5 171 PHE B CA 1
ATOM 3110 C C . PHE B 1 171 ? 9.367 -2.625 10.836 1 95.5 171 PHE B C 1
ATOM 3112 O O . PHE B 1 171 ? 8.352 -3.303 11.039 1 95.5 171 PHE B O 1
ATOM 3119 N N . PHE B 1 172 ? 10.406 -2.713 11.516 1 94.38 172 PHE B N 1
ATOM 3120 C CA . PHE B 1 172 ? 10.469 -3.643 12.641 1 94.38 172 PHE B CA 1
ATOM 3121 C C . PHE B 1 172 ? 9.414 -3.301 13.68 1 94.38 172 PHE B C 1
ATOM 3123 O O . PHE B 1 172 ? 8.719 -4.188 14.188 1 94.38 172 PHE B O 1
ATOM 3130 N N . LEU B 1 173 ? 9.344 -2.07 14.008 1 93.06 173 LEU B N 1
ATOM 3131 C CA . LEU B 1 173 ? 8.375 -1.648 15.008 1 93.06 173 LEU B CA 1
ATOM 3132 C C . LEU B 1 173 ? 6.949 -1.923 14.539 1 93.06 173 LEU B C 1
ATOM 3134 O O . LEU B 1 173 ? 6.066 -2.203 15.352 1 93.06 173 LEU B O 1
ATOM 3138 N N . GLU B 1 174 ? 6.758 -1.853 13.195 1 93.44 174 GLU B N 1
ATOM 3139 C CA . GLU B 1 174 ? 5.43 -2.049 12.617 1 93.44 174 GLU B CA 1
ATOM 3140 C C . GLU B 1 174 ? 5.09 -3.533 12.516 1 93.44 174 GLU B C 1
ATOM 3142 O O . GLU B 1 174 ? 3.938 -3.926 12.719 1 93.44 174 GLU B O 1
ATOM 3147 N N . HIS B 1 175 ? 6.039 -4.406 12.234 1 92.25 175 HIS B N 1
ATOM 3148 C CA . HIS B 1 175 ? 5.738 -5.781 11.859 1 92.25 175 HIS B CA 1
ATOM 3149 C C . HIS B 1 175 ? 6.32 -6.77 12.867 1 92.25 175 HIS B C 1
ATOM 3151 O O . HIS B 1 175 ? 6.043 -7.969 12.797 1 92.25 175 HIS B O 1
ATOM 3157 N N . ASP B 1 176 ? 7.133 -6.297 13.727 1 91.88 176 ASP B N 1
ATOM 3158 C CA . ASP B 1 176 ? 7.801 -7.109 14.734 1 91.88 176 ASP B CA 1
ATOM 3159 C C . ASP B 1 176 ? 8.695 -8.164 14.094 1 91.88 176 ASP B C 1
ATOM 3161 O O . ASP B 1 176 ? 8.727 -9.312 14.531 1 91.88 176 ASP B O 1
ATOM 3165 N N . ARG B 1 177 ? 9.25 -7.844 13 1 90.88 177 ARG B N 1
ATOM 3166 C CA . ARG B 1 177 ? 10.25 -8.641 12.289 1 90.88 177 ARG B CA 1
ATOM 3167 C C . ARG B 1 177 ? 11.117 -7.758 11.391 1 90.88 177 ARG B C 1
ATOM 3169 O O . ARG B 1 177 ? 10.711 -6.652 11.023 1 90.88 177 ARG B O 1
ATOM 3176 N N . ASP B 1 178 ? 12.273 -8.281 11.016 1 90.56 178 ASP B N 1
ATOM 3177 C CA . ASP B 1 178 ? 13.141 -7.535 10.117 1 90.56 178 ASP B CA 1
ATOM 3178 C C . ASP B 1 178 ? 12.664 -7.648 8.664 1 90.56 178 ASP B C 1
ATOM 3180 O O . ASP B 1 178 ? 12.086 -8.664 8.281 1 90.56 178 ASP B O 1
ATOM 3184 N N . ILE B 1 179 ? 12.891 -6.59 7.965 1 91.06 179 ILE B N 1
ATOM 3185 C CA . ILE B 1 179 ? 12.57 -6.605 6.543 1 91.06 179 ILE B CA 1
ATOM 3186 C C . ILE B 1 179 ? 13.625 -7.395 5.781 1 91.06 179 ILE B C 1
ATOM 3188 O O . ILE B 1 179 ? 14.82 -7.273 6.062 1 91.06 179 ILE B O 1
ATOM 3192 N N . ARG B 1 180 ? 13.203 -8.242 4.891 1 90 180 ARG B N 1
ATOM 3193 C CA . ARG B 1 180 ? 14.133 -8.977 4.035 1 90 180 ARG B CA 1
ATOM 3194 C C . ARG B 1 180 ? 14.312 -8.273 2.695 1 90 180 ARG B C 1
ATOM 3196 O O . ARG B 1 180 ? 13.352 -8.133 1.928 1 90 180 ARG B O 1
ATOM 3203 N N . LEU B 1 181 ? 15.438 -7.738 2.531 1 83.19 181 LEU B N 1
ATOM 3204 C CA . LEU B 1 181 ? 15.805 -7.113 1.265 1 83.19 181 LEU B CA 1
ATOM 3205 C C . LEU B 1 181 ? 17.062 -7.75 0.691 1 83.19 181 LEU B C 1
ATOM 3207 O O . LEU B 1 181 ? 18.141 -7.641 1.281 1 83.19 181 LEU B O 1
ATOM 3211 N N . SER B 1 182 ? 17.047 -8.906 0.107 1 67.25 182 SER B N 1
ATOM 3212 C CA . SER B 1 182 ? 18.219 -9.633 -0.38 1 67.25 182 SER B CA 1
ATOM 3213 C C . SER B 1 182 ? 18.719 -9.047 -1.693 1 67.25 182 SER B C 1
ATOM 3215 O O . SER B 1 182 ? 18.562 -9.664 -2.752 1 67.25 182 SER B O 1
ATOM 3217 N N . TYR B 1 183 ? 18.422 -7.906 -2.029 1 60.31 183 TYR B N 1
ATOM 3218 C CA . TYR B 1 183 ? 18.969 -7.613 -3.352 1 60.31 183 TYR B CA 1
ATOM 3219 C C . TYR B 1 183 ? 20.484 -7.539 -3.314 1 60.31 183 TYR B C 1
ATOM 3221 O O . TYR B 1 183 ? 21.062 -6.883 -2.443 1 60.31 183 TYR B O 1
ATOM 3229 N N . THR B 1 184 ? 21.156 -8.719 -3.189 1 49.53 184 THR B N 1
ATOM 3230 C CA . THR B 1 184 ? 22.594 -8.727 -3.412 1 49.53 184 THR B CA 1
ATOM 3231 C C . THR B 1 184 ? 22.938 -8.094 -4.758 1 49.53 184 THR B C 1
ATOM 3233 O O . THR B 1 184 ? 22.484 -8.57 -5.805 1 49.53 184 THR B O 1
ATOM 3236 N N . TYR B 1 185 ? 22.938 -6.852 -4.742 1 46.12 185 TYR B N 1
ATOM 3237 C CA . TYR B 1 185 ? 23.531 -6.27 -5.938 1 46.12 185 TYR B CA 1
ATOM 3238 C C . TYR B 1 185 ? 24.672 -7.145 -6.461 1 46.12 185 TYR B C 1
ATOM 3240 O O . TYR B 1 185 ? 25.828 -6.957 -6.09 1 46.12 185 TYR B O 1
ATOM 3248 N N . GLU B 1 186 ? 24.656 -8.352 -6.238 1 46.09 186 GLU B N 1
ATOM 3249 C CA . GLU B 1 186 ? 25.766 -8.93 -7 1 46.09 186 GLU B CA 1
ATOM 3250 C C . GLU B 1 186 ? 25.641 -8.602 -8.484 1 46.09 186 GLU B C 1
ATOM 3252 O O . GLU B 1 186 ? 24.672 -8.992 -9.133 1 46.09 186 GLU B O 1
ATOM 3257 N N . LYS B 1 187 ? 26.141 -7.48 -8.797 1 45.06 187 LYS B N 1
ATOM 3258 C CA . LYS B 1 187 ? 26.375 -7.223 -10.219 1 45.06 187 LYS B CA 1
ATOM 3259 C C . LYS B 1 187 ? 26.781 -8.5 -10.945 1 45.06 187 LYS B C 1
ATOM 3261 O O . LYS B 1 187 ? 27.875 -9.031 -10.719 1 45.06 187 LYS B O 1
ATOM 3266 N N . ASN B 1 188 ? 25.984 -9.406 -10.961 1 43.53 188 ASN B N 1
ATOM 3267 C CA . ASN B 1 188 ? 26.469 -10.422 -11.883 1 43.53 188 ASN B CA 1
ATOM 3268 C C . ASN B 1 188 ? 26.797 -9.828 -13.25 1 43.53 188 ASN B C 1
ATOM 3270 O O . ASN B 1 188 ? 25.906 -9.281 -13.914 1 43.53 188 ASN B O 1
ATOM 3274 N N . SER B 1 189 ? 27.922 -9.445 -13.461 1 45.22 189 SER B N 1
ATOM 3275 C CA . SER B 1 189 ? 28.516 -8.945 -14.688 1 45.22 189 SER B CA 1
ATOM 3276 C C . SER B 1 189 ? 28.016 -9.703 -15.906 1 45.22 189 SER B C 1
ATOM 3278 O O . SER B 1 189 ? 28.109 -9.219 -17.031 1 45.22 189 SER B O 1
ATOM 3280 N N . ASP B 1 190 ? 27.672 -10.984 -15.719 1 47.31 190 ASP B N 1
ATOM 3281 C CA . ASP B 1 190 ? 27.5 -11.75 -16.938 1 47.31 190 ASP B CA 1
ATOM 3282 C C . ASP B 1 190 ? 26.109 -11.57 -17.531 1 47.31 190 ASP B C 1
ATOM 3284 O O . ASP B 1 190 ? 25.719 -12.258 -18.484 1 47.31 190 ASP B O 1
ATOM 3288 N N . THR B 1 191 ? 25.141 -11.016 -16.766 1 51.38 191 THR B N 1
ATOM 3289 C CA . THR B 1 191 ? 23.844 -10.914 -17.422 1 51.38 191 THR B CA 1
ATOM 3290 C C . THR B 1 191 ? 23.891 -9.922 -18.578 1 51.38 191 THR B C 1
ATOM 3292 O O . THR B 1 191 ? 24.344 -8.789 -18.406 1 51.38 191 THR B O 1
ATOM 3295 N N . PRO B 1 192 ? 23.75 -10.32 -19.797 1 49.97 192 PRO B N 1
ATOM 3296 C CA . PRO B 1 192 ? 23.75 -9.359 -20.891 1 49.97 192 PRO B CA 1
ATOM 3297 C C . PRO B 1 192 ? 22.938 -8.109 -20.594 1 49.97 192 PRO B C 1
ATOM 3299 O O . PRO B 1 192 ? 21.859 -8.203 -19.984 1 49.97 192 PRO B O 1
ATOM 3302 N N . GLN B 1 193 ? 23.406 -7.012 -20.547 1 51.25 193 GLN B N 1
ATOM 3303 C CA . GLN B 1 193 ? 22.828 -5.672 -20.531 1 51.25 193 GLN B CA 1
ATOM 3304 C C . GLN B 1 193 ? 21.594 -5.586 -21.438 1 51.25 193 GLN B C 1
ATOM 3306 O O . GLN B 1 193 ? 21.578 -6.188 -22.5 1 51.25 193 GLN B O 1
ATOM 3311 N N . ASN B 1 194 ? 20.484 -5.172 -21.016 1 56.94 194 ASN B N 1
ATOM 3312 C CA . ASN B 1 194 ? 19.328 -4.758 -21.797 1 56.94 194 ASN B CA 1
ATOM 3313 C C . ASN B 1 194 ? 18.312 -5.895 -21.953 1 56.94 194 ASN B C 1
ATOM 3315 O O . ASN B 1 194 ? 17.438 -5.836 -22.812 1 56.94 194 ASN B O 1
ATOM 3319 N N . LYS B 1 195 ? 18.625 -7.059 -21.234 1 62.78 195 LYS B N 1
ATOM 3320 C CA . LYS B 1 195 ? 17.703 -8.156 -21.469 1 62.78 195 LYS B CA 1
ATOM 3321 C C . LYS B 1 195 ? 16.422 -8 -20.656 1 62.78 195 LYS B C 1
ATOM 3323 O O . LYS B 1 195 ? 15.328 -8.305 -21.125 1 62.78 195 LYS B O 1
ATOM 3328 N N . TYR B 1 196 ? 16.656 -7.297 -19.5 1 75.81 196 TYR B N 1
ATOM 3329 C CA . TYR B 1 196 ? 15.469 -7.223 -18.656 1 75.81 196 TYR B CA 1
ATOM 3330 C C . TYR B 1 196 ? 15.07 -5.773 -18.406 1 75.81 196 TYR B C 1
ATOM 3332 O O . TYR B 1 196 ? 15.812 -5.016 -17.766 1 75.81 196 TYR B O 1
ATOM 3340 N N . GLU B 1 197 ? 14 -5.395 -18.922 1 80.25 197 GLU B N 1
ATOM 3341 C CA . GLU B 1 197 ? 13.531 -4.012 -18.906 1 80.25 197 GLU B CA 1
ATOM 3342 C C . GLU B 1 197 ? 13.391 -3.486 -17.484 1 80.25 197 GLU B C 1
ATOM 3344 O O . GLU B 1 197 ? 13.992 -2.471 -17.125 1 80.25 197 GLU B O 1
ATOM 3349 N N . TYR B 1 198 ? 12.781 -4.168 -16.625 1 88.38 198 TYR B N 1
ATOM 3350 C CA . TYR B 1 198 ? 12.422 -3.617 -15.312 1 88.38 198 TYR B CA 1
ATOM 3351 C C . TYR B 1 198 ? 13.547 -3.82 -14.312 1 88.38 198 TYR B C 1
ATOM 3353 O O . TYR B 1 198 ? 13.945 -2.883 -13.617 1 88.38 198 TYR B O 1
ATOM 3361 N N . VAL B 1 199 ? 14.148 -4.961 -14.258 1 85.19 199 VAL B N 1
ATOM 3362 C CA . VAL B 1 199 ? 15.141 -5.309 -13.242 1 85.19 199 VAL B CA 1
ATOM 3363 C C . VAL B 1 199 ? 16.375 -4.414 -13.391 1 85.19 199 VAL B C 1
ATOM 3365 O O . VAL B 1 199 ? 16.953 -3.975 -12.398 1 85.19 199 VAL B O 1
ATOM 3368 N N . GLU B 1 200 ? 16.688 -4.137 -14.578 1 84.06 200 GLU B N 1
ATOM 3369 C CA . GLU B 1 200 ? 17.859 -3.336 -14.867 1 84.06 200 GLU B CA 1
ATOM 3370 C C . GLU B 1 200 ? 17.688 -1.896 -14.391 1 84.06 200 GLU B C 1
ATOM 3372 O O . GLU B 1 200 ? 18.672 -1.237 -14.016 1 84.06 200 GLU B O 1
ATOM 3377 N N . LYS B 1 201 ? 16.516 -1.486 -14.414 1 87 201 LYS B N 1
ATOM 3378 C CA . LYS B 1 201 ? 16.234 -0.123 -13.977 1 87 201 LYS B CA 1
ATOM 3379 C C . LYS B 1 201 ? 16 -0.069 -12.469 1 87 201 LYS B C 1
ATOM 3381 O O . LYS B 1 201 ? 16.312 0.936 -11.82 1 87 201 LYS B O 1
ATOM 3386 N N . LEU B 1 202 ? 15.492 -1.154 -11.969 1 89.44 202 LEU B N 1
ATOM 3387 C CA . LEU B 1 202 ? 15.094 -1.211 -10.562 1 89.44 202 LEU B CA 1
ATOM 3388 C C . LEU B 1 202 ? 16.312 -1.11 -9.648 1 89.44 202 LEU B C 1
ATOM 3390 O O . LEU B 1 202 ? 16.328 -0.3 -8.719 1 89.44 202 LEU B O 1
ATOM 3394 N N . LEU B 1 203 ? 17.359 -1.806 -9.891 1 86.81 203 LEU B N 1
ATOM 3395 C CA . LEU B 1 203 ? 18.5 -1.934 -8.977 1 86.81 203 LEU B CA 1
ATOM 3396 C C . LEU B 1 203 ? 19.234 -0.604 -8.828 1 86.81 203 LEU B C 1
ATOM 3398 O O . LEU B 1 203 ? 19.469 -0.142 -7.711 1 86.81 203 LEU B O 1
ATOM 3402 N N . PRO B 1 204 ? 19.578 0.038 -9.984 1 85.56 204 PRO B N 1
ATOM 3403 C CA . PRO B 1 204 ? 20.219 1.345 -9.836 1 85.56 204 PRO B CA 1
ATOM 3404 C C . PRO B 1 204 ? 19.328 2.363 -9.125 1 85.56 204 PRO B C 1
ATOM 3406 O O . PRO B 1 204 ? 19.828 3.193 -8.359 1 85.56 204 PRO B O 1
ATOM 3409 N N . SER B 1 205 ? 18.078 2.301 -9.398 1 87.25 205 SER B N 1
ATOM 3410 C CA . SER B 1 205 ? 17.156 3.217 -8.742 1 87.25 205 SER B CA 1
ATOM 3411 C C . SER B 1 205 ? 17.094 2.98 -7.238 1 87.25 205 SER B C 1
ATOM 3413 O O . SER B 1 205 ? 17.094 3.934 -6.457 1 87.25 205 SER B O 1
ATOM 3415 N N . LEU B 1 206 ? 17.094 1.763 -6.871 1 89.19 206 LEU B N 1
ATOM 3416 C CA . LEU B 1 206 ? 17.094 1.407 -5.457 1 89.19 206 LEU B CA 1
ATOM 3417 C C . LEU B 1 206 ? 18.359 1.905 -4.773 1 89.19 206 LEU B C 1
ATOM 3419 O O . LEU B 1 206 ? 18.297 2.518 -3.705 1 89.19 206 LEU B O 1
ATOM 3423 N N . GLU B 1 207 ? 19.422 1.661 -5.422 1 87.31 207 GLU B N 1
ATOM 3424 C CA . GLU B 1 207 ? 20.688 2.098 -4.859 1 87.31 207 GLU B CA 1
ATOM 3425 C C . GLU B 1 207 ? 20.734 3.613 -4.691 1 87.31 207 GLU B C 1
ATOM 3427 O O . GLU B 1 207 ? 21.156 4.117 -3.652 1 87.31 207 GLU B O 1
ATOM 3432 N N . HIS B 1 208 ? 20.328 4.227 -5.688 1 87.25 208 HIS B N 1
ATOM 3433 C CA . HIS B 1 208 ? 20.312 5.688 -5.676 1 87.25 208 HIS B CA 1
ATOM 3434 C C . HIS B 1 208 ? 19.438 6.219 -4.543 1 87.25 208 HIS B C 1
ATOM 3436 O O . HIS B 1 208 ? 19.875 7.074 -3.768 1 87.25 208 HIS B O 1
ATOM 3442 N N . THR B 1 209 ? 18.281 5.703 -4.465 1 88.5 209 THR B N 1
ATOM 3443 C CA . THR B 1 209 ? 17.328 6.176 -3.463 1 88.5 209 THR B CA 1
ATOM 3444 C C . THR B 1 209 ? 17.812 5.824 -2.057 1 88.5 209 THR B C 1
ATOM 3446 O O . THR B 1 209 ? 17.719 6.645 -1.143 1 88.5 209 THR B O 1
ATOM 3449 N N . PHE B 1 210 ? 18.312 4.648 -1.883 1 88.44 210 PHE B N 1
ATOM 3450 C CA . PHE B 1 210 ? 18.797 4.238 -0.573 1 88.44 210 PHE B CA 1
ATOM 3451 C C . PHE B 1 210 ? 19.953 5.129 -0.124 1 88.44 210 PHE B C 1
ATOM 3453 O O . PHE B 1 210 ? 20 5.543 1.037 1 88.44 210 PHE B O 1
ATOM 3460 N N . ASN B 1 211 ? 20.828 5.422 -1.025 1 87.31 211 ASN B N 1
ATOM 3461 C CA . ASN B 1 211 ? 21.938 6.305 -0.708 1 87.31 211 ASN B CA 1
ATOM 3462 C C . ASN B 1 211 ? 21.469 7.699 -0.308 1 87.31 211 ASN B C 1
ATOM 3464 O O . ASN B 1 211 ? 21.969 8.281 0.65 1 87.31 211 ASN B O 1
ATOM 3468 N N . LYS B 1 212 ? 20.547 8.195 -0.99 1 86.12 212 LYS B N 1
ATOM 3469 C CA . LYS B 1 212 ? 20.016 9.523 -0.688 1 86.12 212 LYS B CA 1
ATOM 3470 C C . LYS B 1 212 ? 19.344 9.547 0.686 1 86.12 212 LYS B C 1
ATOM 3472 O O . LYS B 1 212 ? 19.531 10.492 1.453 1 86.12 212 LYS B O 1
ATOM 3477 N N . VAL B 1 213 ? 18.578 8.516 0.947 1 86.56 213 VAL B N 1
ATOM 3478 C CA . VAL B 1 213 ? 17.859 8.43 2.221 1 86.56 213 VAL B CA 1
ATOM 3479 C C . VAL B 1 213 ? 18.875 8.305 3.363 1 86.56 213 VAL B C 1
ATOM 3481 O O . VAL B 1 213 ? 18.797 9.047 4.344 1 86.56 213 VAL B O 1
ATOM 3484 N N . LEU B 1 214 ? 19.812 7.445 3.197 1 83.88 214 LEU B N 1
ATOM 3485 C CA . LEU B 1 214 ? 20.781 7.188 4.25 1 83.88 214 LEU B CA 1
ATOM 3486 C C . LEU B 1 214 ? 21.641 8.422 4.508 1 83.88 214 LEU B C 1
ATOM 3488 O O . LEU B 1 214 ? 21.969 8.727 5.66 1 83.88 214 LEU B O 1
ATOM 3492 N N . ASN B 1 215 ? 21.969 9.156 3.527 1 83.44 215 ASN B N 1
ATOM 3493 C CA . ASN B 1 215 ? 22.797 10.352 3.662 1 83.44 215 ASN B CA 1
ATOM 3494 C C . ASN B 1 215 ? 22.031 11.484 4.352 1 83.44 215 ASN B C 1
ATOM 3496 O O . ASN B 1 215 ? 22.641 12.305 5.043 1 83.44 215 ASN B O 1
ATOM 3500 N N . ASN B 1 216 ? 20.766 11.523 4.207 1 79.75 216 ASN B N 1
ATOM 3501 C CA . ASN B 1 216 ? 19.969 12.609 4.77 1 79.75 216 ASN B CA 1
ATOM 3502 C C . ASN B 1 216 ? 19.516 12.289 6.184 1 79.75 216 ASN B C 1
ATOM 3504 O O . ASN B 1 216 ? 19.109 13.18 6.93 1 79.75 216 ASN B O 1
ATOM 3508 N N . LEU B 1 217 ? 19.422 11.055 6.5 1 76.81 217 LEU B N 1
ATOM 3509 C CA . LEU B 1 217 ? 19.031 10.695 7.859 1 76.81 217 LEU B CA 1
ATOM 3510 C C . LEU B 1 217 ? 20.203 10.859 8.82 1 76.81 217 LEU B C 1
ATOM 3512 O O . LEU B 1 217 ? 20 10.961 10.039 1 76.81 217 LEU B O 1
ATOM 3516 N N . LYS B 1 218 ? 21.453 10.852 8.445 1 65.56 218 LYS B N 1
ATOM 3517 C CA . LYS B 1 218 ? 22.641 11.07 9.273 1 65.56 218 LYS B CA 1
ATOM 3518 C C . LYS B 1 218 ? 22.781 12.547 9.656 1 65.56 218 LYS B C 1
ATOM 3520 O O . LYS B 1 218 ? 23.359 12.867 10.695 1 65.56 218 LYS B O 1
ATOM 3525 N N . ASP B 1 219 ? 22.156 13.453 8.898 1 54.44 219 ASP B N 1
ATOM 3526 C CA . ASP B 1 219 ? 22.312 14.867 9.195 1 54.44 219 ASP B CA 1
ATOM 3527 C C . ASP B 1 219 ? 21.25 15.352 10.164 1 54.44 219 ASP B C 1
ATOM 3529 O O . ASP B 1 219 ? 21.516 16.172 11.039 1 54.44 219 ASP B O 1
#

pLDDT: mean 80.57, std 20.76, range [27.59, 98.12]